Protein AF-A0A4S4LDB2-F1 (afdb_monomer_lite)

Foldseek 3Di:
DAQDDDQQAAEEEEEDDPDQQDLLLVLLPHQEYEDDDDDDDLVVSLVSQLVSCVSQVVVSYFYEYEQDLVSCVVNVGLAYEYEPPGPQLLVSCVSHDPNRAYEYEDAALVSVVSCVVSPHQAYEYFPQDDDPVDPDDDDGCFQVSSVRNVVSCVPHPHAYEYCDYPPHSHYYDYCQQNVDPRNSNSSNVSSVVSCLRVVDDHQDQFDDPPPDPDLLVLLLLLQVLLVLCQVPQAEEEEAEDPVCPVLLQLLSVLSNHHYDDDQDLVCQLVVLVTQFEYEYAVPDPDPLNSLLSNQQNVLVSLHAYEYELPCCVVDPVSVVSVSVSCSRHPHSHYDYDPDDDNCSVSLSSLLRSLSSSQLVPFDPPPPSHSGRGDSVSSSVSSNLLLVLLLVVLVPDPQDDDDVSSSVSSSVSSNVDHSVSSSVRGDDDDDD

Sequence (431 aa):
MGFKGPVDYSLYLVTGRELLPSGAAIKGGVTIVQVREKTTDTGEFLKVARKTKEICHKYSIPVLINDRVDIALAMGADGVHVGQSDMPARVARQLLPPGSIVGVSTNTPVDVTAAIADGADYIGVGPIWNTQTKVNHKTLLGPRGAGVVLNALQGSSMRAVAIGGRGLDGVAVVSAIMASRQPREAARELSNIVRAYTSSSLPVFSGPSTASLKALGIIQAAAGLLAKIREAGPLIHQITNTVVVNQSANVTLALGASPIMATAASEMEDLSKVSGALLINFGTIGDKSGILEAGRWVNARRNPVIFDPVAVGATKYRFETSQELMNAWQASVIKGNPAEIGSGCIVGTSVAVFCAAANLVGENDAEQYLVKGDMFVGAISGILAITVASELAATREDVKGSGTFLPALIDEIYNLTPEKIIDRAQIELHP

Radius of gyration: 26.43 Å; chains: 1; bounding box: 62×42×74 Å

Secondary structure (DSSP, 8-state):
----S----SEEEEP-TT-PPPHHHHTTT--EEEE--SSS-HHHHHHHHHHHHHHHHTTT--EEEES-HHHHHHHT-SEEEE-TTSS-HHHHHHHSPTT-EEEEEE-SHHHHHHHHHTT-SEEEE---S--TT--S-PPP-HHHHHHHHHHTTTT---EEEESS-SS-SEEEESHHHHT-SSHHHHHHHHHHHHHHHHHSSS--SS----S---HHHHHHHHHHHHHHHHHH--EEEEE--TTTHHHHHHHHHHHT-EEE----GGGHHHHHTSSEEEEEETTS---HHHHHHHHHHHHHTT--EEEE-TTTTT-HHHHHHHHHHHHHS--SEE---S---THHHHHHHHHHHHHHHHHHHS-TT-TTSSSSS-HHHHHHHHHHHHHHHHHHHHT-TT--SHHHHHHHHHHHHHT--HHHHHHH-------

Organism: NCBI:txid167371

InterPro domains:
  IPR000417 Hydroxyethylthiazole kinase [PF02110] (226-342)
  IPR000417 Hydroxyethylthiazole kinase [PR01099] (234-241)
  IPR000417 Hydroxyethylthiazole kinase [PR01099] (247-268)
  IPR000417 Hydroxyethylthiazole kinase [PR01099] (278-286)
  IPR000417 Hydroxyethylthiazole kinase [PR01099] (302-319)
  IPR000417 Hydroxyethylthiazole kinase [PR01099] (333-347)
  IPR013785 Aldolase-type TIM barrel [G3DSA:3.20.20.70] (3-195)
  IPR022998 Thiamine phosphate synthase/TenI [PF02581] (23-177)
  IPR022998 Thiamine phosphate synthase/TenI [cd00564] (11-190)
  IPR029056 Ribokinase-like [G3DSA:3.40.1190.20] (209-341)
  IPR029056 Ribokinase-like [G3DSA:3.40.1190.20] (342-429)
  IPR029056 Ribokinase-like [SSF53613] (225-427)
  IPR034291 Thiamine phosphate synthase [MF_00097] (8-195)
  IPR034291 Thiamine phosphate synthase [TIGR00693] (11-190)
  IPR036206 Thiamin phosphate synthase superfamily [SSF51391] (7-195)

pLDDT: mean 84.9, std 13.41, range [36.09, 98.31]

Structure (mmCIF, N/CA/C/O backbone):
data_AF-A0A4S4LDB2-F1
#
_entry.id   AF-A0A4S4LDB2-F1
#
loop_
_atom_site.group_PDB
_atom_site.id
_atom_site.type_symbol
_atom_site.label_atom_id
_atom_site.label_alt_id
_atom_site.label_comp_id
_atom_site.label_asym_id
_atom_site.label_entity_id
_atom_site.label_seq_id
_atom_site.pdbx_PDB_ins_code
_atom_site.Cartn_x
_atom_site.Cartn_y
_atom_site.Cartn_z
_atom_site.occupancy
_atom_site.B_iso_or_equiv
_atom_site.auth_seq_id
_atom_site.auth_comp_id
_atom_site.auth_asym_id
_atom_site.auth_atom_id
_atom_site.pdbx_PDB_model_num
ATOM 1 N N . MET A 1 1 ? -25.481 -8.007 34.580 1.00 46.59 1 MET A N 1
ATOM 2 C CA . MET A 1 1 ? -24.264 -8.839 34.460 1.00 46.59 1 MET A CA 1
ATOM 3 C C . MET A 1 1 ? -23.457 -8.291 33.295 1.00 46.59 1 MET A C 1
ATOM 5 O O . MET A 1 1 ? -24.073 -7.994 32.280 1.00 46.59 1 MET A O 1
ATOM 9 N N . GLY A 1 2 ? -22.154 -8.048 33.472 1.00 56.53 2 GLY A N 1
ATOM 10 C CA . GLY A 1 2 ? -21.275 -7.581 32.388 1.00 56.53 2 GLY A CA 1
ATOM 11 C C . GLY A 1 2 ? -21.007 -8.680 31.357 1.00 56.53 2 GLY A C 1
ATOM 12 O O . GLY A 1 2 ? -21.254 -9.856 31.645 1.00 56.53 2 GLY A O 1
ATOM 13 N N . PHE A 1 3 ? -20.538 -8.295 30.169 1.00 63.56 3 PHE A N 1
ATOM 14 C CA . PHE A 1 3 ? -20.108 -9.221 29.121 1.00 63.56 3 PHE A CA 1
ATOM 15 C C . PHE A 1 3 ? -19.110 -10.260 29.671 1.00 63.56 3 PHE A C 1
ATOM 17 O O . PHE A 1 3 ? -18.155 -9.914 30.364 1.00 63.56 3 PHE A O 1
ATOM 24 N N . LYS A 1 4 ? -19.350 -11.549 29.393 1.00 57.34 4 LYS A N 1
ATOM 25 C CA . LYS A 1 4 ? -18.491 -12.671 29.802 1.00 57.34 4 LYS A CA 1
ATOM 26 C C . LYS A 1 4 ? -18.067 -13.445 28.556 1.00 57.34 4 LYS A C 1
ATOM 28 O O . LYS A 1 4 ? -18.872 -14.186 28.001 1.00 57.34 4 LYS A O 1
ATOM 33 N N . GLY A 1 5 ? -16.822 -13.270 28.125 1.00 68.88 5 GLY A N 1
ATOM 34 C CA . GLY A 1 5 ? -16.247 -13.973 26.977 1.00 68.88 5 GLY A CA 1
ATOM 35 C C . GLY A 1 5 ? -15.006 -13.267 26.421 1.00 68.88 5 GLY A C 1
ATOM 36 O O . GLY A 1 5 ? -14.719 -12.141 26.831 1.00 68.88 5 GLY A O 1
ATOM 37 N N . PRO A 1 6 ? -14.257 -13.911 25.509 1.00 78.50 6 PRO A N 1
ATOM 38 C CA . PRO A 1 6 ? -13.185 -13.246 24.776 1.00 78.50 6 PRO A CA 1
ATOM 39 C C . PRO A 1 6 ? -13.760 -12.096 23.936 1.00 78.50 6 PRO A C 1
ATOM 41 O O . PRO A 1 6 ? -14.831 -12.225 23.343 1.00 78.50 6 PRO A O 1
ATOM 44 N N . VAL A 1 7 ? -13.057 -10.965 23.905 1.00 87.12 7 VAL A N 1
ATOM 45 C CA . VAL A 1 7 ? -13.486 -9.776 23.157 1.00 87.12 7 VAL A CA 1
ATOM 46 C C . VAL A 1 7 ? -12.996 -9.880 21.716 1.00 87.12 7 VAL A C 1
ATOM 48 O O . VAL A 1 7 ? -11.797 -10.024 21.480 1.00 87.12 7 VAL A O 1
ATOM 51 N N . ASP A 1 8 ? -13.923 -9.788 20.764 1.00 89.62 8 ASP A N 1
ATOM 52 C CA . ASP A 1 8 ? -13.616 -9.724 19.336 1.00 89.62 8 ASP A CA 1
ATOM 53 C C . ASP A 1 8 ? -13.455 -8.262 18.898 1.00 89.62 8 ASP A C 1
ATOM 55 O O . ASP A 1 8 ? -14.417 -7.490 18.832 1.00 89.62 8 ASP A O 1
ATOM 59 N N . TYR A 1 9 ? -12.219 -7.877 18.591 1.00 89.25 9 TYR A N 1
ATOM 60 C CA . TYR A 1 9 ? -11.864 -6.520 18.190 1.00 89.25 9 TYR A CA 1
ATOM 61 C C . TYR A 1 9 ? -11.953 -6.273 16.674 1.00 89.25 9 TYR A C 1
ATOM 63 O O . TYR A 1 9 ? -11.673 -5.151 16.249 1.00 89.25 9 TYR A O 1
ATOM 71 N N . SER A 1 10 ? -12.374 -7.266 15.874 1.00 88.62 10 SER A N 1
ATOM 72 C CA . SER A 1 10 ? -12.314 -7.249 14.403 1.00 88.62 10 SER A CA 1
ATOM 73 C C . SER A 1 10 ? -12.886 -5.972 13.780 1.00 88.62 10 SER A C 1
ATOM 75 O O . SER A 1 10 ? -12.204 -5.297 13.004 1.00 88.62 10 SER A O 1
ATOM 77 N N . LEU A 1 11 ? -14.126 -5.608 14.124 1.00 90.62 11 LEU A N 1
ATOM 78 C CA . LEU A 1 11 ? -14.760 -4.383 13.640 1.00 90.62 11 LEU A CA 1
ATOM 79 C C . LEU A 1 11 ? -15.269 -3.552 14.815 1.00 90.62 11 LEU A C 1
ATOM 81 O O . LEU A 1 11 ? -16.382 -3.738 15.317 1.00 90.62 11 LEU A O 1
ATOM 85 N N . TYR A 1 12 ? -14.430 -2.605 15.220 1.00 91.94 12 TYR A N 1
ATOM 86 C CA . TYR A 1 12 ? -14.657 -1.711 16.339 1.00 91.94 12 TYR A CA 1
ATOM 87 C C . TYR A 1 12 ? -15.376 -0.446 15.860 1.00 91.94 12 TYR A C 1
ATOM 89 O O . TYR A 1 12 ? -14.805 0.407 15.180 1.00 91.94 12 TYR A O 1
ATOM 97 N N . LEU A 1 13 ? -16.630 -0.263 16.271 1.00 91.25 13 LEU A N 1
ATOM 98 C CA . LEU A 1 13 ? -17.396 0.943 15.963 1.00 91.25 13 LEU A CA 1
ATOM 99 C C . LEU A 1 13 ? -17.249 1.993 17.067 1.00 91.25 13 LEU A C 1
ATOM 101 O O . LEU A 1 13 ? -17.676 1.786 18.201 1.00 91.25 13 LEU A O 1
ATOM 105 N N . VAL A 1 14 ? -16.721 3.161 16.720 1.00 89.75 14 VAL A N 1
ATOM 106 C CA . VAL A 1 14 ? -16.717 4.340 17.590 1.00 89.75 14 VAL A CA 1
ATOM 107 C C . VAL A 1 14 ? -17.858 5.254 17.154 1.00 89.75 14 VAL A C 1
ATOM 109 O O . VAL A 1 14 ? -17.938 5.664 15.998 1.00 89.75 14 VAL A O 1
ATOM 112 N N . THR A 1 15 ? -18.760 5.577 18.072 1.00 86.81 15 THR A N 1
ATOM 113 C CA . THR A 1 15 ? -19.916 6.439 17.774 1.00 86.81 15 THR A CA 1
ATOM 114 C C . THR A 1 15 ? -19.559 7.928 17.852 1.00 86.81 15 THR A C 1
ATOM 116 O O . THR A 1 15 ? -18.507 8.315 18.363 1.00 86.81 15 THR A O 1
ATOM 119 N N . GLY A 1 16 ? -20.444 8.776 17.329 1.00 69.56 16 GLY A N 1
ATOM 120 C CA . GLY A 1 16 ? -20.391 10.225 17.494 1.00 69.56 16 GLY A CA 1
ATOM 121 C C . GLY A 1 16 ? -21.792 10.799 17.716 1.00 69.56 16 GLY A C 1
ATOM 122 O O . GLY A 1 16 ? -22.772 10.200 17.279 1.00 69.56 16 GLY A O 1
ATOM 123 N N . ARG A 1 17 ? -21.835 11.949 18.399 1.00 62.00 17 ARG A N 1
ATOM 124 C CA . ARG A 1 17 ? -22.963 12.808 18.819 1.00 62.00 17 ARG A CA 1
ATOM 125 C C . ARG A 1 17 ? -24.401 12.431 18.413 1.00 62.00 17 ARG A C 1
ATOM 127 O O . ARG A 1 17 ? -25.267 12.391 19.277 1.00 62.00 17 ARG A O 1
ATOM 134 N N . GLU A 1 18 ? -24.700 12.234 17.130 1.00 53.31 18 GLU A N 1
ATOM 135 C CA . GLU A 1 18 ? -26.084 12.303 16.618 1.00 53.31 18 GLU A CA 1
ATOM 136 C C . GLU A 1 18 ? -26.739 10.955 16.314 1.00 53.31 18 GLU A C 1
ATOM 138 O O . GLU A 1 18 ? -27.941 10.896 16.058 1.00 53.31 18 GLU A O 1
ATOM 143 N N . LEU A 1 19 ? -25.989 9.855 16.352 1.00 58.62 19 LEU A N 1
ATOM 144 C CA . LEU A 1 19 ? -26.501 8.568 15.900 1.00 58.62 19 LEU A CA 1
ATOM 145 C C . LEU A 1 19 ? -26.140 7.484 16.915 1.00 58.62 19 LEU A C 1
ATOM 147 O O . LEU A 1 19 ? -24.974 7.171 17.150 1.00 58.62 19 LEU A O 1
ATOM 151 N N . LEU A 1 20 ? -27.170 6.894 17.526 1.00 68.94 20 LEU A N 1
ATOM 152 C CA . LEU A 1 20 ? -27.033 5.606 18.202 1.00 68.94 20 LEU A CA 1
ATOM 153 C C . LEU A 1 20 ? -26.494 4.584 17.188 1.00 68.94 20 LEU A C 1
ATOM 155 O O . LEU A 1 20 ? -26.818 4.686 15.998 1.00 68.94 20 LEU A O 1
ATOM 159 N N . PRO A 1 21 ? -25.711 3.579 17.615 1.00 71.44 21 PRO A N 1
ATOM 160 C CA . PRO A 1 21 ? -25.319 2.519 16.701 1.00 71.44 21 PRO A CA 1
ATOM 161 C C . PRO A 1 21 ? -26.589 1.865 16.158 1.00 71.44 21 PRO A C 1
ATOM 163 O O . PRO A 1 21 ? -27.439 1.379 16.909 1.00 71.44 21 PRO A O 1
ATOM 166 N N . SER A 1 22 ? -26.753 1.888 14.837 1.00 74.31 22 SER A N 1
ATOM 167 C CA . SER A 1 22 ? -27.916 1.254 14.233 1.00 74.31 22 SER A CA 1
ATOM 168 C C . SER A 1 22 ? -27.815 -0.260 14.435 1.00 74.31 22 SER A C 1
ATOM 170 O O . SER A 1 22 ? -26.761 -0.862 14.219 1.00 74.31 22 SER A O 1
ATOM 172 N N . GLY A 1 23 ? -28.928 -0.917 14.776 1.00 78.00 23 GLY A N 1
ATOM 173 C CA . GLY A 1 23 ? -28.974 -2.386 14.779 1.00 78.00 23 GLY A CA 1
ATOM 174 C C . GLY A 1 23 ? -28.602 -2.986 13.413 1.00 78.00 23 GLY A C 1
ATOM 175 O O . GLY A 1 23 ? -28.171 -4.132 13.330 1.00 78.00 23 GLY A O 1
ATOM 176 N N . ALA A 1 24 ? -28.720 -2.196 12.340 1.00 79.50 24 ALA A N 1
ATOM 177 C CA . ALA A 1 24 ? -28.273 -2.540 10.998 1.00 79.50 24 ALA A CA 1
ATOM 178 C C . ALA A 1 24 ? -26.742 -2.688 10.904 1.00 79.50 24 ALA A C 1
ATOM 180 O O . ALA A 1 24 ? -26.282 -3.664 10.317 1.00 79.50 24 ALA A O 1
ATOM 181 N N . ALA A 1 25 ? -25.964 -1.786 11.513 1.00 83.19 25 ALA A N 1
ATOM 182 C CA . ALA A 1 25 ? -24.502 -1.882 11.556 1.00 83.19 25 ALA A CA 1
ATOM 183 C C . ALA A 1 25 ? -24.031 -3.123 12.331 1.00 83.19 25 ALA A C 1
ATOM 185 O O . ALA A 1 25 ? -23.158 -3.849 11.863 1.00 83.19 25 ALA A O 1
ATOM 186 N N . ILE A 1 26 ? -24.676 -3.430 13.463 1.00 87.56 26 ILE A N 1
ATOM 187 C CA . ILE A 1 26 ? -24.387 -4.638 14.256 1.00 87.56 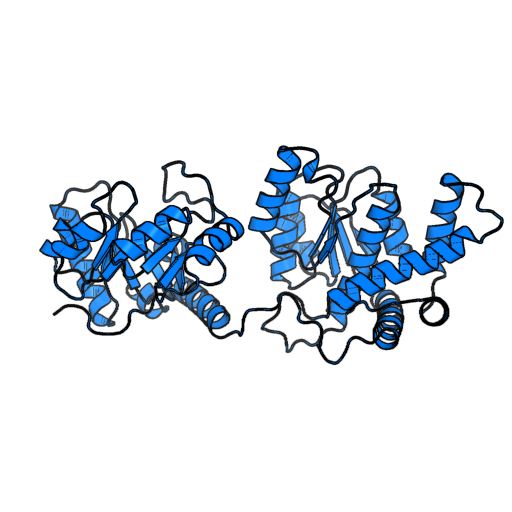26 ILE A CA 1
ATOM 188 C C . ILE A 1 26 ? -24.622 -5.903 13.426 1.00 87.56 26 ILE A C 1
ATOM 190 O O . ILE A 1 26 ? -23.736 -6.743 13.305 1.00 87.56 26 ILE A O 1
ATOM 194 N N . LYS A 1 27 ? -25.767 -5.991 12.737 1.00 87.94 27 LYS A N 1
ATOM 195 C CA . LYS A 1 27 ? -26.058 -7.085 11.790 1.00 87.94 27 LYS A CA 1
ATOM 196 C C . LYS A 1 27 ? -25.126 -7.122 10.574 1.00 87.94 27 LYS A C 1
ATOM 198 O O . LYS A 1 27 ? -25.168 -8.088 9.815 1.00 87.94 27 LYS A O 1
ATOM 203 N N . GLY A 1 28 ? -24.360 -6.060 10.337 1.00 86.62 28 GLY A N 1
ATOM 204 C CA . GLY A 1 28 ? -23.334 -5.998 9.304 1.00 86.62 28 GLY A CA 1
ATOM 205 C C . GLY A 1 28 ? -21.998 -6.598 9.741 1.00 86.62 28 GLY A C 1
ATOM 206 O O . GLY A 1 28 ? -21.186 -6.880 8.878 1.00 86.62 28 GLY A O 1
ATOM 207 N N . GLY A 1 29 ? -21.784 -6.857 11.034 1.00 91.88 29 GLY A N 1
ATOM 208 C CA . GLY A 1 29 ? -20.560 -7.493 11.532 1.00 91.88 29 GLY A CA 1
ATOM 209 C C . GLY A 1 29 ? -19.724 -6.635 12.479 1.00 91.88 29 GLY A C 1
ATOM 210 O O . GLY A 1 29 ? -18.549 -6.933 12.650 1.00 91.88 29 GLY A O 1
ATOM 211 N N . VAL A 1 30 ? -20.294 -5.579 13.077 1.00 92.31 30 VAL A N 1
ATOM 212 C CA . VAL A 1 30 ? -19.651 -4.849 14.188 1.00 92.31 30 VAL A CA 1
ATOM 213 C C . VAL A 1 30 ? -19.542 -5.770 15.402 1.00 92.31 30 VAL A C 1
ATOM 215 O O . VAL A 1 30 ? -20.537 -6.375 15.800 1.00 92.31 30 VAL A O 1
ATOM 218 N N . THR A 1 31 ? -18.353 -5.838 16.000 1.00 93.25 31 THR A N 1
ATOM 219 C CA . THR A 1 31 ? -18.020 -6.790 17.073 1.00 93.25 31 THR A CA 1
ATOM 220 C C . THR A 1 31 ? -17.829 -6.124 18.436 1.00 93.25 31 THR A C 1
ATOM 222 O O . THR A 1 31 ? -17.948 -6.782 19.465 1.00 93.25 31 THR A O 1
ATOM 225 N N . ILE A 1 32 ? -17.606 -4.807 18.463 1.00 94.31 32 ILE A N 1
ATOM 226 C CA . ILE A 1 32 ? -17.508 -3.988 19.679 1.00 94.31 32 ILE A CA 1
ATOM 227 C C . ILE A 1 32 ? -17.951 -2.551 19.388 1.00 94.31 32 ILE A C 1
ATOM 229 O O . ILE A 1 32 ? -17.749 -2.043 18.282 1.00 94.31 32 ILE A O 1
ATOM 233 N N . VAL A 1 33 ? -18.567 -1.888 20.373 1.00 93.94 33 VAL A N 1
ATOM 234 C CA . VAL A 1 33 ? -19.020 -0.495 20.248 1.00 93.94 33 VAL A CA 1
ATOM 235 C C . VAL A 1 33 ? -18.443 0.375 21.359 1.00 93.94 33 VAL A C 1
ATOM 237 O O . VAL A 1 33 ? -18.527 0.036 22.534 1.00 93.94 33 VAL A O 1
ATOM 240 N N . GLN A 1 34 ? -17.932 1.550 21.001 1.00 93.88 34 GLN A N 1
ATOM 241 C CA . GLN A 1 34 ? -17.545 2.596 21.943 1.00 93.88 34 GLN A CA 1
ATOM 242 C C . GLN A 1 34 ? -18.459 3.809 21.818 1.00 93.88 34 GLN A C 1
ATOM 244 O O . GLN A 1 34 ? -18.627 4.390 20.737 1.00 93.88 34 GLN A O 1
ATOM 249 N N . VAL A 1 35 ? -19.015 4.235 22.950 1.00 92.44 35 VAL A N 1
ATOM 250 C CA . VAL A 1 35 ? -19.782 5.474 23.042 1.00 92.44 35 VAL A CA 1
ATOM 251 C C . VAL A 1 35 ? -18.837 6.634 23.307 1.00 92.44 35 VAL A C 1
ATOM 253 O O . VAL A 1 35 ? -18.183 6.680 24.353 1.00 92.44 35 VAL A O 1
ATOM 256 N N . ARG A 1 36 ? -18.748 7.561 22.349 1.00 89.56 36 ARG A N 1
ATOM 257 C CA . ARG A 1 36 ? -17.870 8.727 22.439 1.00 89.56 36 ARG A CA 1
ATOM 258 C C . ARG A 1 36 ? -18.668 10.017 22.354 1.00 89.56 36 ARG A C 1
ATOM 260 O O . ARG A 1 36 ? -19.158 10.391 21.293 1.00 89.56 36 ARG A O 1
ATOM 267 N N . GLU A 1 37 ? -18.693 10.725 23.474 1.00 86.12 37 GLU A N 1
ATOM 268 C CA . GLU A 1 37 ? -19.391 11.991 23.638 1.00 86.12 37 GLU A CA 1
ATOM 269 C C . GLU A 1 37 ? -18.516 12.964 24.439 1.00 86.12 37 GLU A C 1
ATOM 271 O O . GLU A 1 37 ? -17.936 12.583 25.453 1.00 86.12 37 GLU A O 1
ATOM 276 N N . LYS A 1 38 ? -18.358 14.198 23.946 1.00 81.25 38 LYS A N 1
ATOM 277 C CA . LYS A 1 38 ? -17.392 15.176 24.487 1.00 81.25 38 LYS A CA 1
ATOM 278 C C . LYS A 1 38 ? -18.011 16.489 24.952 1.00 81.25 38 LYS A C 1
ATOM 280 O O . LYS A 1 38 ? -17.314 17.276 25.581 1.00 81.25 38 LYS A O 1
ATOM 285 N N . THR A 1 39 ? -19.265 16.755 24.603 1.00 81.12 39 THR A N 1
ATOM 286 C CA . THR A 1 39 ? -19.838 18.109 24.678 1.00 81.12 39 THR A CA 1
ATOM 287 C C . THR A 1 39 ? -21.183 18.188 25.381 1.00 81.12 39 THR A C 1
ATOM 289 O O . THR A 1 39 ? -21.592 19.282 25.749 1.00 81.12 39 THR A O 1
ATOM 292 N N . THR A 1 40 ? -21.886 17.071 25.553 1.00 81.81 40 THR A N 1
ATOM 293 C CA . THR A 1 40 ? -23.186 17.062 26.238 1.00 81.81 40 THR A CA 1
ATOM 294 C C . THR A 1 40 ? -23.064 16.866 27.739 1.00 81.81 40 THR A C 1
ATOM 296 O O . THR A 1 40 ? -22.078 16.341 28.264 1.00 81.81 40 THR A O 1
ATOM 299 N N . ASP A 1 41 ? -24.129 17.270 28.422 1.00 88.75 41 ASP A N 1
ATOM 300 C CA . ASP A 1 41 ? -24.283 17.073 29.849 1.00 88.75 41 ASP A CA 1
ATOM 301 C C . ASP A 1 41 ? -24.301 15.586 30.210 1.00 88.75 41 ASP A C 1
ATOM 303 O O . ASP A 1 41 ? -24.880 14.740 29.522 1.00 88.75 41 ASP A O 1
ATOM 307 N N . THR A 1 42 ? -23.727 15.283 31.373 1.00 90.62 42 THR A N 1
ATOM 308 C CA . THR A 1 42 ? -23.636 13.937 31.958 1.00 90.62 42 THR A CA 1
ATOM 309 C C . THR A 1 42 ? -24.970 13.176 31.917 1.00 90.62 42 THR A C 1
ATOM 311 O O . THR A 1 42 ? -24.991 11.980 31.624 1.00 90.62 42 THR A O 1
ATOM 314 N N . GLY A 1 43 ? -26.095 13.851 32.184 1.00 89.94 43 GLY A N 1
ATOM 315 C CA . GLY A 1 43 ? -27.423 13.232 32.183 1.00 89.94 43 GLY A CA 1
ATOM 316 C C . GLY A 1 43 ? -27.877 12.744 30.803 1.00 89.94 43 GLY A C 1
ATOM 317 O O . GLY A 1 43 ? -28.403 11.635 30.690 1.00 89.94 43 GLY A O 1
ATOM 318 N N . GLU A 1 44 ? -27.642 13.530 29.752 1.00 88.19 44 GLU A N 1
ATOM 319 C CA . GLU A 1 44 ? -27.952 13.136 28.373 1.00 88.19 44 GLU A CA 1
ATOM 320 C C . GLU A 1 44 ? -27.010 12.034 27.889 1.00 88.19 44 GLU A C 1
ATOM 322 O O . GLU A 1 44 ? -27.463 11.035 27.321 1.00 88.19 44 GLU A O 1
ATOM 327 N N . PHE A 1 45 ? -25.718 12.136 28.218 1.00 90.12 45 PHE A N 1
ATOM 328 C CA . PHE A 1 45 ? -24.755 11.091 27.884 1.00 90.12 45 PHE A CA 1
ATOM 329 C C . PHE A 1 45 ? -25.163 9.738 28.493 1.00 90.12 45 PHE A C 1
ATOM 331 O O . PHE A 1 45 ? -25.199 8.724 27.792 1.00 90.12 45 PHE A O 1
ATOM 338 N N . LEU A 1 46 ? -25.593 9.711 29.759 1.00 90.94 46 LEU A N 1
ATOM 339 C CA . LEU A 1 46 ? -26.100 8.488 30.391 1.00 90.94 46 LEU A CA 1
ATOM 340 C C . LEU A 1 46 ? -27.298 7.882 29.654 1.00 90.94 46 LEU A C 1
ATOM 342 O O . LEU A 1 46 ? -27.384 6.657 29.537 1.00 90.94 46 LEU A O 1
ATOM 346 N N . LYS A 1 47 ? -28.231 8.705 29.160 1.00 89.75 47 LYS A N 1
ATOM 347 C CA . LYS A 1 47 ? -29.400 8.219 28.407 1.00 89.75 47 LYS A CA 1
ATOM 348 C C . LYS A 1 47 ? -28.971 7.558 27.099 1.00 89.75 47 LYS A C 1
ATOM 350 O O . LYS A 1 47 ? -29.414 6.448 26.801 1.00 89.75 47 LYS A O 1
ATOM 355 N N . VAL A 1 48 ? -28.099 8.217 26.337 1.00 88.75 48 VAL A N 1
ATOM 356 C CA . VAL A 1 48 ? -27.578 7.708 25.057 1.00 88.75 48 VAL A CA 1
ATOM 357 C C . VAL A 1 48 ? -26.791 6.416 25.269 1.00 88.75 48 VAL A C 1
ATOM 359 O O . VAL A 1 48 ? -26.999 5.426 24.560 1.00 88.75 48 VAL A O 1
ATOM 362 N N . ALA A 1 49 ? -25.931 6.390 26.283 1.00 90.75 49 ALA A N 1
ATOM 363 C CA . ALA A 1 49 ? -25.092 5.243 26.575 1.00 90.75 49 ALA A CA 1
ATOM 364 C C . ALA A 1 49 ? -25.918 4.024 27.030 1.00 90.75 49 ALA A C 1
ATOM 366 O O . ALA A 1 49 ? -25.697 2.917 26.535 1.00 90.75 49 ALA A O 1
ATOM 367 N N . ARG A 1 50 ? -26.945 4.209 27.878 1.00 91.81 50 ARG A N 1
ATOM 368 C CA . ARG A 1 50 ? -27.878 3.126 28.256 1.00 91.81 50 ARG A CA 1
ATOM 369 C C . ARG A 1 50 ? -28.619 2.547 27.051 1.00 91.81 50 ARG A C 1
ATOM 371 O O . ARG A 1 50 ? -28.604 1.333 26.870 1.00 91.81 50 ARG A O 1
ATOM 378 N N . LYS A 1 51 ? -29.180 3.401 26.187 1.00 90.69 51 LYS A N 1
ATOM 379 C CA . LYS A 1 51 ? -29.847 2.953 24.951 1.00 90.69 51 LYS A CA 1
ATOM 380 C C . LYS A 1 51 ? -28.900 2.171 24.042 1.00 90.69 51 LYS A C 1
ATOM 382 O O . LYS A 1 51 ? -29.280 1.151 23.477 1.00 90.69 51 LYS A O 1
ATOM 387 N N . THR A 1 52 ? -27.655 2.628 23.925 1.00 90.81 52 THR A N 1
ATOM 388 C CA . THR A 1 52 ? -26.623 1.938 23.140 1.00 90.81 52 THR A CA 1
ATOM 389 C C . THR A 1 52 ? -26.355 0.542 23.696 1.00 90.81 52 THR A C 1
ATOM 391 O O . THR A 1 52 ? -26.389 -0.435 22.952 1.00 90.81 52 THR A O 1
ATOM 394 N N . LYS A 1 53 ? -26.180 0.429 25.016 1.00 91.12 53 LYS A N 1
ATOM 395 C CA . LYS A 1 53 ? -25.996 -0.854 25.698 1.00 91.12 53 LYS A CA 1
ATOM 396 C C . LYS A 1 53 ? -27.158 -1.814 25.460 1.00 91.12 53 LYS A C 1
ATOM 398 O O . LYS A 1 53 ? -26.923 -2.967 25.116 1.00 91.12 53 LYS A O 1
ATOM 403 N N . GLU A 1 54 ? -28.397 -1.341 25.580 1.00 90.94 54 GLU A N 1
ATOM 404 C CA . GLU A 1 54 ? -29.591 -2.152 25.313 1.00 90.94 54 GLU A CA 1
ATOM 405 C C . GLU A 1 54 ? -29.627 -2.693 23.878 1.00 90.94 54 GLU A C 1
ATOM 407 O O . GLU A 1 54 ? -30.017 -3.839 23.656 1.00 90.94 54 GLU A O 1
ATOM 412 N N . ILE A 1 55 ? -29.219 -1.888 22.892 1.00 90.44 55 ILE A N 1
ATOM 413 C CA . ILE A 1 55 ? -29.156 -2.310 21.489 1.00 90.44 55 ILE A CA 1
ATOM 414 C C . ILE A 1 55 ? -28.054 -3.357 21.293 1.00 90.44 55 ILE A C 1
ATOM 416 O O . ILE A 1 55 ? -28.310 -4.390 20.680 1.00 90.44 55 ILE A O 1
ATOM 420 N N . CYS A 1 56 ? -26.851 -3.111 21.812 1.00 91.31 56 CYS A N 1
ATOM 421 C CA . CYS A 1 56 ? -25.683 -3.972 21.621 1.00 91.31 56 CYS A CA 1
ATOM 422 C C . CYS A 1 56 ? -25.801 -5.316 22.353 1.00 91.31 56 CYS A C 1
ATOM 424 O O . CYS A 1 56 ? -25.497 -6.360 21.776 1.00 91.31 56 CYS A O 1
ATOM 426 N N . HIS A 1 57 ? -26.316 -5.326 23.586 1.00 90.62 57 HIS A N 1
ATOM 427 C CA . HIS A 1 57 ? -26.455 -6.549 24.387 1.00 90.62 57 HIS A CA 1
ATOM 428 C C . HIS A 1 57 ? -27.474 -7.536 23.804 1.00 90.62 57 HIS A C 1
ATOM 430 O O . HIS A 1 57 ? -27.306 -8.738 23.989 1.00 90.62 57 HIS A O 1
ATOM 436 N N . LYS A 1 58 ? -28.460 -7.074 23.014 1.00 90.56 58 LYS A N 1
ATOM 437 C CA . LYS A 1 58 ? -29.352 -7.965 22.236 1.00 90.56 58 LYS A CA 1
ATOM 438 C C . LYS A 1 58 ? -28.600 -8.868 21.254 1.00 90.56 58 LYS A C 1
ATOM 440 O O . LYS A 1 58 ? -29.139 -9.889 20.846 1.00 90.56 58 LYS A O 1
ATOM 445 N N . TYR A 1 59 ? -27.388 -8.477 20.870 1.00 89.81 59 TYR A N 1
ATOM 446 C CA . TYR A 1 59 ? -26.520 -9.205 19.946 1.00 89.81 59 TYR A CA 1
ATOM 447 C C . TYR A 1 59 ? -25.213 -9.649 20.614 1.00 89.81 59 TYR A C 1
ATOM 449 O O . TYR A 1 59 ? -24.266 -9.987 19.913 1.00 89.81 59 TYR A O 1
ATOM 457 N N . SER A 1 60 ? -25.140 -9.615 21.951 1.00 90.44 60 SER A N 1
ATOM 458 C CA . SER A 1 60 ? -23.930 -9.956 22.709 1.00 90.44 60 SER A CA 1
ATOM 459 C C . SER A 1 60 ? -22.698 -9.136 22.301 1.00 90.44 60 SER A C 1
ATOM 461 O O . SER A 1 60 ? -21.586 -9.650 22.300 1.00 90.44 60 SER A O 1
ATOM 463 N N . ILE A 1 61 ? -22.886 -7.857 21.964 1.00 91.81 61 ILE A N 1
ATOM 464 C CA . ILE A 1 61 ? -21.795 -6.940 21.615 1.00 91.81 61 ILE A CA 1
ATOM 465 C C . ILE A 1 61 ? -21.409 -6.096 22.841 1.00 91.81 61 ILE A C 1
ATOM 467 O O . ILE A 1 61 ? -22.293 -5.434 23.399 1.00 91.81 61 ILE A O 1
ATOM 471 N N . PRO A 1 62 ? -20.129 -6.084 23.269 1.00 93.94 62 PRO A N 1
ATOM 472 C CA . PRO A 1 62 ? -19.679 -5.267 24.391 1.00 93.94 62 PRO A CA 1
ATOM 473 C C . PRO A 1 62 ? -19.725 -3.768 24.070 1.00 93.94 62 PRO A C 1
ATOM 475 O O . PRO A 1 62 ? -19.478 -3.343 22.935 1.00 93.94 62 PRO A O 1
ATOM 478 N N . VAL A 1 63 ? -20.017 -2.964 25.097 1.00 94.31 63 VAL A N 1
ATOM 479 C CA . VAL A 1 63 ? -20.077 -1.499 25.015 1.00 94.31 63 VAL A CA 1
ATOM 480 C C . VAL A 1 63 ? -19.061 -0.846 25.944 1.00 94.31 63 VAL A C 1
ATOM 482 O O . VAL A 1 63 ? -19.115 -1.017 27.164 1.00 94.31 63 VAL A O 1
ATOM 485 N N . LEU A 1 64 ? -18.174 -0.040 25.356 1.00 95.38 64 LEU A N 1
ATOM 486 C CA . LEU A 1 64 ? -17.165 0.751 26.056 1.00 95.38 64 LEU A CA 1
ATOM 487 C C . LEU A 1 64 ? -17.546 2.230 26.110 1.00 95.38 64 LEU A C 1
ATOM 489 O O . LEU A 1 64 ? -18.177 2.754 25.192 1.00 95.38 64 LEU A O 1
ATOM 493 N N . ILE A 1 65 ? -17.106 2.925 27.154 1.00 95.50 65 ILE A N 1
ATOM 494 C CA . ILE A 1 65 ? -17.262 4.378 27.285 1.00 95.50 65 ILE A CA 1
ATOM 495 C C . ILE A 1 65 ? -15.922 5.079 27.087 1.00 95.50 65 ILE A C 1
ATOM 497 O O . ILE A 1 65 ? -14.911 4.709 27.679 1.00 95.50 65 ILE A O 1
ATOM 501 N N . ASN A 1 66 ? -15.912 6.097 26.229 1.00 94.12 66 ASN A N 1
ATOM 502 C CA . ASN A 1 66 ? -14.743 6.936 25.990 1.00 94.12 66 ASN A CA 1
ATOM 503 C C . ASN A 1 66 ? -14.524 7.919 27.154 1.00 94.12 66 ASN A C 1
ATOM 505 O O . ASN A 1 66 ? -15.442 8.669 27.485 1.00 94.12 66 ASN A O 1
ATOM 509 N N . ASP A 1 67 ? -13.310 7.948 27.706 1.00 93.38 67 ASP A N 1
ATOM 510 C CA . ASP A 1 67 ? -12.735 8.882 28.696 1.00 93.38 67 ASP A CA 1
ATOM 511 C C . ASP A 1 67 ? -13.428 8.909 30.088 1.00 93.38 67 ASP A C 1
ATOM 513 O O . ASP A 1 67 ? -12.775 9.077 31.118 1.00 93.38 67 ASP A O 1
ATOM 517 N N . ARG A 1 68 ? -14.752 8.722 30.157 1.00 93.75 68 ARG A N 1
ATOM 518 C CA . ARG A 1 68 ? -15.605 8.940 31.339 1.00 93.75 68 ARG A CA 1
ATOM 519 C C . ARG A 1 68 ? -15.870 7.656 32.141 1.00 93.75 68 ARG A C 1
ATOM 521 O O . ARG A 1 68 ? -16.877 6.973 31.942 1.00 93.75 68 ARG A O 1
ATOM 528 N N . VAL A 1 69 ? -14.977 7.344 33.084 1.00 95.56 69 VAL A N 1
ATOM 529 C CA . VAL A 1 69 ? -15.092 6.177 33.993 1.00 95.56 69 VAL A CA 1
ATOM 530 C C . VAL A 1 69 ? -16.337 6.248 34.886 1.00 95.56 69 VAL A C 1
ATOM 532 O O . VAL A 1 69 ? -16.991 5.236 35.130 1.00 95.56 69 VAL A O 1
ATOM 535 N N . ASP A 1 70 ? -16.719 7.445 35.321 1.00 95.06 70 ASP A N 1
ATOM 536 C CA . ASP A 1 70 ? -17.932 7.705 36.103 1.00 95.06 70 ASP A CA 1
ATOM 537 C C . ASP A 1 70 ? -19.211 7.288 35.357 1.00 95.06 70 ASP A C 1
ATOM 539 O O . ASP A 1 70 ? -20.080 6.620 35.921 1.00 95.06 70 ASP A O 1
ATOM 543 N N . ILE A 1 71 ? -19.301 7.615 34.065 1.00 94.44 71 ILE A N 1
ATOM 544 C CA . ILE A 1 71 ? -20.414 7.212 33.197 1.00 94.44 71 ILE A CA 1
ATOM 545 C C . ILE A 1 71 ? -20.448 5.693 33.043 1.00 94.44 71 ILE A C 1
ATOM 547 O O . ILE A 1 71 ? -21.518 5.095 33.179 1.00 94.44 71 ILE A O 1
ATOM 551 N N . ALA A 1 72 ? -19.288 5.070 32.808 1.00 95.69 72 ALA A N 1
ATOM 552 C CA . ALA A 1 72 ? -19.165 3.621 32.675 1.00 95.69 72 ALA A CA 1
ATOM 553 C C . ALA A 1 72 ? -19.691 2.889 33.917 1.00 95.69 72 ALA A C 1
ATOM 555 O O . ALA A 1 72 ? -20.492 1.962 33.788 1.00 95.69 72 ALA A O 1
ATOM 556 N N . LEU A 1 73 ? -19.320 3.355 35.112 1.00 95.38 73 LEU A N 1
ATOM 557 C CA . LEU A 1 73 ? -19.815 2.825 36.383 1.00 95.38 73 LEU A CA 1
ATOM 558 C C . LEU A 1 73 ? -21.330 3.024 36.530 1.00 95.38 73 LEU A C 1
ATOM 560 O O . LEU A 1 73 ? -22.060 2.069 36.795 1.00 95.38 73 LEU A O 1
ATOM 564 N N . ALA A 1 74 ? -21.826 4.238 36.283 1.00 94.44 74 ALA A N 1
ATOM 565 C CA . ALA A 1 74 ? -23.234 4.595 36.469 1.00 94.44 74 ALA A CA 1
ATOM 566 C C . ALA A 1 74 ? -24.213 3.851 35.536 1.00 94.44 74 ALA A C 1
ATOM 568 O O . ALA A 1 74 ? -25.413 3.773 35.820 1.00 94.44 74 ALA A O 1
ATOM 569 N N . MET A 1 75 ? -23.737 3.316 34.409 1.00 92.25 75 MET A N 1
ATOM 570 C CA . MET A 1 75 ? -24.531 2.481 33.495 1.00 92.25 75 MET A CA 1
ATOM 571 C C . MET A 1 75 ? -24.141 0.993 33.513 1.00 92.25 75 MET A C 1
ATOM 573 O O . MET A 1 75 ? -24.739 0.182 32.791 1.00 92.25 75 MET A O 1
ATOM 577 N N . GLY A 1 76 ? -23.117 0.636 34.291 1.00 92.81 76 GLY A N 1
ATOM 578 C CA . GLY A 1 76 ? -22.494 -0.685 34.295 1.00 92.81 76 GLY A CA 1
ATOM 579 C C . GLY A 1 76 ? -21.998 -1.118 32.914 1.00 92.81 76 GLY A C 1
ATOM 580 O O . GLY A 1 76 ? -22.349 -2.215 32.480 1.00 92.81 76 GLY A O 1
ATOM 581 N N . ALA A 1 77 ? -21.302 -0.243 32.187 1.00 93.56 77 ALA A N 1
ATOM 582 C CA . ALA A 1 77 ? -20.713 -0.550 30.882 1.00 93.56 77 ALA A CA 1
ATOM 583 C C . ALA A 1 77 ? -19.738 -1.738 30.967 1.00 93.56 77 ALA A C 1
ATOM 585 O O . ALA A 1 77 ? -19.257 -2.083 32.046 1.00 93.56 77 ALA A O 1
ATOM 586 N N . ASP A 1 78 ? -19.430 -2.350 29.823 1.00 95.44 78 ASP A N 1
ATOM 587 C CA . ASP A 1 78 ? -18.509 -3.492 29.774 1.00 95.44 78 ASP A CA 1
ATOM 588 C C . ASP A 1 78 ? -17.046 -3.049 29.921 1.00 95.44 78 ASP A C 1
ATOM 590 O O . ASP A 1 78 ? -16.177 -3.854 30.246 1.00 95.44 78 ASP A O 1
ATOM 594 N N . GLY A 1 79 ? -16.771 -1.755 29.746 1.00 95.75 79 GLY A N 1
ATOM 595 C CA . GLY A 1 79 ? -15.455 -1.188 29.980 1.00 95.75 79 GLY A CA 1
ATOM 596 C C . GLY A 1 79 ? -15.317 0.268 29.552 1.00 95.75 79 GLY A C 1
ATOM 597 O O . GLY A 1 79 ? -16.302 0.968 29.295 1.00 95.75 79 GLY A O 1
ATOM 598 N N . VAL A 1 80 ? -14.070 0.718 29.462 1.00 96.81 80 VAL A N 1
ATOM 599 C CA . VAL A 1 80 ? -13.689 2.074 29.066 1.00 96.81 80 VAL A CA 1
ATOM 600 C C . VAL A 1 80 ? -12.559 2.065 28.049 1.00 96.81 80 VAL A C 1
ATOM 602 O O . VAL A 1 80 ? -11.822 1.092 27.899 1.00 96.81 80 VAL A O 1
ATOM 605 N N . HIS A 1 81 ? -12.404 3.188 27.365 1.00 96.25 81 HIS A N 1
ATOM 606 C CA . HIS A 1 81 ? -11.202 3.505 26.609 1.00 96.25 81 HIS A CA 1
ATOM 607 C C . HIS A 1 81 ? -10.744 4.903 27.007 1.00 96.25 81 HIS A C 1
ATOM 609 O O . HIS A 1 81 ? -11.546 5.835 26.938 1.00 96.25 81 HIS A O 1
ATOM 615 N N . VAL A 1 82 ? -9.484 5.037 27.411 1.00 95.25 82 VAL A N 1
ATOM 616 C CA . VAL A 1 82 ? -8.906 6.291 27.906 1.00 95.25 82 VAL A CA 1
ATOM 617 C C . VAL A 1 82 ? -7.796 6.794 26.986 1.00 95.25 82 VAL A C 1
ATOM 619 O O . VAL A 1 82 ? -7.026 6.028 26.398 1.00 95.25 82 VAL A O 1
ATOM 622 N N . GLY A 1 83 ? -7.724 8.109 26.832 1.00 92.19 83 GLY A N 1
ATOM 623 C CA . GLY A 1 83 ? -6.631 8.809 26.183 1.00 92.19 83 GLY A CA 1
ATOM 624 C C . GLY A 1 83 ? -5.468 9.110 27.128 1.00 92.19 83 GLY A C 1
ATOM 625 O O . GLY A 1 83 ? -5.557 8.990 28.344 1.00 92.19 83 GLY A O 1
ATOM 626 N N . GLN A 1 84 ? -4.361 9.568 26.541 1.00 89.81 84 GLN A N 1
ATOM 627 C CA . GLN A 1 84 ? -3.116 9.892 27.259 1.00 89.81 84 GLN A CA 1
ATOM 628 C C . GLN A 1 84 ? -3.245 11.055 28.262 1.00 89.81 84 GLN A C 1
ATOM 630 O O . GLN A 1 84 ? -2.414 11.193 29.150 1.00 89.81 84 GLN A O 1
ATOM 635 N N . SER A 1 85 ? -4.255 11.913 28.103 1.00 89.69 85 SER A N 1
ATOM 636 C CA . SER A 1 85 ? -4.527 13.057 28.985 1.00 89.69 85 SER A CA 1
ATOM 637 C C . SER A 1 85 ? -5.650 12.799 29.990 1.00 89.69 85 SER A C 1
ATOM 639 O O . SER A 1 85 ? -6.006 13.706 30.738 1.00 89.69 85 SER A O 1
ATOM 641 N N . ASP A 1 86 ? -6.252 11.612 29.952 1.00 92.12 86 ASP A N 1
ATOM 642 C CA . ASP A 1 86 ? -7.429 11.287 30.751 1.00 92.12 86 ASP A CA 1
ATOM 643 C C . ASP A 1 86 ? -7.009 10.578 32.047 1.00 92.12 86 ASP A C 1
ATOM 645 O O . ASP A 1 86 ? -5.843 10.606 32.450 1.00 92.12 86 ASP A O 1
ATOM 649 N N . MET A 1 87 ? -7.961 9.944 32.735 1.00 94.19 87 MET A N 1
ATOM 650 C CA . MET A 1 87 ? -7.647 9.133 33.909 1.00 94.19 87 MET A CA 1
ATOM 651 C C . MET A 1 87 ? -6.624 8.037 33.545 1.00 94.19 87 MET A C 1
ATOM 653 O O . MET A 1 87 ? -6.875 7.289 32.596 1.00 94.19 87 MET A O 1
ATOM 657 N N . PRO A 1 88 ? -5.519 7.882 34.306 1.00 94.88 88 PRO A N 1
ATOM 658 C CA . PRO A 1 88 ? -4.549 6.820 34.055 1.00 94.88 88 PRO A CA 1
ATOM 659 C C . PRO A 1 88 ? -5.212 5.442 34.061 1.00 94.88 88 PRO A C 1
ATOM 661 O O . PRO A 1 88 ? -6.057 5.161 34.918 1.00 94.88 88 PRO A O 1
ATOM 664 N N . ALA A 1 89 ? -4.801 4.564 33.147 1.00 95.31 89 ALA A N 1
ATOM 665 C CA . ALA A 1 89 ? -5.427 3.257 32.965 1.00 95.31 89 ALA A CA 1
ATOM 666 C C . ALA A 1 89 ? -5.358 2.403 34.239 1.00 95.31 89 ALA A C 1
ATOM 668 O O . ALA A 1 89 ? -6.358 1.790 34.616 1.00 95.31 89 ALA A O 1
ATOM 669 N N . ARG A 1 90 ? -4.244 2.475 34.983 1.00 96.38 90 ARG A N 1
ATOM 670 C CA . ARG A 1 90 ? -4.119 1.831 36.302 1.00 96.38 90 ARG A CA 1
ATOM 671 C C . ARG A 1 90 ? -5.181 2.284 37.313 1.00 96.38 90 ARG A C 1
ATOM 673 O O . ARG A 1 90 ? -5.640 1.485 38.122 1.00 96.38 90 ARG A O 1
ATOM 680 N N . VAL A 1 91 ? -5.584 3.559 37.281 1.00 96.56 91 VAL A N 1
ATOM 681 C CA . VAL A 1 91 ? -6.600 4.113 38.196 1.00 96.56 91 VAL A CA 1
ATOM 682 C C . VAL A 1 91 ? -7.990 3.693 37.730 1.00 96.56 91 VAL A C 1
ATOM 684 O O . VAL A 1 91 ? -8.793 3.235 38.539 1.00 96.56 91 VAL A O 1
ATOM 687 N N . ALA A 1 92 ? -8.260 3.759 36.423 1.00 96.06 92 ALA A N 1
ATOM 688 C CA . ALA A 1 92 ? -9.507 3.247 35.857 1.00 96.06 92 ALA A CA 1
ATOM 689 C C . ALA A 1 92 ? -9.710 1.762 36.208 1.00 96.06 92 ALA A C 1
ATOM 691 O O . ALA A 1 92 ? -10.798 1.370 36.629 1.00 96.06 92 ALA A O 1
ATOM 692 N N . ARG A 1 93 ? -8.646 0.952 36.128 1.00 94.62 93 ARG A N 1
ATOM 693 C CA . ARG A 1 93 ? -8.640 -0.464 36.517 1.00 94.62 93 ARG A CA 1
ATOM 694 C C . ARG A 1 93 ? -9.000 -0.690 37.988 1.00 94.62 93 ARG A C 1
ATOM 696 O O . ARG A 1 93 ? -9.676 -1.668 38.281 1.00 94.62 93 ARG A O 1
ATOM 703 N N . GLN A 1 94 ? -8.562 0.186 38.894 1.00 95.69 94 GLN A N 1
ATOM 704 C CA . GLN A 1 94 ? -8.878 0.097 40.328 1.00 95.69 94 GLN A CA 1
ATOM 705 C C . GLN A 1 94 ? -10.338 0.448 40.640 1.00 95.69 94 GLN A C 1
ATOM 707 O O . GLN A 1 94 ? -10.911 -0.101 41.577 1.00 95.69 94 GLN A O 1
ATOM 712 N N . LEU A 1 95 ? -10.930 1.374 39.880 1.00 96.50 95 LEU A N 1
ATOM 713 C CA . LEU A 1 95 ? -12.311 1.823 40.086 1.00 96.50 95 LEU A CA 1
ATOM 714 C C . LEU A 1 95 ? -13.341 0.893 39.440 1.00 96.50 95 LEU A C 1
ATOM 716 O O . LEU A 1 95 ? -14.457 0.760 39.943 1.00 96.50 95 LEU A O 1
ATOM 720 N N . LEU A 1 96 ? -12.998 0.300 38.298 1.00 95.00 96 LEU A N 1
ATOM 721 C CA . LEU A 1 96 ? -13.912 -0.541 37.538 1.00 95.00 96 LEU A CA 1
ATOM 722 C C . LEU A 1 96 ? -14.069 -1.931 38.173 1.00 95.00 96 LEU A C 1
ATOM 724 O O . LEU A 1 96 ? -13.123 -2.461 38.758 1.00 95.00 96 LEU A O 1
ATOM 728 N N . PRO A 1 97 ? -15.248 -2.562 38.026 1.00 93.81 97 PRO A N 1
ATOM 729 C CA . PRO A 1 97 ? -15.441 -3.940 38.447 1.00 93.81 97 PRO A CA 1
ATOM 730 C C . PRO A 1 97 ? -14.395 -4.887 37.829 1.00 93.81 97 PRO A C 1
ATOM 732 O O . PRO A 1 97 ? -14.009 -4.714 36.667 1.00 93.81 97 PRO A O 1
ATOM 735 N N . PRO A 1 98 ? -13.972 -5.937 38.557 1.00 91.06 98 PRO A N 1
ATOM 736 C CA . PRO A 1 98 ? -13.108 -6.967 37.994 1.00 91.06 98 PRO A CA 1
ATOM 737 C C . PRO A 1 98 ? -13.690 -7.546 36.697 1.00 91.06 98 PRO A C 1
ATOM 739 O O . PRO A 1 98 ? -14.868 -7.903 36.638 1.00 91.06 98 PRO A O 1
ATOM 742 N N . GLY A 1 99 ? -12.855 -7.641 35.659 1.00 88.12 99 GLY A N 1
ATOM 743 C CA . GLY A 1 99 ? -13.248 -8.124 34.331 1.00 88.12 99 GLY A CA 1
ATOM 744 C C . GLY A 1 99 ? -13.780 -7.055 33.368 1.00 88.12 99 GLY A C 1
ATOM 745 O O . GLY A 1 99 ? -14.080 -7.394 32.228 1.00 88.12 99 GLY A O 1
ATOM 746 N N . SER A 1 100 ? -13.885 -5.783 33.776 1.00 94.06 100 SER A N 1
ATOM 747 C CA . SER A 1 100 ? -14.148 -4.686 32.832 1.00 94.06 100 SER A CA 1
ATOM 748 C C . SER A 1 100 ? -13.019 -4.536 31.813 1.00 94.06 100 SE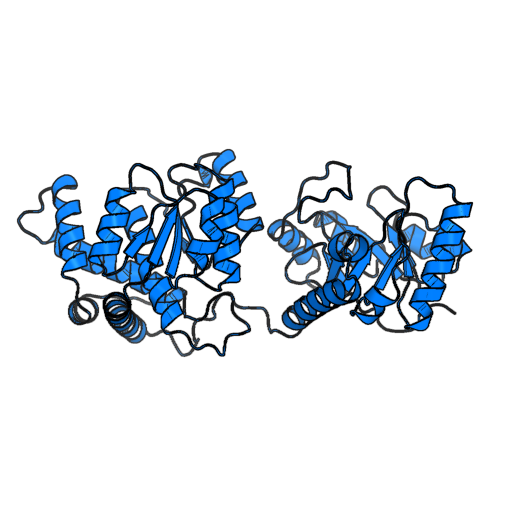R A C 1
ATOM 750 O O . SER A 1 100 ? -11.855 -4.710 32.150 1.00 94.06 100 SER A O 1
ATOM 752 N N . ILE A 1 101 ? -13.348 -4.150 30.585 1.00 95.50 101 ILE A N 1
ATOM 753 C CA . ILE A 1 101 ? -12.371 -3.930 29.514 1.00 95.50 101 ILE A CA 1
ATOM 754 C C . ILE A 1 101 ? -11.749 -2.530 29.665 1.00 95.50 101 ILE A C 1
ATOM 756 O O . ILE A 1 101 ? -12.470 -1.548 29.836 1.00 95.50 101 ILE A O 1
ATOM 760 N N . VAL A 1 102 ? -10.428 -2.397 29.573 1.00 96.06 102 VAL A N 1
ATOM 761 C CA . VAL A 1 102 ? -9.711 -1.113 29.623 1.00 96.06 102 VAL A CA 1
ATOM 762 C C . VAL A 1 102 ? -8.834 -0.971 28.387 1.00 96.06 102 VAL A C 1
ATOM 764 O O . VAL A 1 102 ? -7.845 -1.680 28.219 1.00 96.06 102 VAL A O 1
ATOM 767 N N . GLY A 1 103 ? -9.204 -0.033 27.519 1.00 95.81 103 GLY A N 1
ATOM 768 C CA . GLY A 1 103 ? -8.427 0.353 26.346 1.00 95.81 103 GLY A CA 1
ATOM 769 C C . GLY A 1 103 ? -7.626 1.628 26.559 1.00 95.81 103 GLY A C 1
ATOM 770 O O . GLY A 1 103 ? -8.091 2.533 27.251 1.00 95.81 103 GLY A O 1
ATOM 771 N N . VAL A 1 104 ? -6.469 1.739 25.905 1.00 94.81 104 VAL A N 1
ATOM 772 C CA . VAL A 1 104 ? -5.634 2.951 25.956 1.00 94.81 104 VAL A CA 1
ATOM 773 C C . VAL A 1 104 ? -5.274 3.427 24.553 1.00 94.81 104 VAL A C 1
ATOM 775 O O . VAL A 1 104 ? -4.805 2.647 23.730 1.00 94.81 104 VAL A O 1
ATOM 778 N N . SER A 1 105 ? -5.464 4.713 24.251 1.00 92.62 105 SER A N 1
ATOM 779 C CA . SER A 1 105 ? -4.955 5.302 23.001 1.00 92.62 105 SER A CA 1
ATOM 780 C C . SER A 1 105 ? -3.430 5.428 23.038 1.00 92.62 105 SER A C 1
ATOM 782 O O . SER A 1 105 ? -2.922 6.115 23.918 1.00 92.62 105 SER A O 1
ATOM 784 N N . THR A 1 106 ? -2.708 4.885 22.059 1.00 90.25 106 THR A N 1
ATOM 785 C CA . THR A 1 106 ? -1.237 4.935 21.972 1.00 90.25 106 THR A CA 1
ATOM 786 C C . THR A 1 106 ? -0.768 5.497 20.625 1.00 90.25 106 THR A C 1
ATOM 788 O O . THR A 1 106 ? -1.366 5.265 19.573 1.00 90.25 106 THR A O 1
ATOM 791 N N . ASN A 1 107 ? 0.305 6.287 20.656 1.00 89.12 107 ASN A N 1
ATOM 792 C CA . ASN A 1 107 ? 0.907 6.932 19.482 1.00 89.12 107 ASN A CA 1
ATOM 793 C C . ASN A 1 107 ? 2.412 6.668 19.374 1.00 89.12 107 ASN A C 1
ATOM 795 O O . ASN A 1 107 ? 2.994 6.899 18.317 1.00 89.12 107 ASN A O 1
ATOM 799 N N . THR A 1 108 ? 3.045 6.218 20.458 1.00 89.94 108 THR A N 1
ATOM 800 C CA . THR A 1 108 ? 4.487 5.966 20.527 1.00 89.94 108 THR A CA 1
ATOM 801 C C . THR A 1 108 ? 4.779 4.614 21.186 1.00 89.94 108 THR A C 1
ATOM 803 O O . THR A 1 108 ? 3.937 4.112 21.933 1.00 89.94 108 THR A O 1
ATOM 806 N N . PRO A 1 109 ? 5.973 4.029 20.975 1.00 89.19 109 PRO A N 1
ATOM 807 C CA . PRO A 1 109 ? 6.417 2.851 21.723 1.00 89.19 109 PRO A CA 1
ATOM 808 C C . PRO A 1 109 ? 6.385 3.037 23.248 1.00 89.19 109 PRO A C 1
ATOM 810 O O . PRO A 1 109 ? 6.101 2.095 23.979 1.00 89.19 109 PRO A O 1
ATOM 813 N N . VAL A 1 110 ? 6.635 4.256 23.737 1.00 92.25 110 VAL A N 1
ATOM 814 C CA . VAL A 1 110 ? 6.605 4.565 25.175 1.00 92.25 110 VAL A CA 1
ATOM 815 C C . VAL A 1 110 ? 5.183 4.447 25.724 1.00 92.25 110 VAL A C 1
ATOM 817 O O . VAL A 1 110 ? 4.985 3.840 26.776 1.00 92.25 110 VAL A O 1
ATOM 820 N N . ASP A 1 111 ? 4.189 4.947 24.982 1.00 93.00 111 ASP A N 1
ATOM 821 C CA . ASP A 1 111 ? 2.772 4.827 25.348 1.00 93.00 111 ASP A CA 1
ATOM 822 C C . ASP A 1 111 ? 2.361 3.348 25.475 1.00 93.00 111 ASP A C 1
ATOM 824 O O . ASP A 1 111 ? 1.571 2.993 26.347 1.00 93.00 111 ASP A O 1
ATOM 828 N N . VAL A 1 112 ? 2.900 2.480 24.608 1.00 90.25 112 VAL A N 1
ATOM 829 C CA . VAL A 1 112 ? 2.622 1.035 24.612 1.00 90.25 112 VAL A CA 1
ATOM 830 C C . VAL A 1 112 ? 3.169 0.376 25.870 1.00 90.25 112 VAL A C 1
ATOM 832 O O . VAL A 1 112 ? 2.425 -0.310 26.569 1.00 90.25 112 VAL A O 1
ATOM 835 N N . THR A 1 113 ? 4.439 0.619 26.196 1.00 91.38 113 THR A N 1
ATOM 836 C CA . THR A 1 113 ? 5.058 0.080 27.414 1.00 91.38 113 THR A CA 1
ATOM 837 C C . THR A 1 113 ? 4.305 0.529 28.666 1.00 91.38 113 THR A C 1
ATOM 839 O O . THR A 1 113 ? 4.055 -0.281 29.558 1.00 91.38 113 THR A O 1
ATOM 842 N N . ALA A 1 114 ? 3.884 1.797 28.716 1.00 93.50 114 ALA A N 1
ATOM 843 C CA . ALA A 1 114 ? 3.079 2.321 29.815 1.00 93.50 114 ALA A CA 1
ATOM 844 C C . ALA A 1 114 ? 1.703 1.637 29.906 1.00 93.50 114 ALA A C 1
ATOM 846 O O . ALA A 1 114 ? 1.296 1.232 30.990 1.00 93.50 114 ALA A O 1
ATOM 847 N N . ALA A 1 115 ? 1.010 1.440 28.779 1.00 93.56 115 ALA A N 1
ATOM 848 C CA . ALA A 1 115 ? -0.286 0.760 28.753 1.00 93.56 115 ALA A CA 1
ATOM 849 C C . ALA A 1 115 ? -0.199 -0.705 29.221 1.00 93.56 115 ALA A C 1
ATOM 851 O O . ALA A 1 115 ? -1.090 -1.175 29.930 1.00 93.56 115 ALA A O 1
ATOM 852 N N . ILE A 1 116 ? 0.879 -1.415 28.862 1.00 91.25 116 ILE A N 1
ATOM 853 C CA . ILE A 1 116 ? 1.154 -2.775 29.354 1.00 91.25 116 ILE A CA 1
ATOM 854 C C . ILE A 1 116 ? 1.357 -2.759 30.871 1.00 91.25 116 ILE A C 1
ATOM 856 O O . ILE A 1 116 ? 0.721 -3.539 31.578 1.00 91.25 116 ILE A O 1
ATOM 860 N N . ALA A 1 117 ? 2.202 -1.856 31.378 1.00 93.31 117 ALA A N 1
ATOM 861 C CA . ALA A 1 117 ? 2.481 -1.745 32.809 1.00 93.31 117 ALA A CA 1
ATOM 862 C C . ALA A 1 117 ? 1.231 -1.387 33.634 1.00 93.31 117 ALA A C 1
ATOM 864 O O . ALA A 1 117 ? 1.060 -1.882 34.747 1.00 93.31 117 ALA A O 1
ATOM 865 N N . ASP A 1 118 ? 0.335 -0.576 33.071 1.00 94.19 118 ASP A N 1
ATOM 866 C CA . ASP A 1 118 ? -0.927 -0.177 33.697 1.00 94.19 118 ASP A CA 1
ATOM 867 C C . ASP A 1 118 ? -2.022 -1.264 33.643 1.00 94.19 118 ASP A C 1
ATOM 869 O O . ASP A 1 118 ? -3.095 -1.088 34.228 1.00 94.19 118 ASP A O 1
ATOM 873 N N . GLY A 1 119 ? -1.776 -2.392 32.965 1.00 90.94 119 GLY A N 1
ATOM 874 C CA . GLY A 1 119 ? -2.724 -3.503 32.869 1.00 90.94 119 GLY A CA 1
ATOM 875 C C . GLY A 1 119 ? -3.917 -3.219 31.950 1.00 90.94 119 GLY A C 1
ATOM 876 O O . GLY A 1 119 ? -5.049 -3.615 32.259 1.00 90.94 119 GLY A O 1
ATOM 877 N N . ALA A 1 120 ? -3.688 -2.502 30.845 1.00 93.69 120 ALA A N 1
ATOM 878 C CA . ALA A 1 120 ? -4.671 -2.376 29.770 1.00 93.69 120 ALA A CA 1
ATOM 879 C C . ALA A 1 120 ? -4.956 -3.743 29.112 1.00 93.69 120 ALA A C 1
ATOM 881 O O . ALA A 1 120 ? -4.097 -4.619 29.091 1.00 93.69 120 ALA A O 1
ATOM 882 N N . ASP A 1 121 ? -6.161 -3.922 28.566 1.00 92.06 121 ASP A N 1
ATOM 883 C CA . ASP A 1 121 ? -6.541 -5.137 27.823 1.00 92.06 121 ASP A CA 1
ATOM 884 C C . ASP A 1 121 ? -6.248 -5.011 26.321 1.00 92.06 121 ASP A C 1
ATOM 886 O O . ASP A 1 121 ? -6.034 -6.009 25.628 1.00 92.06 121 ASP A O 1
ATOM 890 N N . TYR A 1 122 ? -6.278 -3.780 25.802 1.00 92.88 122 TYR A N 1
ATOM 891 C CA . TYR A 1 122 ? -5.946 -3.476 24.415 1.00 92.88 122 TYR A CA 1
ATOM 892 C C . TYR A 1 122 ? -5.468 -2.032 24.242 1.00 92.88 122 TYR A C 1
ATOM 894 O O . TYR A 1 122 ? -5.725 -1.155 25.074 1.00 92.88 122 TYR A O 1
ATOM 902 N N . ILE A 1 123 ? -4.831 -1.763 23.104 1.00 91.31 123 ILE A N 1
ATOM 903 C CA . ILE A 1 123 ? -4.427 -0.417 22.699 1.00 91.31 123 ILE A CA 1
ATOM 904 C C . ILE A 1 123 ? -5.123 0.036 21.412 1.00 91.31 123 ILE A C 1
ATOM 906 O O . ILE A 1 123 ? -5.411 -0.760 20.517 1.00 91.31 123 ILE A O 1
ATOM 910 N N . GLY A 1 124 ? -5.391 1.338 21.322 1.00 90.44 124 GLY A N 1
ATOM 911 C CA . GLY A 1 124 ? -5.849 2.017 20.114 1.00 90.44 124 GLY A CA 1
ATOM 912 C C . GLY A 1 124 ? -4.705 2.780 19.453 1.00 90.44 124 GLY A C 1
ATOM 913 O O . GLY A 1 124 ? -4.313 3.827 19.962 1.00 90.44 124 GLY A O 1
ATOM 914 N N . VAL A 1 125 ? -4.203 2.294 18.318 1.00 87.06 125 VAL A N 1
ATOM 915 C CA . VAL A 1 125 ? -3.071 2.883 17.587 1.00 87.06 125 VAL A CA 1
ATOM 916 C C . VAL A 1 125 ? -3.553 3.943 16.587 1.00 87.06 125 VAL A C 1
ATOM 918 O O . VAL A 1 125 ? -4.405 3.675 15.733 1.00 87.06 125 VAL A O 1
ATOM 921 N N . GLY A 1 126 ? -2.993 5.153 16.657 1.00 79.81 126 GLY A N 1
ATOM 922 C CA . GLY A 1 126 ? -3.201 6.208 15.655 1.00 79.81 126 GLY A CA 1
ATOM 923 C C . GLY A 1 126 ? -3.462 7.604 16.234 1.00 79.81 126 GLY A C 1
ATOM 924 O O . GLY A 1 126 ? -3.643 7.756 17.439 1.00 79.81 126 GLY A O 1
ATOM 925 N N . PRO A 1 127 ? -3.574 8.631 15.370 1.00 80.12 127 PRO A N 1
ATOM 926 C CA . PRO A 1 127 ? -4.279 8.554 14.085 1.00 80.12 127 PRO A CA 1
ATOM 927 C C . PRO A 1 127 ? -3.405 8.115 12.905 1.00 80.12 127 PRO A C 1
ATOM 929 O O . PRO A 1 127 ? -2.282 8.578 12.750 1.00 80.12 127 PRO A O 1
ATOM 932 N N . ILE A 1 128 ? -3.945 7.250 12.047 1.00 79.50 128 ILE A N 1
ATOM 933 C CA . ILE A 1 128 ? -3.242 6.680 10.883 1.00 79.50 128 ILE A CA 1
ATOM 934 C C . ILE A 1 128 ? -3.457 7.541 9.645 1.00 79.50 128 ILE A C 1
ATOM 936 O O . ILE A 1 128 ? -2.495 7.934 8.993 1.00 79.50 128 ILE A O 1
ATOM 940 N N . TRP A 1 129 ? -4.713 7.884 9.361 1.00 76.06 129 TRP A N 1
ATOM 941 C CA . TRP A 1 129 ? -5.090 8.861 8.342 1.00 76.06 129 TRP A CA 1
ATOM 942 C C . TRP A 1 129 ? -5.759 10.069 8.979 1.00 76.06 129 TRP A C 1
ATOM 944 O O . TRP A 1 129 ? -6.227 10.012 10.121 1.00 76.06 129 TRP A O 1
ATOM 954 N N . ASN A 1 130 ? -5.756 11.185 8.250 1.00 69.69 130 ASN A N 1
ATOM 955 C CA . ASN A 1 130 ? -6.408 12.392 8.722 1.00 69.69 130 ASN A CA 1
ATOM 956 C C . ASN A 1 130 ? -7.913 12.130 8.876 1.00 69.69 130 ASN A C 1
ATOM 958 O O . ASN A 1 130 ? -8.534 11.503 8.018 1.00 69.69 130 ASN A O 1
ATOM 962 N N . THR A 1 131 ? -8.503 12.597 9.973 1.00 65.19 131 THR A N 1
ATOM 963 C CA . THR A 1 131 ? -9.931 12.411 10.248 1.00 65.19 131 THR A CA 1
ATOM 964 C C . THR A 1 131 ? -10.518 13.745 10.666 1.00 65.19 131 THR A C 1
ATOM 966 O O . THR A 1 131 ? -9.963 14.417 11.533 1.00 65.19 131 THR A O 1
ATOM 969 N N . GLN A 1 132 ? -11.696 14.084 10.151 1.00 61.69 132 GLN A N 1
ATOM 970 C CA . GLN A 1 132 ? -12.441 15.249 10.637 1.00 61.69 132 GLN A CA 1
ATOM 971 C C . GLN A 1 132 ? -13.013 15.033 12.056 1.00 61.69 132 GLN A C 1
ATOM 973 O O . GLN A 1 132 ? -13.468 15.970 12.701 1.00 61.69 132 GLN A O 1
ATOM 978 N N . THR A 1 133 ? -12.978 13.802 12.582 1.00 59.72 133 THR A N 1
ATOM 979 C CA . THR A 1 133 ? -13.599 13.415 13.862 1.00 59.72 133 THR A CA 1
ATOM 980 C C . THR A 1 133 ? -12.741 13.746 15.098 1.00 59.72 133 THR A C 1
ATOM 982 O O . THR A 1 133 ? -13.252 13.811 16.223 1.00 59.72 133 THR A O 1
ATOM 985 N N . LYS A 1 134 ? -11.430 13.967 14.927 1.00 61.53 134 LYS A N 1
ATOM 986 C CA . LYS A 1 134 ? -10.502 14.387 15.992 1.00 61.53 134 LYS A CA 1
ATOM 987 C C . LYS A 1 134 ? -9.844 15.714 15.590 1.00 61.53 134 LYS A C 1
ATOM 989 O O . LYS A 1 134 ? -8.846 15.720 14.890 1.00 61.53 134 LYS A O 1
ATOM 994 N N . VAL A 1 135 ? -10.406 16.827 16.067 1.00 53.41 135 VAL A N 1
ATOM 995 C CA . VAL A 1 135 ? -9.992 18.208 15.719 1.00 53.41 135 VAL A CA 1
ATOM 996 C C . VAL A 1 135 ? -8.629 18.604 16.331 1.00 53.41 135 VAL A C 1
ATOM 998 O O . VAL A 1 135 ? -7.985 19.556 15.891 1.00 53.41 135 VAL A O 1
ATOM 1001 N N . ASN A 1 136 ? -8.135 17.848 17.318 1.00 52.28 136 ASN A N 1
ATOM 1002 C CA . ASN A 1 136 ? -6.851 18.132 17.962 1.00 52.28 136 ASN A CA 1
ATOM 1003 C C . ASN A 1 136 ? -5.688 17.582 17.125 1.00 52.28 136 ASN A C 1
ATOM 1005 O O . ASN A 1 136 ? -5.583 16.373 16.913 1.00 52.28 136 ASN A O 1
ATOM 1009 N N . HIS A 1 137 ? -4.826 18.502 16.692 1.00 45.69 137 HIS A N 1
ATOM 1010 C CA . HIS A 1 137 ? -3.696 18.351 15.776 1.00 45.69 137 HIS A CA 1
ATOM 1011 C C . HIS A 1 137 ? -2.571 17.464 16.345 1.00 45.69 137 HIS A C 1
ATOM 1013 O O . HIS A 1 137 ? -1.477 17.939 16.643 1.00 45.69 137 HIS A O 1
ATOM 1019 N N . LYS A 1 138 ? -2.823 16.167 16.537 1.00 55.81 138 LYS A N 1
ATOM 1020 C CA . LYS A 1 138 ? -1.741 15.206 16.783 1.00 55.81 138 LYS A CA 1
ATOM 1021 C C . LYS A 1 138 ? -1.052 14.864 15.463 1.00 55.81 138 LYS A C 1
ATOM 1023 O O . LYS A 1 138 ? -1.715 14.757 14.433 1.00 55.81 138 LYS A O 1
ATOM 1028 N N . THR A 1 139 ? 0.265 14.677 15.517 1.00 65.94 139 THR A N 1
ATOM 1029 C CA . THR A 1 139 ? 1.080 14.196 14.396 1.00 65.94 139 THR A CA 1
ATOM 1030 C C . THR A 1 139 ? 0.457 12.936 13.806 1.00 65.94 139 THR A C 1
ATOM 1032 O O . THR A 1 139 ? 0.167 11.984 14.533 1.00 65.94 139 THR A O 1
ATOM 1035 N N . LEU A 1 140 ? 0.222 12.944 12.494 1.00 76.38 140 LEU A N 1
ATOM 1036 C CA . LEU A 1 140 ? -0.317 11.790 11.796 1.00 76.38 140 LEU A CA 1
ATOM 1037 C C . LEU A 1 140 ? 0.723 10.668 11.775 1.00 76.38 140 LEU A C 1
ATOM 1039 O O . LEU A 1 140 ? 1.858 10.886 11.362 1.00 76.38 140 LEU A O 1
ATOM 1043 N N . LEU A 1 141 ? 0.332 9.475 12.214 1.00 81.31 141 LEU A N 1
ATOM 1044 C CA . LEU A 1 141 ? 1.239 8.342 12.357 1.00 81.31 141 LEU A CA 1
ATOM 1045 C C . LEU A 1 141 ? 1.473 7.614 11.022 1.00 81.31 141 LEU A C 1
ATOM 1047 O O . LEU A 1 141 ? 2.587 7.176 10.731 1.00 81.31 141 LEU A O 1
ATOM 1051 N N . GLY A 1 142 ? 0.425 7.482 10.202 1.00 80.44 142 GLY A N 1
ATOM 1052 C CA . GLY A 1 142 ? 0.454 6.670 8.983 1.00 80.44 142 GLY A CA 1
ATOM 1053 C C . GLY A 1 142 ? 0.586 5.160 9.250 1.00 80.44 142 GLY A C 1
ATOM 1054 O O . GLY A 1 142 ? 0.929 4.739 10.360 1.00 80.44 142 GLY A O 1
ATOM 1055 N N . PRO A 1 143 ? 0.363 4.305 8.232 1.00 78.31 143 PRO A N 1
ATOM 1056 C CA . PRO A 1 143 ? 0.520 2.855 8.375 1.00 78.31 143 PRO A CA 1
ATOM 1057 C C . PRO A 1 143 ? 1.925 2.425 8.828 1.00 78.31 143 PRO A C 1
ATOM 1059 O O . PRO A 1 143 ? 2.067 1.452 9.565 1.00 78.31 143 PRO A O 1
ATOM 1062 N N . ARG A 1 144 ? 2.977 3.154 8.426 1.00 76.31 144 ARG A N 1
ATOM 1063 C CA . ARG A 1 144 ? 4.361 2.846 8.835 1.00 76.31 144 ARG A CA 1
ATOM 1064 C C . ARG A 1 144 ? 4.651 3.197 10.282 1.00 76.31 144 ARG A C 1
ATOM 1066 O O . ARG A 1 144 ? 5.258 2.389 10.978 1.00 76.31 144 ARG A O 1
ATOM 1073 N N . GLY A 1 145 ? 4.205 4.365 10.744 1.00 80.69 145 GLY A N 1
ATOM 1074 C CA . GLY A 1 145 ? 4.347 4.722 12.151 1.00 80.69 145 GLY A CA 1
ATOM 1075 C C . GLY A 1 145 ? 3.574 3.751 13.047 1.00 80.69 145 GLY A C 1
ATOM 1076 O O . GLY A 1 145 ? 4.062 3.399 14.116 1.00 80.69 145 GLY A O 1
ATOM 1077 N N . ALA A 1 146 ? 2.429 3.232 12.582 1.00 81.75 146 ALA A N 1
ATOM 1078 C CA . ALA A 1 146 ? 1.708 2.174 13.289 1.00 81.75 146 ALA A CA 1
ATOM 1079 C C . ALA A 1 146 ? 2.567 0.921 13.453 1.00 81.75 146 ALA A C 1
ATOM 1081 O O . ALA A 1 146 ? 2.631 0.386 14.550 1.00 81.75 146 ALA A O 1
ATOM 1082 N N . GLY A 1 147 ? 3.288 0.503 12.407 1.00 75.56 147 GLY A N 1
ATOM 1083 C CA . GLY A 1 147 ? 4.237 -0.610 12.493 1.00 75.56 147 GLY A CA 1
ATOM 1084 C C . GLY A 1 147 ? 5.299 -0.412 13.581 1.00 75.56 147 GLY A C 1
ATOM 1085 O O . GLY A 1 147 ? 5.586 -1.340 14.330 1.00 75.56 147 GLY A O 1
ATOM 1086 N N . VAL A 1 148 ? 5.829 0.808 13.737 1.00 81.56 148 VAL A N 1
ATOM 1087 C CA . VAL A 1 148 ? 6.791 1.134 14.809 1.00 81.56 148 VAL A CA 1
ATOM 1088 C C . VAL A 1 148 ? 6.160 0.992 16.198 1.00 81.56 148 VAL A C 1
ATOM 1090 O O . VAL A 1 148 ? 6.786 0.439 17.098 1.00 81.56 148 VAL A O 1
ATOM 1093 N N . VAL A 1 149 ? 4.918 1.452 16.372 1.00 83.44 149 VAL A N 1
ATOM 1094 C CA . VAL A 1 149 ? 4.173 1.309 17.636 1.00 83.44 149 VAL A CA 1
ATOM 1095 C C . VAL A 1 149 ? 3.857 -0.161 17.926 1.00 83.44 149 VAL A C 1
ATOM 1097 O O . VAL A 1 149 ? 4.049 -0.618 19.047 1.00 83.44 149 VAL A O 1
ATOM 1100 N N . LEU A 1 150 ? 3.425 -0.921 16.919 1.00 80.19 150 LEU A N 1
ATOM 1101 C CA . LEU A 1 150 ? 3.084 -2.339 17.054 1.00 80.19 150 LEU A CA 1
ATOM 1102 C C . LEU A 1 150 ? 4.305 -3.214 17.349 1.00 80.19 150 LEU A C 1
ATOM 1104 O O . LEU A 1 150 ? 4.179 -4.193 18.077 1.00 80.19 150 LEU A O 1
ATOM 1108 N N . ASN A 1 151 ? 5.497 -2.851 16.868 1.00 78.69 151 ASN A N 1
ATOM 1109 C CA . ASN A 1 151 ? 6.727 -3.562 17.228 1.00 78.69 151 ASN A CA 1
ATOM 1110 C C . ASN A 1 151 ? 6.999 -3.540 18.742 1.00 78.69 151 ASN A C 1
ATOM 1112 O O . ASN A 1 151 ? 7.587 -4.484 19.261 1.00 78.69 151 ASN A O 1
ATOM 1116 N N . ALA A 1 152 ? 6.523 -2.522 19.467 1.00 81.88 152 ALA A N 1
ATOM 1117 C CA . ALA A 1 152 ? 6.632 -2.468 20.925 1.00 81.88 152 ALA A CA 1
ATOM 1118 C C . ALA A 1 152 ? 5.726 -3.486 21.652 1.00 81.88 152 ALA A C 1
ATOM 1120 O O . ALA A 1 152 ? 5.871 -3.674 22.856 1.00 81.88 152 ALA A O 1
ATOM 1121 N N . LEU A 1 153 ? 4.807 -4.154 20.943 1.00 77.00 153 LEU A N 1
ATOM 1122 C CA . LEU A 1 153 ? 3.977 -5.238 21.480 1.00 77.00 153 LEU A CA 1
ATOM 1123 C C . LEU A 1 153 ? 4.619 -6.622 21.348 1.00 77.00 153 LEU A C 1
ATOM 1125 O O . LEU A 1 153 ? 4.051 -7.589 21.856 1.00 77.00 153 LEU A O 1
ATOM 1129 N N . GLN A 1 154 ? 5.752 -6.759 20.650 1.00 71.12 154 GLN A N 1
ATOM 1130 C CA . GLN A 1 154 ? 6.375 -8.068 20.450 1.00 71.12 154 GLN A CA 1
ATOM 1131 C C . GLN A 1 154 ? 6.658 -8.746 21.802 1.00 71.12 154 GLN A C 1
ATOM 1133 O O . GLN A 1 154 ? 7.305 -8.173 22.674 1.00 71.12 154 GLN A O 1
ATOM 1138 N N . GLY A 1 155 ? 6.145 -9.969 21.980 1.00 62.28 155 GLY A N 1
ATOM 1139 C CA . GLY A 1 155 ? 6.254 -10.731 23.232 1.00 62.28 155 GLY A CA 1
ATOM 1140 C C . GLY A 1 155 ? 5.152 -10.464 24.270 1.00 62.28 155 GLY A C 1
ATOM 1141 O O . GLY A 1 155 ? 5.154 -11.103 25.319 1.00 62.28 155 GLY A O 1
ATOM 1142 N N . SER A 1 156 ? 4.198 -9.572 23.987 1.00 71.44 156 SER A N 1
ATOM 1143 C CA . SER A 1 156 ? 3.013 -9.318 24.818 1.00 71.44 156 SER A CA 1
ATOM 1144 C C . SER A 1 156 ? 1.769 -10.036 24.274 1.00 71.44 156 SER A C 1
ATOM 1146 O O . SER A 1 156 ? 1.655 -10.279 23.076 1.00 71.44 156 SER A O 1
ATOM 1148 N N . SER A 1 157 ? 0.804 -10.349 25.146 1.00 75.06 157 SER A N 1
ATOM 1149 C CA . SER A 1 157 ? -0.534 -10.839 24.764 1.00 75.06 157 SER A CA 1
ATOM 1150 C C . SER A 1 157 ? -1.546 -9.711 24.495 1.00 75.06 157 SER A C 1
ATOM 1152 O O . SER A 1 157 ? -2.715 -9.980 24.207 1.00 75.06 157 SER A O 1
ATOM 1154 N N . MET A 1 158 ? -1.103 -8.456 24.617 1.00 79.00 158 MET A N 1
ATOM 1155 C CA . MET A 1 158 ? -1.905 -7.247 24.443 1.00 79.00 158 MET A CA 1
ATOM 1156 C C . MET A 1 158 ? -2.470 -7.141 23.024 1.00 79.00 158 MET A C 1
ATOM 1158 O O . MET A 1 158 ? -1.741 -7.279 22.043 1.00 79.00 158 MET A O 1
ATOM 1162 N N . ARG A 1 159 ? -3.766 -6.828 22.927 1.00 78.81 159 ARG A N 1
ATOM 1163 C CA . ARG A 1 159 ? -4.461 -6.642 21.647 1.00 78.81 159 ARG A CA 1
ATOM 1164 C C . ARG A 1 159 ? -4.277 -5.224 21.115 1.00 78.81 159 ARG A C 1
ATOM 1166 O O . ARG A 1 159 ? -4.204 -4.271 21.891 1.00 78.81 159 ARG A O 1
ATOM 1173 N N . ALA A 1 160 ? -4.259 -5.055 19.799 1.00 72.50 160 ALA A N 1
ATOM 1174 C CA . ALA A 1 160 ? -4.166 -3.756 19.151 1.00 72.50 160 ALA A CA 1
ATOM 1175 C C . ALA A 1 160 ? -5.228 -3.585 18.070 1.00 72.50 160 ALA A C 1
ATOM 1177 O O . ALA A 1 160 ? -5.298 -4.339 17.101 1.00 72.50 160 ALA A O 1
ATOM 1178 N N . VAL A 1 161 ? -6.003 -2.513 18.201 1.00 73.75 161 VAL A N 1
ATOM 1179 C CA . VAL A 1 161 ? -6.811 -1.983 17.105 1.00 73.75 161 VAL A CA 1
ATOM 1180 C C . VAL A 1 161 ? -6.155 -0.715 16.611 1.00 73.75 161 VAL A C 1
ATOM 1182 O O . VAL A 1 161 ? -5.729 0.121 17.405 1.00 73.75 161 VAL A O 1
ATOM 1185 N N . ALA A 1 162 ? -6.089 -0.530 15.303 1.00 72.50 162 ALA A N 1
ATOM 1186 C CA . ALA A 1 162 ? -5.785 0.782 14.758 1.00 72.50 162 ALA A CA 1
ATOM 1187 C C . ALA A 1 162 ? -6.989 1.309 14.018 1.00 72.50 162 ALA A C 1
ATOM 1189 O O . ALA A 1 162 ? -7.856 0.580 13.534 1.00 72.50 162 ALA A O 1
ATOM 1190 N N . ILE A 1 163 ? -6.961 2.610 13.815 1.00 58.25 163 ILE A N 1
ATOM 1191 C CA . ILE A 1 163 ? -7.749 3.228 12.762 1.00 58.25 163 ILE A CA 1
ATOM 1192 C C . ILE A 1 163 ? -6.955 3.042 11.448 1.00 58.25 163 ILE A C 1
ATOM 1194 O O . ILE A 1 163 ? -6.569 4.024 10.838 1.00 58.25 163 ILE A O 1
ATOM 1198 N N . GLY A 1 164 ? -6.637 1.789 11.062 1.00 44.91 164 GLY A N 1
ATOM 1199 C CA . GLY A 1 164 ? -5.898 1.410 9.837 1.00 44.91 164 GLY A CA 1
ATOM 1200 C C . GLY A 1 164 ? -4.434 0.947 9.972 1.00 44.91 164 GLY A C 1
ATOM 1201 O O . GLY A 1 164 ? -3.568 1.714 10.366 1.00 44.91 164 GLY A O 1
ATOM 1202 N N . GLY A 1 165 ? -4.087 -0.278 9.571 1.00 36.09 165 GLY A N 1
ATOM 1203 C CA . GLY A 1 165 ? -2.682 -0.731 9.550 1.00 36.09 165 GLY A CA 1
ATOM 1204 C C . GLY A 1 165 ? -2.515 -2.252 9.565 1.00 36.09 165 GLY A C 1
ATOM 1205 O O . GLY A 1 165 ? -3.488 -2.977 9.737 1.00 36.09 165 GLY A O 1
ATOM 1206 N N . ARG A 1 166 ? -1.288 -2.746 9.350 1.00 43.38 166 ARG A N 1
ATOM 1207 C CA . ARG A 1 166 ? -0.962 -4.187 9.355 1.00 43.38 166 ARG A CA 1
ATOM 1208 C C . ARG A 1 166 ? -0.627 -4.679 10.772 1.00 43.38 166 ARG A C 1
ATOM 1210 O O . ARG A 1 166 ? -0.023 -3.927 11.522 1.00 43.38 166 ARG A O 1
ATOM 1217 N N . GLY A 1 167 ? -0.952 -5.933 11.100 1.00 57.03 167 GLY A N 1
ATOM 1218 C CA . GLY A 1 167 ? -0.638 -6.588 12.381 1.00 57.03 167 GLY A CA 1
ATOM 1219 C C . GLY A 1 167 ? -1.656 -6.339 13.499 1.00 57.03 167 GLY A C 1
ATOM 1220 O O . GLY A 1 167 ? -1.306 -6.440 14.668 1.00 57.03 167 GLY A O 1
ATOM 1221 N N . LEU A 1 168 ? -2.885 -5.962 13.145 1.00 68.12 168 LEU A N 1
ATOM 1222 C CA . LEU A 1 168 ? -3.936 -5.575 14.086 1.00 68.12 168 LEU A CA 1
ATOM 1223 C C . LEU A 1 168 ? -4.921 -6.712 14.342 1.00 68.12 168 LEU A C 1
ATOM 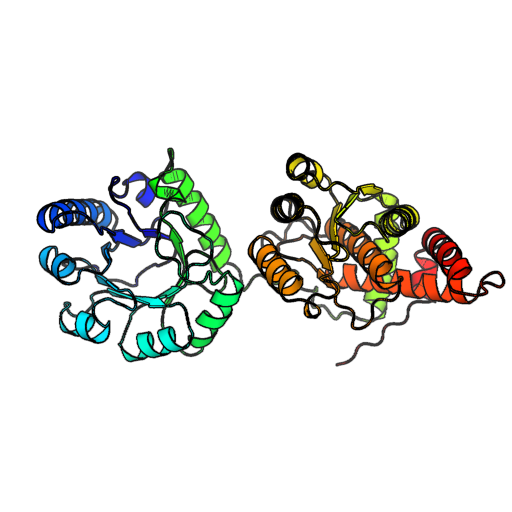1225 O O . LEU A 1 168 ? -5.254 -7.461 13.426 1.00 68.12 168 LEU A O 1
ATOM 1229 N N . ASP A 1 169 ? -5.469 -6.746 15.553 1.00 76.75 169 ASP A N 1
ATOM 1230 C CA . ASP A 1 169 ? -6.606 -7.597 15.919 1.00 76.75 169 ASP A CA 1
ATOM 1231 C C . ASP A 1 169 ? -7.932 -7.088 15.329 1.00 76.75 169 ASP A C 1
ATOM 1233 O O . ASP A 1 169 ? -8.931 -7.804 15.323 1.00 76.75 169 ASP A O 1
ATOM 1237 N N . GLY A 1 170 ? -7.954 -5.850 14.825 1.00 78.94 170 GLY A N 1
ATOM 1238 C CA . GLY A 1 170 ? -9.087 -5.295 14.098 1.00 78.94 170 GLY A CA 1
ATOM 1239 C C . GLY A 1 170 ? -8.958 -3.808 13.792 1.00 78.94 170 GLY A C 1
ATOM 1240 O O . GLY A 1 170 ? -7.922 -3.178 14.037 1.00 78.94 170 GLY A O 1
ATOM 1241 N N . VAL A 1 171 ? -10.024 -3.241 13.227 1.00 84.00 171 VAL A N 1
ATOM 1242 C CA . VAL A 1 171 ? -10.058 -1.840 12.785 1.00 84.00 171 VAL A CA 1
ATOM 1243 C C . VAL A 1 171 ? -11.129 -1.042 13.514 1.00 84.00 171 VAL A C 1
ATOM 1245 O O . VAL A 1 171 ? -12.272 -1.481 13.646 1.00 84.00 171 VAL A O 1
ATOM 1248 N N . ALA A 1 172 ? -10.758 0.160 13.956 1.00 82.06 172 ALA A N 1
ATOM 1249 C CA . ALA A 1 172 ? -11.677 1.110 14.566 1.00 82.06 172 ALA A CA 1
ATOM 1250 C C . ALA A 1 172 ? -12.169 2.146 13.546 1.00 82.06 172 ALA A C 1
ATOM 1252 O O . ALA A 1 172 ? -11.370 2.818 12.893 1.00 82.06 172 ALA A O 1
ATOM 1253 N N . VAL A 1 173 ? -13.490 2.296 13.418 1.00 83.00 173 VAL A N 1
ATOM 1254 C CA . VAL A 1 173 ? -14.131 3.177 12.428 1.00 83.00 173 VAL A CA 1
ATOM 1255 C C . VAL A 1 173 ? -15.227 4.041 13.053 1.00 83.00 173 VAL A C 1
ATOM 1257 O O . VAL A 1 173 ? -15.895 3.627 13.997 1.00 83.00 173 VAL A O 1
ATOM 1260 N N . VAL A 1 174 ? -15.421 5.250 12.508 1.00 84.25 174 VAL A N 1
ATOM 1261 C CA . VAL A 1 174 ? -16.508 6.173 12.893 1.00 84.25 174 VAL A CA 1
ATOM 1262 C C . VAL A 1 174 ? -17.399 6.461 11.683 1.00 84.25 174 VAL A C 1
ATOM 1264 O O . VAL A 1 174 ? -18.440 5.835 11.500 1.00 84.25 174 VAL A O 1
ATOM 1267 N N . SER A 1 175 ? -16.981 7.397 10.824 1.00 81.12 175 SER A N 1
ATOM 1268 C CA . SER A 1 175 ? -17.807 7.969 9.755 1.00 81.12 175 SER A CA 1
ATOM 1269 C C . SER A 1 175 ? -18.177 6.960 8.673 1.00 81.12 175 SER A C 1
ATOM 1271 O O . SER A 1 175 ? -19.290 7.025 8.165 1.00 81.12 175 SER A O 1
ATOM 1273 N N . ALA A 1 176 ? -17.304 5.991 8.379 1.00 80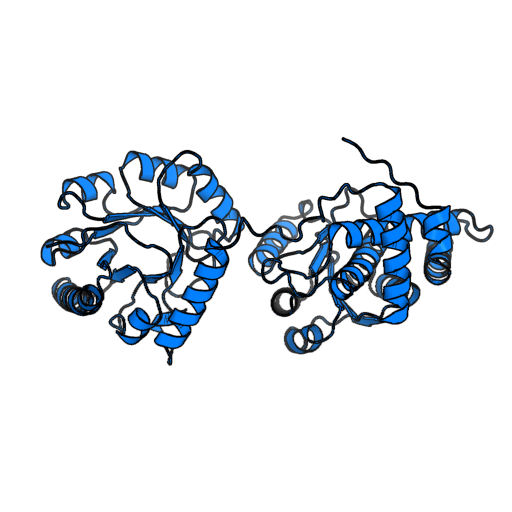.12 176 ALA A N 1
ATOM 1274 C CA . ALA A 1 176 ? -17.553 4.957 7.371 1.00 80.12 176 ALA A CA 1
ATOM 1275 C C . ALA A 1 176 ? -18.856 4.170 7.618 1.00 80.12 176 ALA A C 1
ATOM 1277 O O . ALA A 1 176 ? -19.515 3.755 6.671 1.00 80.12 176 ALA A O 1
ATOM 1278 N N . ILE A 1 177 ? -19.255 4.006 8.885 1.00 82.81 177 ILE A N 1
ATOM 1279 C CA . ILE A 1 177 ? -20.510 3.344 9.264 1.00 82.81 177 ILE A CA 1
ATOM 1280 C C . ILE A 1 177 ? -21.545 4.374 9.713 1.00 82.81 177 ILE A C 1
ATOM 1282 O O . ILE A 1 177 ? -22.682 4.343 9.248 1.00 82.81 177 ILE A O 1
ATOM 1286 N N . MET A 1 178 ? -21.161 5.297 10.599 1.00 83.75 178 MET A N 1
ATOM 1287 C CA . MET A 1 178 ? -22.103 6.228 11.226 1.00 83.75 178 MET A CA 1
ATOM 1288 C C . MET A 1 178 ? -22.687 7.241 10.238 1.00 83.75 178 MET A C 1
ATOM 1290 O O . MET A 1 178 ? -23.848 7.599 10.376 1.00 83.75 178 MET A O 1
ATOM 1294 N N . ALA A 1 179 ? -21.926 7.678 9.232 1.00 83.62 179 ALA A N 1
ATOM 1295 C CA . ALA A 1 179 ? -22.401 8.621 8.215 1.00 83.62 179 ALA A CA 1
ATOM 1296 C C . ALA A 1 179 ? -22.942 7.926 6.949 1.00 83.62 179 ALA A C 1
ATOM 1298 O O . ALA A 1 179 ? -23.314 8.595 5.985 1.00 83.62 179 ALA A O 1
ATOM 1299 N N . SER A 1 180 ? -22.980 6.588 6.923 1.00 83.88 180 SER A N 1
ATOM 1300 C CA . SER A 1 180 ? -23.448 5.831 5.763 1.00 83.88 180 SER A CA 1
ATOM 1301 C C . SER A 1 180 ? -24.974 5.802 5.689 1.00 83.88 180 SER A C 1
ATOM 1303 O O . SER A 1 180 ? -25.658 5.555 6.681 1.00 83.88 180 SER A O 1
ATOM 1305 N N . ARG A 1 181 ? -25.522 5.960 4.477 1.00 87.31 181 ARG A N 1
ATOM 1306 C CA . ARG A 1 181 ? -26.948 5.702 4.199 1.00 87.31 181 ARG A CA 1
ATOM 1307 C C . ARG A 1 181 ? -27.292 4.209 4.239 1.00 87.31 181 ARG A C 1
ATOM 1309 O O . ARG A 1 181 ? -28.461 3.862 4.370 1.00 87.31 181 ARG A O 1
ATOM 1316 N N . GLN A 1 182 ? -26.285 3.334 4.162 1.00 88.00 182 GLN A N 1
ATOM 1317 C CA . GLN A 1 182 ? -26.431 1.877 4.204 1.00 88.00 182 GLN A CA 1
ATOM 1318 C C . GLN A 1 182 ? -25.488 1.255 5.256 1.00 88.00 182 GLN A C 1
ATOM 1320 O O . GLN A 1 182 ? -24.562 0.518 4.907 1.00 88.00 182 GLN A O 1
ATOM 1325 N N . PRO A 1 183 ? -25.703 1.505 6.569 1.00 87.25 183 PRO A N 1
ATOM 1326 C CA . PRO A 1 183 ? -24.758 1.100 7.617 1.00 87.25 183 PRO A CA 1
ATOM 1327 C C . PRO A 1 183 ? -24.477 -0.405 7.673 1.00 87.25 183 PRO A C 1
ATOM 1329 O O . PRO A 1 183 ? -23.372 -0.814 8.017 1.00 87.25 183 PRO A O 1
ATOM 1332 N N . ARG A 1 184 ? -25.465 -1.244 7.327 1.00 89.56 184 ARG A N 1
ATOM 1333 C CA . ARG A 1 184 ? -25.300 -2.707 7.290 1.00 89.56 184 ARG A CA 1
ATOM 1334 C C . ARG A 1 184 ? -24.339 -3.152 6.196 1.00 89.56 184 ARG A C 1
ATOM 1336 O O . ARG A 1 184 ? -23.617 -4.121 6.391 1.00 89.56 184 ARG A O 1
ATOM 1343 N N . GLU A 1 185 ? -24.397 -2.522 5.030 1.00 88.56 185 GLU A N 1
ATOM 1344 C CA . GLU A 1 185 ? -23.549 -2.877 3.890 1.00 88.56 185 GLU A CA 1
ATOM 1345 C C . GLU A 1 185 ? -22.127 -2.392 4.123 1.00 88.56 185 GLU A C 1
ATOM 1347 O O . GLU A 1 185 ? -21.215 -3.207 4.063 1.00 88.56 185 GLU A O 1
ATOM 1352 N N . ALA A 1 186 ? -21.968 -1.138 4.554 1.00 85.69 186 ALA A N 1
ATOM 1353 C CA . ALA A 1 186 ? -20.669 -0.585 4.930 1.00 85.69 186 ALA A CA 1
ATOM 1354 C C . ALA A 1 186 ? -19.973 -1.420 6.022 1.00 85.69 186 ALA A C 1
ATOM 1356 O O . ALA A 1 186 ? -18.799 -1.757 5.903 1.00 85.69 186 ALA A O 1
ATOM 1357 N N . ALA A 1 187 ? -20.699 -1.812 7.076 1.00 88.25 187 ALA A N 1
ATOM 1358 C CA . ALA A 1 187 ? -20.143 -2.672 8.121 1.00 88.25 187 ALA A CA 1
ATOM 1359 C C . ALA A 1 187 ? -19.764 -4.070 7.596 1.00 88.25 187 ALA A C 1
ATOM 1361 O O . ALA A 1 187 ? -18.736 -4.611 7.992 1.00 88.25 187 ALA A O 1
ATOM 1362 N N . ARG A 1 188 ? -20.560 -4.640 6.683 1.00 89.12 188 ARG A N 1
ATOM 1363 C CA . ARG A 1 188 ? -20.305 -5.964 6.094 1.00 89.12 188 ARG A CA 1
ATOM 1364 C C . ARG A 1 188 ? -19.089 -5.970 5.189 1.00 89.12 188 ARG A C 1
ATOM 1366 O O . ARG A 1 188 ? -18.288 -6.892 5.270 1.00 89.12 188 ARG A O 1
ATOM 1373 N N . GLU A 1 189 ? -18.942 -4.940 4.371 1.00 86.56 189 GLU A N 1
ATOM 1374 C CA . GLU A 1 189 ? -17.768 -4.743 3.530 1.00 86.56 189 GLU A CA 1
ATOM 1375 C C . GLU A 1 189 ? -16.498 -4.664 4.384 1.00 86.56 189 GLU A C 1
ATOM 1377 O O . GLU A 1 189 ? -15.573 -5.451 4.190 1.00 86.56 189 GLU A O 1
ATOM 1382 N N . LEU A 1 190 ? -16.495 -3.809 5.413 1.00 86.06 190 LEU A N 1
ATOM 1383 C CA . LEU A 1 190 ? -15.367 -3.683 6.338 1.00 86.06 190 LEU A CA 1
ATOM 1384 C C . LEU A 1 190 ? -15.080 -4.988 7.091 1.00 86.06 190 LEU A C 1
ATOM 1386 O O . LEU A 1 190 ? -13.924 -5.384 7.213 1.00 86.06 190 LEU A O 1
ATOM 1390 N N . SER A 1 191 ? -16.117 -5.684 7.565 1.00 86.69 191 SER A N 1
ATOM 1391 C CA . SER A 1 191 ? -15.970 -6.974 8.247 1.00 86.69 191 SER A CA 1
ATOM 1392 C C . SER A 1 191 ? -15.343 -8.028 7.329 1.00 86.69 191 SER A C 1
ATOM 1394 O O . SER A 1 191 ? -14.432 -8.742 7.746 1.00 86.69 191 SER A O 1
ATOM 1396 N N . ASN A 1 192 ? -15.766 -8.088 6.063 1.00 84.81 192 ASN A N 1
ATOM 1397 C CA . ASN A 1 192 ? -15.191 -8.992 5.070 1.00 84.81 192 ASN A CA 1
ATOM 1398 C C . ASN A 1 192 ? -13.717 -8.670 4.798 1.00 84.81 192 ASN A C 1
ATOM 1400 O O . ASN A 1 192 ? -12.904 -9.589 4.763 1.00 84.81 192 ASN A O 1
ATOM 1404 N N . ILE A 1 193 ? -13.360 -7.386 4.679 1.00 81.25 193 ILE A N 1
ATOM 1405 C CA . ILE A 1 193 ? -11.967 -6.948 4.500 1.00 81.25 193 ILE A CA 1
ATOM 1406 C C . ILE A 1 193 ? -11.103 -7.388 5.689 1.00 81.25 193 ILE A C 1
ATOM 1408 O O . ILE A 1 193 ? -10.037 -7.968 5.493 1.00 81.25 193 ILE A O 1
ATOM 1412 N N . VAL A 1 194 ? -11.564 -7.163 6.925 1.00 81.19 194 VAL A N 1
ATOM 1413 C CA . VAL A 1 194 ? -10.820 -7.554 8.137 1.00 81.19 194 VAL A CA 1
ATOM 1414 C C . VAL A 1 194 ? -10.686 -9.071 8.248 1.00 81.19 194 VAL A C 1
ATOM 1416 O O . VAL A 1 194 ? -9.619 -9.570 8.600 1.00 81.19 194 VAL A O 1
ATOM 1419 N N . ARG A 1 195 ? -11.741 -9.825 7.930 1.00 80.38 195 ARG A N 1
ATOM 1420 C CA . ARG A 1 195 ? -11.704 -11.295 7.937 1.00 80.38 195 ARG A CA 1
ATOM 1421 C C . ARG A 1 195 ? -10.751 -11.839 6.885 1.00 80.38 195 ARG A C 1
ATOM 1423 O O . ARG A 1 195 ? -9.931 -12.687 7.211 1.00 80.38 195 ARG A O 1
ATOM 1430 N N . ALA A 1 196 ? -10.807 -11.321 5.660 1.00 74.88 196 ALA A N 1
ATOM 1431 C CA . ALA A 1 196 ? -9.863 -11.689 4.611 1.00 74.88 196 ALA A CA 1
ATOM 1432 C C . ALA A 1 196 ? -8.423 -11.421 5.074 1.00 74.88 196 ALA A C 1
ATOM 1434 O O . ALA A 1 196 ? -7.585 -12.318 5.030 1.00 74.88 196 ALA A O 1
ATOM 1435 N N . TYR A 1 197 ? -8.174 -10.238 5.643 1.00 74.19 197 TYR A N 1
ATOM 1436 C CA . TYR A 1 197 ? -6.872 -9.866 6.192 1.00 74.19 197 TYR A CA 1
ATOM 1437 C C . TYR A 1 197 ? -6.386 -10.811 7.306 1.00 74.19 197 TYR A C 1
ATOM 1439 O O . TYR A 1 197 ? -5.268 -11.314 7.238 1.00 74.19 197 TYR A O 1
ATOM 1447 N N . THR A 1 198 ? -7.219 -11.086 8.312 1.00 70.44 198 THR A N 1
ATOM 1448 C CA . THR A 1 198 ? -6.858 -11.910 9.485 1.00 70.44 198 THR A CA 1
ATOM 1449 C C . THR A 1 198 ? -6.780 -13.407 9.186 1.00 70.44 198 THR A C 1
ATOM 1451 O O . THR A 1 198 ? -6.029 -14.119 9.847 1.00 70.44 198 THR A O 1
ATOM 1454 N N . SER A 1 199 ? -7.527 -13.889 8.189 1.00 69.12 199 SER A N 1
ATOM 1455 C CA . SER A 1 199 ? -7.483 -15.282 7.725 1.00 69.12 199 SER A CA 1
ATOM 1456 C C . SER A 1 199 ? -6.283 -15.589 6.822 1.00 69.12 199 SER A C 1
ATOM 1458 O O . SER A 1 199 ? -5.920 -16.754 6.665 1.00 69.12 199 SER A O 1
ATOM 1460 N N . SER A 1 200 ? -5.658 -14.561 6.238 1.00 58.62 200 SER A N 1
ATOM 1461 C CA . SER A 1 200 ? -4.473 -14.723 5.398 1.00 58.62 200 SER A CA 1
ATOM 1462 C C . SER A 1 200 ? -3.217 -14.894 6.258 1.00 58.62 200 SER A C 1
ATOM 1464 O O . SER A 1 200 ? -2.957 -14.099 7.163 1.00 58.62 200 SER A O 1
ATOM 1466 N N . SER A 1 201 ? -2.395 -15.910 5.973 1.00 54.78 201 SER A N 1
ATOM 1467 C CA . SER A 1 201 ? -1.006 -15.914 6.445 1.00 54.78 201 SER A CA 1
ATOM 1468 C C . SER A 1 201 ? -0.335 -14.659 5.891 1.00 54.78 201 SER A C 1
ATOM 1470 O O . SER A 1 201 ? -0.434 -14.454 4.684 1.00 54.78 201 SER A O 1
ATOM 1472 N N . LEU A 1 202 ? 0.263 -13.826 6.762 1.00 51.41 202 LEU A N 1
ATOM 1473 C CA . LEU A 1 202 ? 0.823 -12.491 6.472 1.00 51.41 202 LEU A CA 1
ATOM 1474 C C . LEU A 1 202 ? 1.002 -12.229 4.967 1.00 51.41 202 LEU A C 1
ATOM 1476 O O . LEU A 1 202 ? 1.872 -12.867 4.373 1.00 51.41 202 LEU A O 1
ATOM 1480 N N . PRO A 1 203 ? 0.231 -11.314 4.346 1.00 46.16 203 PRO A N 1
ATOM 1481 C CA . PRO A 1 203 ? 0.266 -11.135 2.902 1.00 46.16 203 PRO A CA 1
ATOM 1482 C C . PRO A 1 203 ? 1.676 -10.731 2.472 1.00 46.16 203 PRO A C 1
ATOM 1484 O O . PRO A 1 203 ? 2.118 -9.589 2.673 1.00 46.16 203 PRO A O 1
ATOM 1487 N N . VAL A 1 204 ? 2.392 -11.698 1.902 1.00 48.69 204 VAL A N 1
ATOM 1488 C CA . VAL A 1 204 ? 3.642 -11.467 1.193 1.00 48.69 204 VAL A CA 1
ATOM 1489 C C . VAL A 1 204 ? 3.248 -10.622 -0.018 1.00 48.69 204 VAL A C 1
ATOM 1491 O O . VAL A 1 204 ? 2.302 -10.962 -0.713 1.00 48.69 204 VAL A O 1
ATOM 1494 N N . PHE A 1 205 ? 3.875 -9.462 -0.226 1.00 52.50 205 PHE A N 1
ATOM 1495 C CA . PHE A 1 205 ? 3.495 -8.499 -1.281 1.00 52.50 205 PHE A CA 1
ATOM 1496 C C . PHE A 1 205 ? 3.404 -9.150 -2.673 1.00 52.50 205 PHE A C 1
ATOM 1498 O O . PHE A 1 205 ? 2.512 -8.850 -3.464 1.00 52.50 205 PHE A O 1
ATOM 1505 N N . SER A 1 206 ? 4.320 -10.086 -2.876 1.00 50.00 206 SER A N 1
ATOM 1506 C CA . SER A 1 206 ? 4.403 -11.147 -3.865 1.00 50.00 206 SER A CA 1
ATOM 1507 C C . SER A 1 206 ? 5.401 -12.116 -3.235 1.00 50.00 206 SER A C 1
ATOM 1509 O O . SER A 1 206 ? 6.513 -11.696 -2.901 1.00 50.00 206 SER A O 1
ATOM 1511 N N . GLY A 1 207 ? 5.021 -13.358 -2.953 1.00 44.59 207 GLY A N 1
ATOM 1512 C CA . GLY A 1 207 ? 6.037 -14.343 -2.593 1.00 44.59 207 GLY A CA 1
ATOM 1513 C C . GLY A 1 207 ? 6.794 -14.685 -3.868 1.00 44.59 207 GLY A C 1
ATOM 1514 O O . GLY A 1 207 ? 6.111 -15.024 -4.835 1.00 44.59 207 GLY A O 1
ATOM 1515 N N . PRO A 1 208 ? 8.140 -14.619 -3.923 1.00 49.62 208 PRO A N 1
ATOM 1516 C CA . PRO A 1 208 ? 8.812 -15.414 -4.937 1.00 49.62 208 PRO A CA 1
ATOM 1517 C C . PRO A 1 208 ? 8.268 -16.832 -4.780 1.00 49.62 208 PRO A C 1
ATOM 1519 O O . PRO A 1 208 ? 8.089 -17.292 -3.644 1.00 49.62 208 PRO A O 1
ATOM 1522 N N . SER A 1 209 ? 7.963 -17.520 -5.877 1.00 53.12 209 SER A N 1
ATOM 1523 C CA . SER A 1 209 ? 7.805 -18.966 -5.772 1.00 53.12 209 SER A CA 1
ATOM 1524 C C . SER A 1 209 ? 9.140 -19.476 -5.234 1.00 53.12 209 SER A C 1
ATOM 1526 O O . SER A 1 209 ? 10.146 -19.498 -5.937 1.00 53.12 209 SER A O 1
ATOM 1528 N N . THR A 1 210 ? 9.198 -19.782 -3.938 1.00 47.72 210 THR A N 1
ATOM 1529 C CA . THR A 1 210 ? 10.418 -20.158 -3.209 1.00 47.72 210 THR A CA 1
ATOM 1530 C C . THR A 1 210 ? 10.957 -21.520 -3.652 1.00 47.72 210 THR A C 1
ATOM 1532 O O . THR A 1 210 ? 11.921 -22.025 -3.076 1.00 47.72 210 THR A O 1
ATOM 1535 N N . ALA A 1 211 ? 10.389 -22.102 -4.713 1.00 49.16 211 ALA A N 1
ATOM 1536 C CA . ALA A 1 211 ? 10.979 -23.173 -5.493 1.00 49.16 211 ALA A CA 1
ATOM 1537 C C . ALA A 1 211 ? 12.274 -22.677 -6.169 1.00 49.16 211 ALA A C 1
ATOM 1539 O O . ALA A 1 211 ? 12.279 -22.296 -7.331 1.00 49.16 211 ALA A O 1
ATOM 1540 N N . SER A 1 212 ? 13.359 -22.643 -5.385 1.00 53.56 212 SER A N 1
ATOM 1541 C CA . SER A 1 212 ? 14.743 -22.285 -5.724 1.00 53.56 212 SER A CA 1
ATOM 1542 C C . SER A 1 212 ? 14.890 -21.406 -6.974 1.00 53.56 212 SER A C 1
ATOM 1544 O O . SER A 1 212 ? 15.045 -21.920 -8.086 1.00 53.56 212 SER A O 1
ATOM 1546 N N . LEU A 1 213 ? 14.906 -20.085 -6.796 1.00 66.25 213 LEU A N 1
ATOM 1547 C CA . LEU A 1 213 ? 15.392 -19.167 -7.824 1.00 66.25 213 LEU A CA 1
ATOM 1548 C C . LEU A 1 213 ? 16.831 -19.565 -8.179 1.00 66.25 213 LEU A C 1
ATOM 1550 O O . LEU A 1 213 ? 17.772 -19.246 -7.463 1.00 66.25 213 LEU A O 1
ATOM 1554 N N . LYS A 1 214 ? 16.998 -20.329 -9.257 1.00 82.81 214 LYS A N 1
ATOM 1555 C CA . LYS A 1 214 ? 18.300 -20.637 -9.851 1.00 82.81 214 LYS A CA 1
ATOM 1556 C C . LYS A 1 214 ? 18.596 -19.561 -10.883 1.00 82.81 214 LYS A C 1
ATOM 1558 O O . LYS A 1 214 ? 17.684 -19.155 -11.602 1.00 82.81 214 LYS A O 1
ATOM 1563 N N . 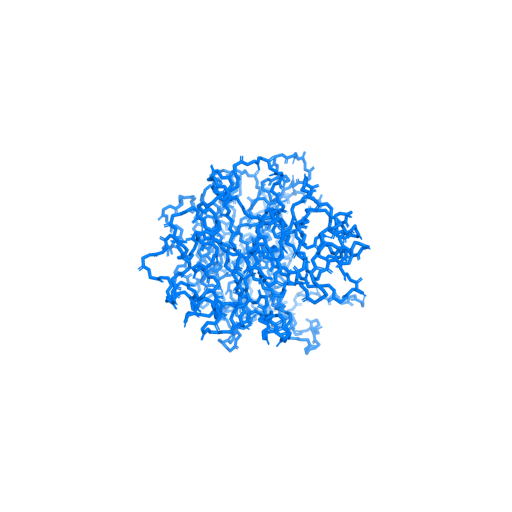ALA A 1 215 ? 19.862 -19.169 -11.012 1.00 86.31 215 ALA A N 1
ATOM 1564 C CA . ALA A 1 215 ? 20.308 -18.193 -12.010 1.00 86.31 215 ALA A CA 1
ATOM 1565 C C . ALA A 1 215 ? 19.722 -18.487 -13.405 1.00 86.31 215 ALA A C 1
ATOM 1567 O O . ALA A 1 215 ? 19.076 -17.630 -14.000 1.00 86.31 215 ALA A O 1
ATOM 1568 N N . LEU A 1 216 ? 19.824 -19.740 -13.864 1.00 87.38 216 LEU A N 1
ATOM 1569 C CA . LEU A 1 216 ? 19.272 -20.172 -15.152 1.00 87.38 216 LEU A CA 1
ATOM 1570 C C . LEU A 1 216 ? 17.747 -19.990 -15.256 1.00 87.38 216 LEU A C 1
ATOM 1572 O O . LEU A 1 216 ? 17.250 -19.596 -16.306 1.00 87.38 216 LEU A O 1
ATOM 1576 N N . GLY A 1 217 ? 17.006 -20.248 -14.175 1.00 88.31 217 GLY A N 1
ATOM 1577 C CA . GLY A 1 217 ? 15.552 -20.077 -14.151 1.00 88.31 217 GLY A CA 1
ATOM 1578 C C . GLY A 1 217 ? 15.142 -18.611 -14.286 1.00 88.31 217 GLY A C 1
ATOM 1579 O O . GLY A 1 217 ? 14.203 -18.305 -15.013 1.00 88.31 217 GLY A O 1
ATOM 1580 N N . ILE A 1 218 ? 15.887 -17.694 -13.659 1.00 87.88 218 ILE A N 1
ATOM 1581 C CA . ILE A 1 218 ? 15.656 -16.250 -13.804 1.00 87.88 218 ILE A CA 1
ATOM 1582 C C . ILE A 1 218 ? 15.958 -15.799 -15.237 1.00 87.88 218 ILE A C 1
ATOM 1584 O O . ILE A 1 218 ? 15.179 -15.047 -15.813 1.00 87.88 218 ILE A O 1
ATOM 1588 N N . ILE A 1 219 ? 17.051 -16.283 -15.834 1.00 92.38 219 ILE A N 1
ATOM 1589 C CA . ILE A 1 219 ? 17.425 -15.958 -17.220 1.00 92.38 219 ILE A CA 1
ATOM 1590 C C . ILE A 1 219 ? 16.342 -16.430 -18.202 1.00 92.38 219 ILE A C 1
ATOM 1592 O O . ILE A 1 219 ? 15.905 -15.665 -19.062 1.00 92.38 219 ILE A O 1
ATOM 1596 N N . GLN A 1 220 ? 15.857 -17.665 -18.042 1.00 92.62 220 GLN A N 1
ATOM 1597 C CA . GLN A 1 220 ? 14.763 -18.206 -18.853 1.00 92.62 220 GLN A CA 1
ATOM 1598 C C . GLN A 1 220 ? 13.463 -17.419 -18.657 1.00 92.62 220 GLN A C 1
ATOM 1600 O O . GLN A 1 220 ? 12.771 -17.120 -19.631 1.00 92.62 220 GLN A O 1
ATOM 1605 N N . ALA A 1 221 ? 13.148 -17.034 -17.417 1.00 91.38 221 ALA A N 1
ATOM 1606 C CA . ALA A 1 221 ? 11.991 -16.200 -17.131 1.00 91.38 221 ALA A CA 1
ATOM 1607 C C . ALA A 1 221 ? 12.113 -14.815 -17.786 1.00 91.38 221 ALA A C 1
ATOM 1609 O O . ALA A 1 221 ? 11.155 -14.358 -18.401 1.00 91.38 221 ALA A O 1
ATOM 1610 N N . ALA A 1 222 ? 13.285 -14.176 -17.739 1.00 94.69 222 ALA A N 1
ATOM 1611 C CA . ALA A 1 222 ? 13.524 -12.889 -18.389 1.00 94.69 222 ALA A CA 1
ATOM 1612 C C . ALA A 1 222 ? 13.312 -12.965 -19.908 1.00 94.69 222 ALA A C 1
ATOM 1614 O O . ALA A 1 222 ? 12.639 -12.111 -20.487 1.00 94.69 222 ALA A O 1
ATOM 1615 N N . ALA A 1 223 ? 13.822 -14.019 -20.545 1.00 96.25 223 ALA A N 1
ATOM 1616 C CA . ALA A 1 223 ? 13.616 -14.278 -21.965 1.00 96.25 223 ALA A CA 1
ATOM 1617 C C . ALA A 1 223 ? 12.123 -14.474 -22.308 1.00 96.25 223 ALA A C 1
ATOM 1619 O O . ALA A 1 223 ? 11.614 -13.861 -23.249 1.00 96.25 223 ALA A O 1
ATOM 1620 N N . GLY A 1 224 ? 11.400 -15.261 -21.502 1.00 96.44 224 GLY A N 1
ATOM 1621 C CA . GLY A 1 224 ? 9.957 -15.469 -21.657 1.00 96.44 224 GLY A CA 1
ATOM 1622 C C . GLY A 1 224 ? 9.130 -14.198 -21.433 1.00 96.44 224 GLY A C 1
ATOM 1623 O O . GLY A 1 224 ? 8.202 -13.920 -22.193 1.00 96.44 224 GLY A O 1
ATOM 1624 N N . LEU A 1 225 ? 9.492 -13.381 -20.442 1.00 96.81 225 LEU A N 1
ATOM 1625 C CA . LEU A 1 225 ? 8.843 -12.096 -20.190 1.00 96.81 225 LEU A CA 1
ATOM 1626 C C . LEU A 1 225 ? 9.069 -11.115 -21.343 1.00 96.81 225 LEU A C 1
ATOM 1628 O O . LEU A 1 225 ? 8.114 -10.456 -21.741 1.00 96.81 225 LEU A O 1
ATOM 1632 N N . LEU A 1 226 ? 10.271 -11.055 -21.935 1.00 98.19 226 LEU A N 1
ATOM 1633 C CA . LEU A 1 226 ? 10.523 -10.227 -23.123 1.00 98.19 226 LEU A CA 1
ATOM 1634 C C . LEU A 1 226 ? 9.619 -10.628 -24.298 1.00 98.19 226 LEU A C 1
ATOM 1636 O O . LEU A 1 226 ? 9.033 -9.761 -24.948 1.00 98.19 226 LEU A O 1
ATOM 1640 N N . ALA A 1 227 ? 9.461 -11.931 -24.549 1.00 97.62 227 ALA A N 1
ATOM 1641 C CA . ALA A 1 227 ? 8.534 -12.418 -25.568 1.00 97.62 227 ALA A CA 1
ATOM 1642 C C . ALA A 1 227 ? 7.088 -11.993 -25.256 1.00 97.62 227 ALA A C 1
ATOM 1644 O O . ALA A 1 227 ? 6.392 -11.479 -26.133 1.00 97.62 227 ALA A O 1
ATOM 1645 N N . LYS A 1 228 ? 6.664 -12.116 -23.990 1.00 97.19 228 LYS A N 1
ATOM 1646 C CA . LYS A 1 228 ? 5.322 -11.708 -23.557 1.00 97.19 228 LYS A CA 1
ATOM 1647 C C . LYS A 1 228 ? 5.077 -10.208 -23.704 1.00 97.19 228 LYS A C 1
ATOM 1649 O O . LYS A 1 228 ? 3.981 -9.818 -24.095 1.00 97.19 228 LYS A O 1
ATOM 1654 N N . ILE A 1 229 ? 6.074 -9.368 -23.415 1.00 98.06 229 ILE A N 1
ATOM 1655 C CA . ILE A 1 229 ? 5.983 -7.912 -23.601 1.00 98.06 229 ILE A CA 1
ATOM 1656 C C . ILE A 1 229 ? 5.645 -7.598 -25.059 1.00 98.06 229 ILE A C 1
ATOM 1658 O O . ILE A 1 229 ? 4.696 -6.863 -25.312 1.00 98.06 229 ILE A O 1
ATOM 1662 N N . ARG A 1 230 ? 6.378 -8.193 -26.006 1.00 97.12 230 ARG A N 1
ATOM 1663 C CA . ARG A 1 230 ? 6.194 -7.955 -27.447 1.00 97.12 230 ARG A CA 1
ATOM 1664 C C . ARG A 1 230 ? 4.891 -8.518 -28.001 1.00 97.12 230 ARG A C 1
ATOM 1666 O O . ARG A 1 230 ? 4.361 -7.976 -28.962 1.00 97.12 230 ARG A O 1
ATOM 1673 N N . GLU A 1 231 ? 4.382 -9.592 -27.407 1.00 96.94 231 GLU A N 1
ATOM 1674 C CA . GLU A 1 231 ? 3.078 -10.162 -27.750 1.00 96.94 231 GLU A CA 1
ATOM 1675 C C . GLU A 1 231 ? 1.923 -9.283 -27.244 1.00 96.94 231 GLU A C 1
ATOM 1677 O O . GLU A 1 231 ? 0.964 -9.037 -27.972 1.00 96.94 231 GLU A O 1
ATOM 1682 N N . ALA A 1 232 ? 1.997 -8.825 -25.990 1.00 96.06 232 ALA A N 1
ATOM 1683 C CA . ALA A 1 232 ? 0.875 -8.186 -25.305 1.00 96.06 232 ALA A CA 1
ATOM 1684 C C . ALA A 1 232 ? 0.851 -6.655 -25.421 1.00 96.06 232 ALA A C 1
ATOM 1686 O O . ALA A 1 232 ? -0.211 -6.058 -25.261 1.00 96.06 232 ALA A O 1
ATOM 1687 N N . GLY A 1 233 ? 2.001 -6.015 -25.640 1.00 97.00 233 GLY A N 1
ATOM 1688 C CA . GLY A 1 233 ? 2.127 -4.560 -25.725 1.00 97.00 233 GLY A CA 1
ATOM 1689 C C . GLY A 1 233 ? 1.571 -3.800 -24.512 1.00 97.00 233 GLY A C 1
ATOM 1690 O O . GLY A 1 233 ? 0.751 -2.901 -24.708 1.00 97.00 233 GLY A O 1
ATOM 1691 N N . PRO A 1 234 ? 1.968 -4.133 -23.263 1.00 97.06 234 PRO A N 1
ATOM 1692 C CA . PRO A 1 234 ? 1.344 -3.579 -22.062 1.00 97.06 234 PRO A CA 1
ATOM 1693 C C . PRO A 1 234 ? 1.455 -2.051 -21.993 1.00 97.06 234 PRO A C 1
ATOM 1695 O O . PRO A 1 234 ? 2.453 -1.466 -22.422 1.00 97.06 234 PRO A O 1
ATOM 1698 N N . LEU A 1 235 ? 0.447 -1.401 -21.403 1.00 97.88 235 LEU A N 1
ATOM 1699 C CA . LEU A 1 235 ? 0.462 0.043 -21.175 1.00 97.88 235 LEU A CA 1
ATOM 1700 C C . LEU A 1 235 ? 1.316 0.376 -19.945 1.00 97.88 235 LEU A C 1
ATOM 1702 O O . LEU A 1 235 ? 1.068 -0.128 -18.851 1.00 97.88 235 LEU A O 1
ATOM 1706 N N . ILE A 1 236 ? 2.297 1.259 -20.097 1.00 97.94 236 ILE A N 1
ATOM 1707 C CA . ILE A 1 236 ? 3.146 1.729 -19.002 1.00 97.94 236 ILE A CA 1
ATOM 1708 C C . ILE A 1 236 ? 2.836 3.194 -18.747 1.00 97.94 236 ILE A C 1
ATOM 1710 O O . ILE A 1 236 ? 3.261 4.081 -19.494 1.00 97.94 236 ILE A O 1
ATOM 1714 N N . HIS A 1 237 ? 2.087 3.436 -17.675 1.00 97.00 237 HIS A N 1
ATOM 1715 C CA . HIS A 1 237 ? 1.777 4.777 -17.206 1.00 97.00 237 HIS A CA 1
ATOM 1716 C C . HIS A 1 237 ? 2.939 5.309 -16.379 1.00 97.00 237 HIS A C 1
ATOM 1718 O O . HIS A 1 237 ? 3.366 4.687 -15.412 1.00 97.00 237 HIS A O 1
ATOM 1724 N N . GLN A 1 238 ? 3.488 6.447 -16.785 1.00 94.19 238 GLN A N 1
ATOM 1725 C CA . GLN A 1 238 ? 4.707 6.993 -16.211 1.00 94.19 238 GLN A CA 1
ATOM 1726 C C . GLN A 1 238 ? 4.462 8.415 -15.728 1.00 94.19 238 GLN A C 1
ATOM 1728 O O . GLN A 1 238 ? 4.214 9.328 -16.514 1.00 94.19 238 GLN A O 1
ATOM 1733 N N . ILE A 1 239 ? 4.585 8.608 -14.418 1.00 92.69 239 ILE A N 1
ATOM 1734 C CA . ILE A 1 239 ? 4.665 9.928 -13.804 1.00 92.69 239 ILE A CA 1
ATOM 1735 C C . ILE A 1 239 ? 6.135 10.162 -13.478 1.00 92.69 239 ILE A C 1
ATOM 1737 O O . ILE A 1 239 ? 6.646 9.730 -12.442 1.00 92.69 239 ILE A O 1
ATOM 1741 N N . THR A 1 240 ? 6.832 10.789 -14.422 1.00 89.00 240 THR A N 1
ATOM 1742 C CA . THR A 1 240 ? 8.277 11.015 -14.368 1.00 89.00 240 THR A CA 1
ATOM 1743 C C . THR A 1 240 ? 8.618 12.490 -14.558 1.00 89.00 240 THR A C 1
ATOM 1745 O O . THR A 1 240 ? 7.754 13.343 -14.759 1.00 89.00 240 THR A O 1
ATOM 1748 N N . ASN A 1 241 ? 9.902 12.804 -14.462 1.00 83.56 241 ASN A N 1
ATOM 1749 C CA . ASN A 1 241 ? 10.417 14.152 -14.617 1.00 83.56 241 ASN A CA 1
ATOM 1750 C C . ASN A 1 241 ? 10.648 14.519 -16.082 1.00 83.56 241 ASN A C 1
ATOM 1752 O O . ASN A 1 241 ? 10.955 13.661 -16.907 1.00 83.56 241 ASN A O 1
ATOM 1756 N N . THR A 1 242 ? 10.580 15.815 -16.377 1.00 84.31 242 THR A N 1
ATOM 1757 C CA . THR A 1 242 ? 10.666 16.363 -17.739 1.00 84.31 242 THR A CA 1
ATOM 1758 C C . THR A 1 242 ? 11.972 16.036 -18.463 1.00 84.31 242 THR A C 1
ATOM 1760 O O . THR A 1 242 ? 11.978 15.998 -19.691 1.00 84.31 242 THR A O 1
ATOM 1763 N N . VAL A 1 243 ? 13.061 15.759 -17.738 1.00 82.62 243 VAL A N 1
ATOM 1764 C CA . VAL A 1 243 ? 14.374 15.456 -18.329 1.00 82.62 243 VAL A CA 1
ATOM 1765 C C . VAL A 1 243 ? 14.374 14.089 -19.015 1.00 82.62 243 VAL A C 1
ATOM 1767 O O . VAL A 1 243 ? 15.019 13.923 -20.048 1.00 82.62 243 VAL A O 1
ATOM 1770 N N . VAL A 1 244 ? 13.633 13.114 -18.479 1.00 85.00 244 VAL A N 1
ATOM 1771 C CA . VAL A 1 244 ? 13.697 11.711 -18.929 1.00 85.00 244 VAL A CA 1
ATOM 1772 C C . VAL A 1 244 ? 12.424 11.213 -19.611 1.00 85.00 244 VAL A C 1
ATOM 1774 O O . VAL A 1 244 ? 12.391 10.056 -20.025 1.00 85.00 244 VAL A O 1
ATOM 1777 N N . VAL A 1 245 ? 11.389 12.050 -19.772 1.00 89.62 245 VAL A N 1
ATOM 1778 C CA . VAL A 1 245 ? 10.116 11.660 -20.422 1.00 89.62 245 VAL A CA 1
ATOM 1779 C C . VAL A 1 245 ? 10.360 11.002 -21.783 1.00 89.62 245 VAL A C 1
ATOM 1781 O O . VAL A 1 245 ? 9.907 9.885 -22.018 1.00 89.62 245 VAL A O 1
ATOM 1784 N N . ASN A 1 246 ? 11.132 11.657 -22.656 1.00 91.44 246 ASN A N 1
ATOM 1785 C CA . ASN A 1 246 ? 11.391 11.159 -24.012 1.00 91.44 246 ASN A CA 1
ATOM 1786 C C . ASN A 1 246 ? 12.186 9.848 -24.008 1.00 91.44 246 ASN A C 1
ATOM 1788 O O . ASN A 1 246 ? 11.873 8.923 -24.751 1.00 91.44 246 ASN A O 1
ATOM 1792 N N . GLN A 1 247 ? 13.200 9.751 -23.145 1.00 90.69 247 GLN A N 1
ATOM 1793 C CA . GLN A 1 247 ? 14.011 8.540 -23.010 1.00 90.69 247 GLN A CA 1
ATOM 1794 C C . GLN A 1 247 ? 13.161 7.366 -22.522 1.00 90.69 247 GLN A C 1
ATOM 1796 O O . GLN A 1 247 ? 13.243 6.272 -23.072 1.00 90.69 247 GLN A O 1
ATOM 1801 N N . SER A 1 248 ? 12.306 7.608 -21.531 1.00 92.19 248 SER A N 1
ATOM 1802 C CA . SER A 1 248 ? 11.453 6.578 -20.941 1.00 92.19 248 SER A CA 1
ATOM 1803 C C . SER A 1 248 ? 10.376 6.119 -21.933 1.00 92.19 248 SER A C 1
ATOM 1805 O O . SER A 1 248 ? 10.140 4.919 -22.077 1.00 92.19 248 SER A O 1
ATOM 1807 N N . ALA A 1 249 ? 9.793 7.038 -22.712 1.00 95.69 249 ALA A N 1
ATOM 1808 C CA . ALA A 1 249 ? 8.883 6.690 -23.804 1.00 95.69 249 ALA A CA 1
ATOM 1809 C C . ALA A 1 249 ? 9.569 5.816 -24.869 1.00 95.69 249 ALA A C 1
ATOM 1811 O O . ALA A 1 249 ? 9.057 4.749 -25.205 1.00 95.69 249 ALA A O 1
ATOM 1812 N N . ASN A 1 250 ? 10.753 6.218 -25.340 1.00 96.56 250 ASN A N 1
ATOM 1813 C CA . ASN A 1 250 ? 11.492 5.475 -26.363 1.00 96.56 250 ASN A CA 1
ATOM 1814 C C . ASN A 1 250 ? 11.911 4.082 -25.885 1.00 96.56 250 ASN A C 1
ATOM 1816 O O . ASN A 1 250 ? 11.774 3.122 -26.632 1.00 96.56 250 ASN A O 1
ATOM 1820 N N . VAL A 1 251 ? 12.367 3.945 -24.637 1.00 96.12 251 VAL A N 1
ATOM 1821 C CA . VAL A 1 251 ? 12.708 2.639 -24.048 1.00 96.12 251 VAL A CA 1
ATOM 1822 C C . VAL A 1 251 ? 11.478 1.741 -23.941 1.00 96.12 251 VAL A C 1
ATOM 1824 O O . VAL A 1 251 ? 11.557 0.553 -24.243 1.00 96.12 251 VAL A O 1
ATOM 1827 N N . THR A 1 252 ? 10.333 2.304 -23.547 1.00 97.94 252 THR A N 1
ATOM 1828 C CA . THR A 1 252 ? 9.068 1.557 -23.462 1.00 97.94 252 THR A CA 1
ATOM 1829 C C . THR A 1 252 ? 8.679 0.997 -24.829 1.00 97.94 252 THR A C 1
ATOM 1831 O O . THR A 1 252 ? 8.403 -0.195 -24.945 1.00 97.94 252 THR A O 1
ATOM 1834 N N . LEU A 1 253 ? 8.736 1.838 -25.867 1.00 98.31 253 LEU A N 1
ATOM 1835 C CA . LEU A 1 253 ? 8.462 1.442 -27.249 1.00 98.31 253 LEU A CA 1
ATOM 1836 C C . LEU A 1 253 ? 9.478 0.416 -27.762 1.00 98.31 253 LEU A C 1
ATOM 1838 O O . LEU A 1 253 ? 9.086 -0.578 -28.366 1.00 98.31 253 LEU A O 1
ATOM 1842 N N . ALA A 1 254 ? 10.769 0.615 -27.484 1.00 98.19 254 ALA A N 1
ATOM 1843 C CA . ALA A 1 254 ? 11.837 -0.290 -27.903 1.00 98.19 254 ALA A CA 1
ATOM 1844 C C . ALA A 1 254 ? 11.680 -1.698 -27.301 1.00 98.19 254 ALA A C 1
ATOM 1846 O O . ALA A 1 254 ? 11.912 -2.695 -27.979 1.00 98.19 254 ALA A O 1
ATOM 1847 N N . LEU A 1 255 ? 11.216 -1.801 -26.052 1.00 98.12 255 LEU A N 1
ATOM 1848 C CA . LEU A 1 255 ? 10.898 -3.089 -25.426 1.00 98.12 255 LEU A CA 1
ATOM 1849 C C . LEU A 1 255 ? 9.644 -3.762 -26.015 1.00 98.12 255 LEU A C 1
ATOM 1851 O O . LEU A 1 255 ? 9.457 -4.961 -25.817 1.00 98.12 255 LEU A O 1
ATOM 1855 N N . GLY A 1 256 ? 8.811 -3.025 -26.756 1.00 97.75 256 GLY A N 1
ATOM 1856 C CA . GLY A 1 256 ? 7.557 -3.506 -27.342 1.00 97.75 256 GLY A CA 1
ATOM 1857 C C . GLY A 1 256 ? 6.308 -3.173 -26.523 1.00 97.75 256 GLY A C 1
ATOM 1858 O O . GLY A 1 256 ? 5.269 -3.783 -26.745 1.00 97.75 256 GLY A O 1
ATOM 1859 N N . ALA A 1 257 ? 6.393 -2.237 -25.576 1.00 98.25 257 ALA A N 1
ATOM 1860 C CA . ALA A 1 257 ? 5.280 -1.772 -24.747 1.00 98.25 257 ALA A CA 1
ATOM 1861 C C . ALA A 1 257 ? 4.777 -0.381 -25.186 1.00 98.25 257 ALA A C 1
ATOM 1863 O O . ALA A 1 257 ? 5.393 0.291 -26.013 1.00 98.25 257 ALA A O 1
ATOM 1864 N N . SER A 1 258 ? 3.666 0.081 -24.603 1.00 98.19 258 SER A N 1
ATOM 1865 C CA . SER A 1 258 ? 3.046 1.372 -24.946 1.00 98.19 258 SER A CA 1
ATOM 1866 C C . SER A 1 258 ? 3.192 2.387 -23.803 1.00 98.19 258 SER A C 1
ATOM 1868 O O . SER A 1 258 ? 2.663 2.141 -22.720 1.00 98.19 258 SER A O 1
ATOM 1870 N N . PRO A 1 259 ? 3.881 3.530 -23.981 1.00 97.69 259 PRO A N 1
ATOM 1871 C CA . PRO A 1 259 ? 4.012 4.538 -22.928 1.00 97.69 259 PRO A CA 1
ATOM 1872 C C . PRO A 1 259 ? 2.817 5.500 -22.869 1.00 97.69 259 PRO A C 1
ATOM 1874 O O . PRO A 1 259 ? 2.285 5.909 -23.899 1.00 97.69 259 PRO A O 1
ATOM 1877 N N . ILE A 1 260 ? 2.465 5.957 -21.663 1.00 96.38 260 ILE A N 1
ATOM 1878 C CA . ILE A 1 260 ? 1.590 7.120 -21.450 1.00 96.38 260 ILE A CA 1
ATOM 1879 C C . ILE A 1 260 ? 2.107 7.997 -20.304 1.00 96.38 260 ILE A C 1
ATOM 1881 O O . ILE A 1 260 ? 2.526 7.493 -19.264 1.00 96.38 260 ILE A O 1
ATOM 1885 N N . MET A 1 261 ? 2.071 9.319 -20.496 1.00 93.25 261 MET A N 1
ATOM 1886 C CA . MET A 1 261 ? 2.678 10.326 -19.608 1.00 93.25 261 MET A CA 1
ATOM 1887 C C . MET A 1 261 ? 1.615 11.251 -18.988 1.00 93.25 261 MET A C 1
ATOM 1889 O O . MET A 1 261 ? 1.742 12.474 -19.022 1.00 93.25 261 MET A O 1
ATOM 1893 N N . ALA A 1 262 ? 0.521 10.674 -18.486 1.00 92.12 262 ALA A N 1
ATOM 1894 C CA . ALA A 1 262 ? -0.598 11.422 -17.911 1.00 92.12 262 ALA A CA 1
ATOM 1895 C C . ALA A 1 262 ? -0.353 11.779 -16.437 1.00 92.12 262 ALA A C 1
ATOM 1897 O O . ALA A 1 262 ? 0.154 10.963 -15.667 1.00 92.12 262 ALA A O 1
ATOM 1898 N N . THR A 1 263 ? -0.751 12.978 -16.014 1.00 92.00 263 THR A N 1
ATOM 1899 C CA . THR A 1 263 ? -0.593 13.438 -14.620 1.00 92.00 263 THR A CA 1
ATOM 1900 C C . THR A 1 263 ? -1.888 13.938 -13.989 1.00 92.00 263 THR A C 1
ATOM 1902 O O . THR A 1 263 ? -1.928 14.103 -12.774 1.00 92.00 263 THR A O 1
ATOM 1905 N N . ALA A 1 264 ? -2.957 14.138 -14.763 1.00 92.62 264 ALA A N 1
ATOM 1906 C CA . ALA A 1 264 ? -4.214 14.675 -14.256 1.00 92.62 264 ALA A CA 1
ATOM 1907 C C . ALA A 1 264 ? -4.996 13.632 -13.441 1.00 92.62 264 ALA A C 1
ATOM 1909 O O . ALA A 1 264 ? -5.354 12.572 -13.949 1.00 92.62 264 ALA A O 1
ATOM 1910 N N . ALA A 1 265 ? -5.327 13.954 -12.188 1.00 93.38 265 ALA A N 1
ATOM 1911 C CA . ALA A 1 265 ? -6.056 13.055 -11.284 1.00 93.38 265 ALA A CA 1
ATOM 1912 C C . ALA A 1 265 ? -7.370 12.500 -11.876 1.00 93.38 265 ALA A C 1
ATOM 1914 O O . ALA A 1 265 ? -7.724 11.352 -11.618 1.00 93.38 265 ALA A O 1
ATOM 1915 N N . SER A 1 266 ? -8.061 13.287 -12.708 1.00 94.19 266 SER A N 1
ATOM 1916 C CA . SER A 1 266 ? -9.323 12.918 -13.364 1.00 94.19 266 SER A CA 1
ATOM 1917 C C . SER A 1 266 ? -9.214 11.762 -14.361 1.00 94.19 266 SER A C 1
ATOM 1919 O O . SER A 1 266 ? -10.231 11.172 -14.697 1.00 94.19 266 SER A O 1
ATOM 1921 N N . GLU A 1 267 ? -8.012 11.435 -14.838 1.00 94.25 267 GLU A N 1
ATOM 1922 C CA . GLU A 1 267 ? -7.785 10.387 -15.845 1.00 94.25 267 GLU A CA 1
ATOM 1923 C C . GLU A 1 267 ? -7.366 9.048 -15.206 1.00 94.25 267 GLU A C 1
ATOM 1925 O O . GLU A 1 267 ? -7.367 8.005 -15.859 1.00 94.25 267 GLU A O 1
ATOM 1930 N N . MET A 1 268 ? -7.009 9.054 -13.916 1.00 94.62 268 MET A N 1
ATOM 1931 C CA . MET A 1 268 ? -6.320 7.938 -13.252 1.00 94.62 268 MET A CA 1
ATOM 1932 C C . MET A 1 268 ? -7.177 6.677 -13.129 1.00 94.62 268 MET A C 1
ATOM 1934 O O . MET A 1 268 ? -6.664 5.563 -13.261 1.00 94.62 268 MET A O 1
ATOM 1938 N N . GLU A 1 269 ? -8.485 6.839 -12.917 1.00 94.75 269 GLU A N 1
ATOM 1939 C CA . GLU A 1 269 ? -9.413 5.709 -12.885 1.00 94.75 269 GLU A CA 1
ATOM 1940 C C . GLU A 1 269 ? -9.463 5.006 -14.246 1.00 94.75 269 GLU A C 1
ATOM 1942 O O . GLU A 1 269 ? -9.380 3.778 -14.308 1.00 94.75 269 GLU A O 1
ATOM 1947 N N . ASP A 1 270 ? -9.564 5.767 -15.336 1.00 94.31 270 ASP A N 1
ATOM 1948 C CA . ASP A 1 270 ? -9.666 5.219 -16.686 1.00 94.31 270 ASP A CA 1
ATOM 1949 C C . ASP A 1 270 ? -8.376 4.525 -17.112 1.00 94.31 270 ASP A C 1
ATOM 1951 O O . ASP A 1 270 ? -8.419 3.393 -17.597 1.00 94.31 270 ASP A O 1
ATOM 1955 N N . LEU A 1 271 ? -7.225 5.143 -16.836 1.00 93.25 271 LEU A N 1
ATOM 1956 C CA . LEU A 1 271 ? -5.917 4.554 -17.126 1.00 93.25 271 LEU A CA 1
ATOM 1957 C C . LEU A 1 271 ? -5.690 3.245 -16.368 1.00 93.25 271 LEU A C 1
ATOM 1959 O O . LEU A 1 271 ? -5.142 2.295 -16.925 1.00 93.25 271 LEU A O 1
ATOM 1963 N N . SER A 1 272 ? -6.169 3.153 -15.124 1.00 91.06 272 SER A N 1
ATOM 1964 C CA . SER A 1 272 ? -6.013 1.942 -14.312 1.00 91.06 272 SER A CA 1
ATOM 1965 C C . SER A 1 272 ? -6.748 0.715 -14.866 1.00 91.06 272 SER A C 1
ATOM 1967 O O . SER A 1 272 ? -6.405 -0.411 -14.501 1.00 91.06 272 SER A O 1
ATOM 1969 N N . LYS A 1 273 ? -7.760 0.906 -15.729 1.00 90.69 273 LYS A N 1
ATOM 1970 C CA . LYS A 1 273 ? -8.571 -0.186 -16.303 1.00 90.69 273 LYS A CA 1
ATOM 1971 C C . LYS A 1 273 ? -7.795 -1.012 -17.328 1.00 90.69 273 LYS A C 1
ATOM 1973 O O . LYS A 1 273 ? -8.172 -2.154 -17.585 1.00 90.69 273 LYS A O 1
ATOM 1978 N N . VAL A 1 274 ? -6.735 -0.452 -17.907 1.00 89.44 274 VAL A N 1
ATOM 1979 C CA . VAL A 1 274 ? -5.883 -1.138 -18.880 1.00 89.44 274 VAL A CA 1
ATOM 1980 C C . VAL A 1 274 ? -4.843 -1.983 -18.142 1.00 89.44 274 VAL A C 1
ATOM 1982 O O . VAL A 1 274 ? -4.292 -1.572 -17.120 1.00 89.44 274 VAL A O 1
ATOM 1985 N N . SER A 1 275 ? -4.571 -3.191 -18.638 1.00 83.00 275 SER A N 1
ATOM 1986 C CA . SER A 1 275 ? -3.501 -4.028 -18.091 1.00 83.00 275 SER A CA 1
ATOM 1987 C C . SER A 1 275 ? -2.137 -3.400 -18.363 1.00 83.00 275 SER A C 1
ATOM 1989 O O . SER A 1 275 ? -1.822 -3.027 -19.495 1.00 83.00 275 SER A O 1
ATOM 1991 N N . GLY A 1 276 ? -1.320 -3.281 -17.321 1.00 93.69 276 GLY A N 1
ATOM 1992 C CA . GLY A 1 276 ? -0.120 -2.467 -17.405 1.00 93.69 276 GLY A CA 1
ATOM 1993 C C . GLY A 1 276 ? 0.613 -2.321 -16.083 1.00 93.69 276 GLY A C 1
ATOM 1994 O O . GLY A 1 276 ? 0.407 -3.103 -15.158 1.00 93.69 276 GLY A O 1
ATOM 1995 N N . ALA A 1 277 ? 1.453 -1.294 -15.999 1.00 96.88 277 ALA A N 1
ATOM 1996 C CA . ALA A 1 277 ? 2.146 -0.895 -14.778 1.00 96.88 277 ALA A CA 1
ATOM 1997 C C . ALA A 1 277 ? 2.160 0.628 -14.625 1.00 96.88 277 ALA A C 1
ATOM 1999 O O . ALA A 1 277 ? 2.109 1.363 -15.612 1.00 96.88 277 ALA A O 1
ATOM 2000 N N . LEU A 1 278 ? 2.289 1.083 -13.379 1.00 96.56 278 LEU A N 1
ATOM 2001 C CA . LEU A 1 278 ? 2.543 2.479 -13.039 1.00 96.56 278 LEU A CA 1
ATOM 2002 C C . LEU A 1 278 ? 3.995 2.648 -12.594 1.00 96.56 278 LEU A C 1
ATOM 2004 O O . LEU A 1 278 ? 4.417 2.018 -11.628 1.00 96.56 278 LEU A O 1
ATOM 2008 N N . LEU A 1 279 ? 4.736 3.537 -13.248 1.00 94.88 279 LEU A N 1
ATOM 2009 C CA . LEU A 1 279 ? 6.046 4.006 -12.810 1.00 94.88 279 LEU A CA 1
ATOM 2010 C C . LEU A 1 279 ? 5.921 5.422 -12.246 1.00 94.88 279 LEU A C 1
ATOM 2012 O O . LEU A 1 279 ? 5.555 6.353 -12.962 1.00 94.88 279 LEU A O 1
ATOM 2016 N N . ILE A 1 280 ? 6.286 5.598 -10.980 1.00 92.56 280 ILE A N 1
ATOM 2017 C CA . ILE A 1 280 ? 6.406 6.912 -10.342 1.00 92.56 280 ILE A CA 1
ATOM 2018 C C . ILE A 1 280 ? 7.888 7.174 -10.086 1.00 92.56 280 ILE A C 1
ATOM 2020 O O . ILE A 1 280 ? 8.499 6.498 -9.259 1.00 92.56 280 ILE A O 1
ATOM 2024 N N . ASN A 1 281 ? 8.460 8.168 -10.765 1.00 87.56 281 ASN A N 1
ATOM 2025 C CA . ASN A 1 281 ? 9.862 8.560 -10.623 1.00 87.56 281 ASN A CA 1
ATOM 2026 C C . ASN A 1 281 ? 9.986 9.978 -10.046 1.00 87.56 281 ASN A C 1
ATOM 2028 O O . ASN A 1 281 ? 9.521 10.961 -10.624 1.00 87.56 281 ASN A O 1
ATOM 2032 N N . PHE A 1 282 ? 10.666 10.086 -8.905 1.00 73.75 282 PHE A N 1
ATOM 2033 C CA . PHE A 1 282 ? 10.906 11.324 -8.162 1.00 73.75 282 PHE A CA 1
ATOM 2034 C C . PHE A 1 282 ? 11.970 12.230 -8.811 1.00 73.75 282 PHE A C 1
ATOM 2036 O O . PHE A 1 282 ? 12.837 12.748 -8.126 1.00 73.75 282 PHE A O 1
ATOM 2043 N N . GLY A 1 283 ? 11.975 12.504 -10.111 1.00 66.00 283 GLY A N 1
ATOM 2044 C CA . GLY A 1 283 ? 12.884 13.554 -10.611 1.00 66.00 283 GLY A CA 1
ATOM 2045 C C . GLY A 1 283 ? 12.341 14.957 -10.301 1.00 66.00 283 GLY A C 1
ATOM 2046 O O . GLY A 1 283 ? 12.985 15.745 -9.607 1.00 66.00 283 GLY A O 1
ATOM 2047 N N . THR A 1 284 ? 11.096 15.227 -10.693 1.00 65.88 284 THR A N 1
ATOM 2048 C CA . THR A 1 284 ? 10.363 16.464 -10.401 1.00 65.88 284 THR A CA 1
ATOM 2049 C C . THR A 1 284 ? 9.050 16.069 -9.746 1.00 65.88 284 THR A C 1
ATOM 2051 O O . THR A 1 284 ? 8.197 15.462 -10.386 1.00 65.88 284 THR A O 1
ATOM 2054 N N . ILE A 1 285 ? 8.892 16.386 -8.460 1.00 72.38 285 ILE A N 1
ATOM 2055 C CA . ILE A 1 285 ? 7.631 16.161 -7.747 1.00 72.38 285 ILE A CA 1
ATOM 2056 C C . ILE A 1 285 ? 6.633 17.199 -8.279 1.00 72.38 285 ILE A C 1
ATOM 2058 O O . ILE A 1 285 ? 6.636 18.344 -7.832 1.00 72.38 285 ILE A O 1
ATOM 2062 N N . GLY A 1 286 ? 5.879 16.807 -9.309 1.00 73.75 286 GLY A N 1
ATOM 2063 C CA . GLY A 1 286 ? 4.850 17.615 -9.960 1.00 73.75 286 GLY A CA 1
ATOM 2064 C C . GLY A 1 286 ? 3.526 17.581 -9.198 1.00 73.75 286 GLY A C 1
ATOM 2065 O O . GLY A 1 286 ? 3.491 17.766 -7.982 1.00 73.75 286 GLY A O 1
ATOM 2066 N N . ASP A 1 287 ? 2.427 17.334 -9.909 1.00 82.06 287 ASP A N 1
ATOM 2067 C CA . ASP A 1 287 ? 1.097 17.248 -9.307 1.00 82.06 287 ASP A CA 1
ATOM 2068 C C . ASP A 1 287 ? 0.969 16.028 -8.378 1.00 82.06 287 ASP A C 1
ATOM 2070 O O . ASP A 1 287 ? 0.772 14.887 -8.803 1.00 82.06 287 ASP A O 1
ATOM 2074 N N . LYS A 1 288 ? 1.057 16.291 -7.071 1.00 87.44 288 LYS A N 1
ATOM 2075 C CA . LYS A 1 288 ? 0.895 15.277 -6.027 1.00 87.44 288 LYS A CA 1
ATOM 2076 C C . LYS A 1 288 ? -0.486 14.615 -6.073 1.00 87.44 288 LYS A C 1
ATOM 2078 O O . LYS A 1 288 ? -0.589 13.437 -5.737 1.00 87.44 288 LYS A O 1
ATOM 2083 N N . SER A 1 289 ? -1.533 15.340 -6.473 1.00 90.00 289 SER A N 1
ATOM 2084 C CA . SER A 1 289 ? -2.894 14.795 -6.509 1.00 90.00 289 SER A CA 1
ATOM 2085 C C . SER A 1 289 ? -3.023 13.685 -7.553 1.00 90.00 289 SER A C 1
ATOM 2087 O O . SER A 1 289 ? -3.529 12.609 -7.236 1.00 90.00 289 SER A O 1
ATOM 2089 N N . GLY A 1 290 ? -2.438 13.887 -8.738 1.00 91.31 290 GLY A N 1
ATOM 2090 C CA . GLY A 1 290 ? -2.326 12.869 -9.777 1.00 91.31 290 GLY A CA 1
ATOM 2091 C C . GLY A 1 290 ? -1.602 11.611 -9.309 1.00 91.31 290 GLY A C 1
ATOM 2092 O O . GLY A 1 290 ? -2.100 10.507 -9.502 1.00 91.31 290 GLY A O 1
ATOM 2093 N N . ILE A 1 291 ? -0.462 11.760 -8.625 1.00 92.62 291 ILE A N 1
ATOM 2094 C CA . ILE A 1 291 ? 0.327 10.619 -8.124 1.00 92.62 291 ILE A CA 1
ATOM 2095 C C . ILE A 1 291 ? -0.442 9.825 -7.055 1.00 92.62 291 ILE A C 1
ATOM 2097 O O . ILE A 1 291 ? -0.381 8.593 -7.023 1.00 92.62 291 ILE A O 1
ATOM 2101 N N . LEU A 1 292 ? -1.155 10.521 -6.165 1.00 92.12 292 LEU A N 1
ATOM 2102 C CA . LEU A 1 292 ? -1.976 9.892 -5.129 1.00 92.12 292 LEU A CA 1
ATOM 2103 C C . LEU A 1 292 ? -3.112 9.064 -5.740 1.00 92.12 292 LEU A C 1
ATOM 2105 O O . LEU A 1 292 ? -3.295 7.911 -5.345 1.00 92.12 292 LEU A O 1
ATOM 2109 N N . GLU A 1 293 ? -3.843 9.626 -6.703 1.00 93.81 293 GLU A N 1
ATOM 2110 C CA . GLU A 1 293 ? -4.955 8.936 -7.365 1.00 93.81 293 GLU A CA 1
ATOM 2111 C C . GLU A 1 293 ? -4.472 7.796 -8.272 1.00 93.81 293 GLU A C 1
ATOM 2113 O O . GLU A 1 293 ? -5.041 6.705 -8.222 1.00 93.81 293 GLU A O 1
ATOM 2118 N N . ALA A 1 294 ? -3.373 7.987 -9.012 1.00 93.81 294 ALA A N 1
ATOM 2119 C CA . ALA A 1 294 ? -2.769 6.946 -9.846 1.00 93.81 294 ALA A CA 1
ATOM 2120 C C . ALA A 1 294 ? -2.477 5.676 -9.037 1.00 93.81 294 ALA A C 1
ATOM 2122 O O . ALA A 1 294 ? -2.945 4.589 -9.375 1.00 93.81 294 ALA A O 1
ATOM 2123 N N . GLY A 1 295 ? -1.746 5.812 -7.924 1.00 93.00 295 GLY A N 1
ATOM 2124 C CA . GLY A 1 295 ? -1.376 4.668 -7.092 1.00 93.00 295 GLY A CA 1
ATOM 2125 C C . GLY A 1 295 ? -2.583 3.955 -6.474 1.00 93.00 295 GLY A C 1
ATOM 2126 O O . GLY A 1 295 ? -2.605 2.725 -6.423 1.00 93.00 295 GLY A O 1
ATOM 2127 N N . ARG A 1 296 ? -3.617 4.704 -6.058 1.00 91.31 296 ARG A N 1
ATOM 2128 C CA . ARG A 1 296 ? -4.862 4.141 -5.503 1.00 91.31 296 ARG A CA 1
ATOM 2129 C C . ARG A 1 296 ? -5.600 3.282 -6.520 1.00 91.31 296 ARG A C 1
ATOM 2131 O O . ARG A 1 296 ? -5.910 2.127 -6.228 1.00 91.31 296 ARG A O 1
ATOM 2138 N N . TRP A 1 297 ? -5.855 3.825 -7.707 1.00 94.31 297 TRP A N 1
ATOM 2139 C CA . TRP A 1 297 ? -6.601 3.120 -8.745 1.00 94.31 297 TRP A CA 1
ATOM 2140 C C . TRP A 1 297 ? -5.833 1.914 -9.288 1.00 94.31 297 TRP A C 1
ATOM 2142 O O . TRP A 1 297 ? -6.407 0.840 -9.461 1.00 94.31 297 TRP A O 1
ATOM 2152 N N . VAL A 1 298 ? -4.517 2.039 -9.458 1.00 92.69 298 VAL A N 1
ATOM 2153 C CA . VAL A 1 298 ? -3.653 0.935 -9.901 1.00 92.69 298 VAL A CA 1
ATOM 2154 C C . VAL A 1 298 ? -3.614 -0.200 -8.872 1.00 92.69 298 VAL A C 1
ATOM 2156 O O . VAL A 1 298 ? -3.773 -1.363 -9.246 1.00 92.69 298 VAL A O 1
ATOM 2159 N N . ASN A 1 299 ? -3.503 0.110 -7.573 1.00 90.50 299 ASN A N 1
ATOM 2160 C CA . ASN A 1 299 ? -3.626 -0.892 -6.508 1.00 90.50 299 ASN A CA 1
ATOM 2161 C C . ASN A 1 299 ? -5.011 -1.556 -6.486 1.00 90.50 299 ASN A C 1
ATOM 2163 O O . ASN A 1 299 ? -5.087 -2.778 -6.368 1.00 90.50 299 ASN A O 1
ATOM 2167 N N . ALA A 1 300 ? -6.095 -0.789 -6.645 1.00 87.25 300 ALA A N 1
ATOM 2168 C CA . ALA A 1 300 ? -7.457 -1.330 -6.695 1.00 87.25 300 ALA A CA 1
ATOM 2169 C C . ALA A 1 300 ? -7.660 -2.313 -7.864 1.00 87.25 300 ALA A C 1
ATOM 2171 O O . ALA A 1 300 ? -8.458 -3.244 -7.772 1.00 87.25 300 ALA A O 1
ATOM 2172 N N . ARG A 1 301 ? -6.906 -2.133 -8.955 1.00 88.50 301 ARG A N 1
ATOM 2173 C CA . ARG A 1 301 ? -6.911 -3.007 -10.137 1.00 88.50 301 ARG A CA 1
ATOM 2174 C C . ARG A 1 301 ? -5.872 -4.124 -10.089 1.00 88.50 301 ARG A C 1
ATOM 2176 O O . ARG A 1 301 ? -5.813 -4.922 -11.020 1.00 88.50 301 ARG A O 1
ATOM 2183 N N . ARG A 1 302 ? -5.092 -4.216 -9.006 1.00 87.88 302 ARG A N 1
ATOM 2184 C CA . ARG A 1 302 ? -4.018 -5.208 -8.828 1.00 87.88 302 ARG A CA 1
ATOM 2185 C C . ARG A 1 302 ? -2.953 -5.141 -9.931 1.00 87.88 302 ARG A C 1
ATOM 2187 O O . ARG A 1 302 ? -2.355 -6.152 -10.301 1.00 87.88 302 ARG A O 1
ATOM 2194 N N . ASN A 1 303 ? -2.731 -3.941 -10.463 1.00 91.62 303 ASN A N 1
ATOM 2195 C CA . ASN A 1 303 ? -1.632 -3.645 -11.373 1.00 91.62 303 ASN A CA 1
ATOM 2196 C C . ASN A 1 303 ? -0.391 -3.226 -10.555 1.00 91.62 303 ASN A C 1
ATOM 2198 O O . ASN A 1 303 ? -0.529 -2.635 -9.478 1.00 91.62 303 ASN A O 1
ATOM 2202 N N . PRO A 1 304 ? 0.827 -3.531 -11.028 1.00 94.00 304 PRO A N 1
ATOM 2203 C CA . PRO A 1 304 ? 2.048 -3.203 -10.310 1.00 94.00 304 PRO A CA 1
ATOM 2204 C C . PRO A 1 304 ? 2.359 -1.703 -10.284 1.00 94.00 304 PRO A C 1
ATOM 2206 O O . PRO A 1 304 ? 2.217 -0.997 -11.284 1.00 94.00 304 PRO A O 1
ATOM 2209 N N . VAL A 1 305 ? 2.854 -1.245 -9.130 1.00 94.38 305 VAL A N 1
ATOM 2210 C CA . VAL A 1 305 ? 3.376 0.114 -8.918 1.00 94.38 305 VAL A CA 1
ATOM 2211 C C . VAL A 1 305 ? 4.881 0.039 -8.679 1.00 94.38 305 VAL A C 1
ATOM 2213 O O . VAL A 1 305 ? 5.334 -0.532 -7.685 1.00 94.38 305 VAL A O 1
ATOM 2216 N N . ILE A 1 306 ? 5.659 0.635 -9.574 1.00 93.88 306 ILE A N 1
ATOM 2217 C CA . ILE A 1 306 ? 7.106 0.773 -9.464 1.00 93.88 306 ILE A CA 1
ATOM 2218 C C . ILE A 1 306 ? 7.373 2.180 -8.950 1.00 93.88 306 ILE A C 1
ATOM 2220 O O . ILE A 1 306 ? 7.023 3.170 -9.594 1.00 93.88 306 ILE A O 1
ATOM 2224 N N . PHE A 1 307 ? 7.993 2.268 -7.780 1.00 91.88 307 PHE A N 1
ATOM 2225 C CA . PHE A 1 307 ? 8.312 3.533 -7.145 1.00 91.88 307 PHE A CA 1
ATOM 2226 C C . PHE A 1 307 ? 9.819 3.772 -7.132 1.00 91.88 307 PHE A C 1
ATOM 2228 O O . PHE A 1 307 ? 10.581 2.991 -6.568 1.00 91.88 307 PHE A O 1
ATOM 2235 N N . ASP A 1 308 ? 10.249 4.868 -7.744 1.00 88.94 308 ASP A N 1
ATOM 2236 C CA . ASP A 1 308 ? 11.642 5.297 -7.817 1.00 88.94 308 ASP A CA 1
ATOM 2237 C C . ASP A 1 308 ? 11.801 6.631 -7.068 1.00 88.94 308 ASP A C 1
ATOM 2239 O O . ASP A 1 308 ? 11.676 7.700 -7.677 1.00 88.94 308 ASP A O 1
ATOM 2243 N N . PRO A 1 309 ? 12.010 6.601 -5.734 1.00 85.31 309 PRO A N 1
ATOM 2244 C CA . PRO A 1 309 ? 12.167 7.780 -4.886 1.00 85.31 309 PRO A CA 1
ATOM 2245 C C . PRO A 1 309 ? 13.559 8.432 -5.038 1.00 85.31 309 PRO A C 1
ATOM 2247 O O . PRO A 1 309 ? 14.307 8.586 -4.071 1.00 85.31 309 PRO A O 1
ATOM 2250 N N . VAL A 1 310 ? 13.907 8.825 -6.265 1.00 80.19 310 VAL A N 1
ATOM 2251 C CA . VAL A 1 310 ? 15.099 9.606 -6.633 1.00 80.19 310 VAL A CA 1
ATOM 2252 C C . VAL A 1 310 ? 15.335 10.764 -5.652 1.00 80.19 310 VAL A C 1
ATOM 2254 O O . VAL A 1 310 ? 14.422 11.529 -5.303 1.00 80.19 310 VAL A O 1
ATOM 2257 N N . ALA A 1 311 ? 16.579 10.876 -5.184 1.00 75.94 311 ALA A N 1
ATOM 2258 C CA . ALA A 1 311 ? 17.029 11.869 -4.218 1.00 75.94 311 ALA A CA 1
ATOM 2259 C C . ALA A 1 311 ? 16.156 12.007 -2.947 1.00 75.94 311 ALA A C 1
ATOM 2261 O O . ALA A 1 311 ? 16.093 13.093 -2.368 1.00 75.94 311 ALA A O 1
ATOM 2262 N N . VAL A 1 312 ? 15.470 10.953 -2.474 1.00 80.88 312 VAL A N 1
ATOM 2263 C CA . VAL A 1 312 ? 14.565 11.050 -1.303 1.00 80.88 312 VAL A CA 1
ATOM 2264 C C . VAL A 1 312 ? 15.239 11.590 -0.042 1.00 80.88 312 VAL A C 1
ATOM 2266 O O . VAL A 1 312 ? 14.606 12.306 0.728 1.00 80.88 312 VAL A O 1
ATOM 2269 N N . GLY A 1 313 ? 16.530 11.301 0.143 1.00 81.19 313 GLY A N 1
ATOM 2270 C CA . GLY A 1 313 ? 17.333 11.817 1.253 1.00 81.19 313 GLY A CA 1
ATOM 2271 C C . GLY A 1 313 ? 17.905 13.221 1.034 1.00 81.19 313 GLY A C 1
ATOM 2272 O O . GLY A 1 313 ? 18.449 13.796 1.969 1.00 81.19 313 GLY A O 1
ATOM 2273 N N . ALA A 1 314 ? 17.797 13.790 -0.171 1.00 84.12 314 ALA A N 1
ATOM 2274 C CA . ALA A 1 314 ? 18.430 15.068 -0.494 1.00 84.12 314 ALA A CA 1
ATOM 2275 C C . ALA A 1 314 ? 17.704 16.268 0.125 1.00 84.12 314 ALA A C 1
ATOM 2277 O O . ALA A 1 314 ? 18.334 17.276 0.435 1.00 84.12 314 ALA A O 1
ATOM 2278 N N . THR A 1 315 ? 16.380 16.190 0.305 1.00 84.25 315 THR A N 1
ATOM 2279 C CA . THR A 1 315 ? 15.604 17.266 0.934 1.00 84.25 315 THR A CA 1
ATOM 2280 C C . THR A 1 315 ? 14.494 16.717 1.819 1.00 84.25 315 THR A C 1
ATOM 2282 O O . THR A 1 315 ? 13.896 15.678 1.536 1.00 84.25 315 THR A O 1
ATOM 2285 N N . LYS A 1 316 ? 14.150 17.479 2.862 1.00 86.69 316 LYS A N 1
ATOM 2286 C CA . LYS A 1 316 ? 13.012 17.183 3.741 1.00 86.69 316 LYS A CA 1
ATOM 2287 C C . LYS A 1 316 ? 11.702 17.033 2.955 1.00 86.69 316 LYS A C 1
ATOM 2289 O O . LYS A 1 316 ? 10.953 16.097 3.200 1.00 86.69 316 LYS A O 1
ATOM 2294 N N . TYR A 1 317 ? 11.474 17.897 1.964 1.00 86.75 317 TYR A N 1
ATOM 2295 C CA . TYR A 1 317 ? 10.284 17.848 1.110 1.00 86.75 317 TYR A CA 1
ATOM 2296 C C . TYR A 1 317 ? 10.150 16.516 0.354 1.00 86.75 317 TYR A C 1
ATOM 2298 O O . TYR A 1 317 ? 9.066 15.933 0.319 1.00 86.75 317 TYR A O 1
ATOM 2306 N N . ARG A 1 318 ? 11.247 15.999 -0.220 1.00 85.94 318 ARG A N 1
ATOM 2307 C CA . ARG A 1 318 ? 11.246 14.706 -0.927 1.00 85.94 318 ARG A CA 1
ATOM 2308 C C . ARG A 1 318 ? 10.984 13.547 0.030 1.00 85.94 318 ARG A C 1
ATOM 2310 O O . ARG A 1 318 ? 10.191 12.664 -0.291 1.00 85.94 318 ARG A O 1
ATOM 2317 N N . PHE A 1 319 ? 11.599 13.578 1.210 1.00 84.81 319 PHE A N 1
ATOM 2318 C CA . PHE A 1 319 ? 11.378 12.576 2.249 1.00 84.81 319 PHE A CA 1
ATOM 2319 C C . PHE A 1 319 ? 9.916 12.541 2.719 1.00 84.81 319 PHE A C 1
ATOM 2321 O O . PHE A 1 319 ? 9.281 11.488 2.672 1.00 84.81 319 PHE A O 1
ATOM 2328 N N . GLU A 1 320 ? 9.356 13.690 3.104 1.00 86.81 320 GLU A N 1
ATOM 2329 C CA . GLU A 1 320 ? 7.973 13.798 3.590 1.00 86.81 320 GLU A CA 1
ATOM 2330 C C . GLU A 1 320 ? 6.954 13.421 2.507 1.00 86.81 320 GLU A C 1
ATOM 2332 O O . GLU A 1 320 ? 6.014 12.676 2.780 1.00 86.81 320 GLU A O 1
ATOM 2337 N N . THR A 1 321 ? 7.175 13.847 1.257 1.00 87.69 321 THR A N 1
ATOM 2338 C CA . THR A 1 321 ? 6.303 13.471 0.132 1.00 87.69 321 THR A CA 1
ATOM 2339 C C . THR A 1 321 ? 6.343 11.964 -0.125 1.00 87.69 321 THR A C 1
ATOM 2341 O O . THR A 1 321 ? 5.299 11.349 -0.326 1.00 87.69 321 THR A O 1
ATOM 2344 N N . SER A 1 322 ? 7.527 11.341 -0.080 1.00 87.00 322 SER A N 1
ATOM 2345 C CA . SER A 1 322 ? 7.664 9.883 -0.208 1.00 87.00 322 SER A CA 1
ATOM 2346 C C . SER A 1 322 ? 6.851 9.152 0.861 1.00 87.00 322 SER A C 1
ATOM 2348 O O . SER A 1 322 ? 6.087 8.236 0.553 1.00 87.00 322 SER A O 1
ATOM 2350 N N . GLN A 1 323 ? 6.945 9.604 2.116 1.00 83.81 323 GLN A N 1
ATOM 2351 C CA . GLN A 1 323 ? 6.164 9.037 3.211 1.00 83.81 323 GLN A CA 1
ATOM 2352 C C . GLN A 1 323 ? 4.658 9.198 2.993 1.00 83.81 323 GLN A C 1
ATOM 2354 O O . GLN A 1 323 ? 3.917 8.237 3.192 1.00 83.81 323 GLN A O 1
ATOM 2359 N N . GLU A 1 324 ? 4.201 10.379 2.570 1.00 86.56 324 GLU A N 1
ATOM 2360 C CA . GLU A 1 324 ? 2.788 10.649 2.291 1.00 86.56 324 GLU A CA 1
ATOM 2361 C C . GLU A 1 324 ? 2.235 9.715 1.207 1.00 86.56 324 GLU A C 1
ATOM 2363 O O . GLU A 1 324 ? 1.224 9.044 1.423 1.00 86.56 324 GLU A O 1
ATOM 2368 N N . LEU A 1 325 ? 2.928 9.611 0.072 1.00 88.38 325 LEU A N 1
ATOM 2369 C CA . LEU A 1 325 ? 2.535 8.752 -1.043 1.00 88.38 325 LEU A CA 1
ATOM 2370 C C . LEU A 1 325 ? 2.492 7.280 -0.638 1.00 88.38 325 LEU A C 1
ATOM 2372 O O . LEU A 1 325 ? 1.491 6.590 -0.831 1.00 88.38 325 LEU A O 1
ATOM 2376 N N . MET A 1 326 ? 3.553 6.812 0.012 1.00 84.75 326 MET A N 1
ATOM 2377 C CA . MET A 1 326 ? 3.641 5.429 0.446 1.00 84.75 326 MET A CA 1
ATOM 2378 C C . MET A 1 326 ? 2.658 5.101 1.592 1.00 84.75 326 MET A C 1
ATOM 2380 O O . MET A 1 326 ? 2.485 3.927 1.932 1.00 84.75 326 MET A O 1
ATOM 2384 N N . ASN A 1 327 ? 2.067 6.103 2.254 1.00 83.88 327 ASN A N 1
ATOM 2385 C CA . ASN A 1 327 ? 0.972 5.937 3.220 1.00 83.88 327 ASN A CA 1
ATOM 2386 C C . ASN A 1 327 ? -0.412 5.893 2.542 1.00 83.88 327 ASN A C 1
ATOM 2388 O O . ASN A 1 327 ? -1.383 5.476 3.180 1.00 83.88 327 ASN A O 1
ATOM 2392 N N . ALA A 1 328 ? -0.510 6.330 1.284 1.00 84.75 328 ALA A N 1
ATOM 2393 C CA . ALA A 1 328 ? -1.743 6.355 0.502 1.00 84.75 328 ALA A CA 1
ATOM 2394 C C . ALA A 1 328 ? -1.926 5.106 -0.373 1.00 84.75 328 ALA A C 1
ATOM 2396 O O . ALA A 1 328 ? -3.056 4.660 -0.557 1.00 84.75 328 ALA A O 1
ATOM 2397 N N . TRP A 1 329 ? -0.836 4.544 -0.891 1.00 88.19 329 TRP A N 1
ATOM 2398 C CA . TRP A 1 329 ? -0.833 3.351 -1.740 1.00 88.19 329 TRP A CA 1
ATOM 2399 C C . TRP A 1 329 ? 0.385 2.467 -1.433 1.00 88.19 329 TRP A C 1
ATOM 2401 O O . TRP A 1 329 ? 1.228 2.795 -0.597 1.00 88.19 329 TRP A O 1
ATOM 2411 N N . GLN A 1 330 ? 0.453 1.294 -2.053 1.00 85.75 330 GLN A N 1
ATOM 2412 C CA . GLN A 1 330 ? 1.505 0.296 -1.873 1.00 85.75 330 GLN A CA 1
ATOM 2413 C C . GLN A 1 330 ? 2.308 0.118 -3.166 1.00 85.75 330 GLN A C 1
ATOM 2415 O O . GLN A 1 330 ? 1.742 -0.130 -4.231 1.00 85.75 330 GLN A O 1
ATOM 2420 N N . ALA A 1 331 ? 3.633 0.237 -3.054 1.00 88.62 331 ALA A N 1
ATOM 2421 C CA . ALA A 1 331 ? 4.557 -0.095 -4.133 1.00 88.62 331 ALA A CA 1
ATOM 2422 C C . ALA A 1 331 ? 4.702 -1.618 -4.255 1.00 88.62 331 ALA A C 1
ATOM 2424 O O . ALA A 1 331 ? 4.830 -2.312 -3.246 1.00 88.62 331 ALA A O 1
ATOM 2425 N N . SER A 1 332 ? 4.741 -2.116 -5.487 1.00 88.88 332 SER A N 1
ATOM 2426 C CA . SER A 1 332 ? 5.123 -3.493 -5.813 1.00 88.88 332 SER A CA 1
ATOM 2427 C C . SER A 1 332 ? 6.642 -3.650 -5.828 1.00 88.88 332 SER A C 1
ATOM 2429 O O . SER A 1 332 ? 7.166 -4.643 -5.337 1.00 88.88 332 SER A O 1
ATOM 2431 N N . VAL A 1 333 ? 7.348 -2.649 -6.361 1.00 88.50 333 VAL A N 1
ATOM 2432 C CA . VAL A 1 333 ? 8.814 -2.586 -6.406 1.00 88.50 333 VAL A CA 1
ATOM 2433 C C . VAL A 1 333 ? 9.248 -1.177 -6.026 1.00 88.50 333 VAL A C 1
ATOM 2435 O O . VAL A 1 333 ? 8.695 -0.203 -6.534 1.00 88.50 333 VAL A O 1
ATOM 2438 N N . ILE A 1 334 ? 10.245 -1.060 -5.146 1.00 87.94 334 ILE A N 1
ATOM 2439 C CA . ILE A 1 334 ? 10.910 0.213 -4.854 1.00 87.94 334 ILE A CA 1
ATOM 2440 C C . ILE A 1 334 ? 12.328 0.136 -5.410 1.00 87.94 334 ILE A C 1
ATOM 2442 O O . ILE A 1 334 ? 13.118 -0.696 -4.967 1.00 87.94 334 ILE A O 1
ATOM 2446 N N . LYS A 1 335 ? 12.656 1.002 -6.371 1.00 83.94 335 LYS A N 1
ATOM 2447 C CA . LYS A 1 335 ? 14.007 1.107 -6.926 1.00 83.94 335 LYS A CA 1
ATOM 2448 C C . LYS A 1 335 ? 14.766 2.215 -6.202 1.00 83.94 335 LYS A C 1
ATOM 2450 O O . LYS A 1 335 ? 14.328 3.357 -6.209 1.00 83.94 335 LYS A O 1
ATOM 2455 N N . GLY A 1 336 ? 15.919 1.902 -5.619 1.00 71.44 336 GLY A N 1
ATOM 2456 C CA . GLY A 1 336 ? 16.839 2.896 -5.058 1.00 71.44 336 GLY A CA 1
ATOM 2457 C C . GLY A 1 336 ? 18.196 2.825 -5.750 1.00 71.44 336 GLY A C 1
ATOM 2458 O O . GLY A 1 336 ? 18.725 1.732 -5.925 1.00 71.44 336 GLY A O 1
ATOM 2459 N N . ASN A 1 337 ? 18.769 3.972 -6.124 1.00 69.06 337 ASN A N 1
ATOM 2460 C CA . ASN A 1 337 ? 20.138 4.054 -6.643 1.00 69.06 337 ASN A CA 1
ATOM 2461 C C . ASN A 1 337 ? 20.996 4.942 -5.720 1.00 69.06 337 ASN A C 1
ATOM 2463 O O . ASN A 1 337 ? 20.517 5.998 -5.309 1.00 69.06 337 ASN A O 1
ATOM 2467 N N . PRO A 1 338 ? 22.268 4.588 -5.453 1.00 47.47 338 PRO A N 1
ATOM 2468 C CA . PRO A 1 338 ? 23.230 5.487 -4.806 1.00 47.47 338 PRO A CA 1
ATOM 2469 C C . PRO A 1 338 ? 23.751 6.619 -5.716 1.00 47.47 338 PRO A C 1
ATOM 2471 O O . PRO A 1 338 ? 24.286 7.597 -5.206 1.00 47.47 338 PRO A O 1
ATOM 2474 N N . ALA A 1 339 ? 23.626 6.498 -7.048 1.00 42.34 339 ALA A N 1
ATOM 2475 C CA . ALA A 1 339 ? 24.163 7.455 -8.023 1.00 42.34 339 ALA A CA 1
ATOM 2476 C C . ALA A 1 339 ? 23.223 7.648 -9.234 1.00 42.34 339 ALA A C 1
ATOM 2478 O O . ALA A 1 339 ? 22.742 6.687 -9.839 1.00 42.34 339 ALA A O 1
ATOM 2479 N N . GLU A 1 340 ? 22.961 8.909 -9.578 1.00 48.81 340 GLU A N 1
ATOM 2480 C CA . GLU A 1 340 ? 21.936 9.376 -10.523 1.00 48.81 340 GLU A CA 1
ATOM 2481 C C . GLU A 1 340 ? 22.542 9.791 -11.878 1.00 48.81 340 GLU A C 1
ATOM 2483 O O . GLU A 1 340 ? 22.442 10.942 -12.294 1.00 48.81 340 GLU A O 1
ATOM 2488 N N . ILE A 1 341 ? 23.181 8.868 -12.604 1.00 39.66 341 ILE A N 1
ATOM 2489 C CA . ILE A 1 341 ? 23.614 9.133 -13.989 1.00 39.66 341 ILE A CA 1
ATOM 2490 C C . ILE A 1 341 ? 22.615 8.475 -14.942 1.00 39.66 341 ILE A C 1
ATOM 2492 O O . ILE A 1 341 ? 22.656 7.258 -15.079 1.00 39.66 341 ILE A O 1
ATOM 2496 N N . GLY A 1 342 ? 21.730 9.268 -15.569 1.00 48.12 342 GLY A N 1
ATOM 2497 C CA . GLY A 1 342 ? 20.907 9.008 -16.779 1.00 48.12 342 GLY A CA 1
ATOM 2498 C C . GLY A 1 342 ? 20.242 7.627 -16.966 1.00 48.12 342 GLY A C 1
ATOM 2499 O O . GLY A 1 342 ? 19.022 7.521 -17.048 1.00 48.12 342 GLY A O 1
ATOM 2500 N N . SER A 1 343 ? 21.040 6.561 -17.003 1.00 54.75 343 SER A N 1
ATOM 2501 C CA . SER A 1 343 ? 20.656 5.142 -17.034 1.00 54.75 343 SER A CA 1
ATOM 2502 C C . SER A 1 343 ? 19.674 4.713 -15.932 1.00 54.75 343 SER A C 1
ATOM 2504 O O . SER A 1 343 ? 18.837 3.843 -16.164 1.00 54.75 343 SER A O 1
ATOM 2506 N N . GLY A 1 344 ? 19.698 5.347 -14.754 1.00 64.75 344 GLY A N 1
ATOM 2507 C CA . GLY A 1 344 ? 18.832 4.966 -13.630 1.00 64.75 344 GLY A CA 1
ATOM 2508 C C . GLY A 1 344 ? 17.326 5.076 -13.920 1.00 64.75 344 GLY A C 1
ATOM 2509 O O . GLY A 1 344 ? 16.556 4.247 -13.436 1.00 64.75 344 GLY A O 1
ATOM 2510 N N . CYS A 1 345 ? 16.907 6.050 -14.740 1.00 74.56 345 CYS A N 1
ATOM 2511 C CA . CYS A 1 345 ? 15.499 6.222 -15.128 1.00 74.56 345 CYS A CA 1
ATOM 2512 C C . CYS A 1 345 ? 15.069 5.205 -16.202 1.00 74.56 345 CYS A C 1
ATOM 2514 O O . CYS A 1 345 ? 13.947 4.695 -16.173 1.00 74.56 345 CYS A O 1
ATOM 2516 N N . ILE A 1 346 ? 15.990 4.851 -17.105 1.00 86.31 346 ILE A N 1
ATOM 2517 C CA . ILE A 1 346 ? 15.796 3.799 -18.116 1.00 86.31 346 ILE A CA 1
ATOM 2518 C C . ILE A 1 346 ? 15.587 2.442 -17.435 1.00 86.31 346 ILE A C 1
ATOM 2520 O O . ILE A 1 346 ? 14.669 1.707 -17.794 1.00 86.31 346 ILE A O 1
ATOM 2524 N N . VAL A 1 347 ? 16.367 2.144 -16.391 1.00 90.06 347 VAL A N 1
ATOM 2525 C CA . VAL A 1 347 ? 16.186 0.924 -15.590 1.00 90.06 347 VAL A CA 1
ATOM 2526 C C . VAL A 1 347 ? 14.804 0.894 -14.934 1.00 90.06 347 VAL A C 1
ATOM 2528 O O . VAL A 1 347 ? 14.125 -0.123 -15.020 1.00 90.06 347 VAL A O 1
ATOM 2531 N N . GLY A 1 348 ? 14.345 2.000 -14.334 1.00 91.00 348 GLY A N 1
ATOM 2532 C CA . GLY A 1 348 ? 12.995 2.079 -13.754 1.00 91.00 348 GLY A CA 1
ATOM 2533 C C . GLY A 1 348 ? 11.885 1.803 -14.777 1.00 91.00 348 GLY A C 1
ATOM 2534 O O . GLY A 1 348 ? 10.936 1.080 -14.480 1.00 91.00 348 GLY A O 1
ATOM 2535 N N . THR A 1 349 ? 12.054 2.313 -15.999 1.00 94.38 349 THR A N 1
ATOM 2536 C CA . THR A 1 349 ? 11.152 2.053 -17.135 1.00 94.38 349 THR A CA 1
ATOM 2537 C C . THR A 1 349 ? 11.125 0.573 -17.499 1.00 94.38 349 THR A C 1
ATOM 2539 O O . THR A 1 349 ? 10.052 -0.023 -17.564 1.00 94.38 349 THR A O 1
ATOM 2542 N N . SER A 1 350 ? 12.296 -0.042 -17.675 1.00 95.88 350 SER A N 1
ATOM 2543 C CA . SER A 1 350 ? 12.398 -1.468 -17.995 1.00 95.88 350 SER A CA 1
ATOM 2544 C C . SER A 1 350 ? 11.786 -2.344 -16.902 1.00 95.88 350 SER A C 1
ATOM 2546 O O . SER A 1 350 ? 10.981 -3.225 -17.186 1.00 95.88 350 SER A O 1
ATOM 2548 N N . VAL A 1 351 ? 12.077 -2.051 -15.631 1.00 95.62 351 VAL A N 1
ATOM 2549 C CA . VAL A 1 351 ? 11.474 -2.747 -14.486 1.00 95.62 351 VAL A CA 1
ATOM 2550 C C . VAL A 1 351 ? 9.947 -2.668 -14.539 1.00 95.62 351 VAL A C 1
ATOM 2552 O O . VAL A 1 351 ? 9.287 -3.690 -14.379 1.00 95.62 351 VAL A O 1
ATOM 2555 N N . ALA A 1 352 ? 9.369 -1.498 -14.829 1.00 96.62 352 ALA A N 1
ATOM 2556 C CA . ALA A 1 352 ? 7.919 -1.361 -14.964 1.00 96.62 352 ALA A CA 1
ATOM 2557 C C . ALA A 1 352 ? 7.344 -2.210 -16.108 1.00 96.62 352 ALA A C 1
ATOM 2559 O O . ALA A 1 352 ? 6.336 -2.890 -15.911 1.00 96.62 352 ALA A O 1
ATOM 2560 N N . VAL A 1 353 ? 8.009 -2.232 -17.268 1.00 98.00 353 VAL A N 1
ATOM 2561 C CA . VAL A 1 353 ? 7.608 -3.046 -18.427 1.00 98.00 353 VAL A CA 1
ATOM 2562 C C . VAL A 1 353 ? 7.621 -4.543 -18.092 1.00 98.00 353 VAL A C 1
ATOM 2564 O O . VAL A 1 353 ? 6.636 -5.245 -18.329 1.00 98.00 353 VAL A O 1
ATOM 2567 N N . PHE A 1 354 ? 8.701 -5.040 -17.488 1.00 97.38 354 PHE A N 1
ATOM 2568 C CA . PHE A 1 354 ? 8.821 -6.457 -17.135 1.00 97.38 354 PHE A CA 1
ATOM 2569 C C . PHE A 1 354 ? 7.906 -6.864 -15.976 1.00 97.38 354 PHE A C 1
ATOM 2571 O O . PHE A 1 354 ? 7.349 -7.960 -16.003 1.00 97.38 354 PHE A O 1
ATOM 2578 N N . CYS A 1 355 ? 7.670 -5.993 -14.991 1.00 95.50 355 CYS A N 1
ATOM 2579 C CA . CYS A 1 355 ? 6.664 -6.234 -13.954 1.00 95.50 355 CYS A CA 1
ATOM 2580 C C . CYS A 1 355 ? 5.240 -6.279 -14.529 1.00 95.50 355 CYS A C 1
ATOM 2582 O O . CYS A 1 355 ? 4.444 -7.104 -14.083 1.00 95.50 355 CYS A O 1
ATOM 2584 N N . ALA A 1 356 ? 4.914 -5.451 -15.531 1.00 96.56 356 ALA A N 1
ATOM 2585 C CA . ALA A 1 356 ? 3.628 -5.535 -16.228 1.00 96.56 356 ALA A CA 1
ATOM 2586 C C . ALA A 1 356 ? 3.446 -6.915 -16.881 1.00 96.56 356 ALA A C 1
ATOM 2588 O O . ALA A 1 356 ? 2.411 -7.554 -16.703 1.00 96.56 356 ALA A O 1
ATOM 2589 N N . ALA A 1 357 ? 4.476 -7.412 -17.572 1.00 96.06 357 ALA A N 1
ATOM 2590 C CA . ALA A 1 357 ? 4.454 -8.740 -18.177 1.00 96.06 357 ALA A CA 1
ATOM 2591 C C . ALA A 1 357 ? 4.390 -9.868 -17.140 1.00 96.06 357 ALA A C 1
ATOM 2593 O O . ALA A 1 357 ? 3.608 -10.800 -17.311 1.00 96.06 357 ALA A O 1
ATOM 2594 N N . ALA A 1 358 ? 5.134 -9.759 -16.036 1.00 92.88 358 ALA A N 1
ATOM 2595 C CA . ALA A 1 358 ? 5.060 -10.715 -14.934 1.00 92.88 358 ALA A CA 1
ATOM 2596 C C . ALA A 1 358 ? 3.639 -10.779 -14.353 1.00 92.88 358 ALA A C 1
ATOM 2598 O O . ALA A 1 358 ? 3.122 -11.861 -14.090 1.00 92.88 358 ALA A O 1
ATOM 2599 N N . ASN A 1 359 ? 2.972 -9.630 -14.210 1.00 91.88 359 ASN A N 1
ATOM 2600 C CA . ASN A 1 359 ? 1.589 -9.563 -13.743 1.00 91.88 359 ASN A CA 1
ATOM 2601 C C . ASN A 1 359 ? 0.594 -10.192 -14.733 1.00 91.88 359 ASN A C 1
ATOM 2603 O O . ASN A 1 359 ? -0.394 -10.778 -14.303 1.00 91.88 359 ASN A O 1
ATOM 2607 N N . LEU A 1 360 ? 0.852 -10.085 -16.042 1.00 91.50 360 LEU A N 1
ATOM 2608 C CA . LEU A 1 360 ? 0.020 -10.679 -17.097 1.00 91.50 360 LEU A CA 1
ATOM 2609 C C . LEU A 1 360 ? 0.101 -12.210 -17.140 1.00 91.50 360 LEU A C 1
ATOM 2611 O O . LEU A 1 360 ? -0.887 -12.849 -17.490 1.00 91.50 360 LEU A O 1
ATOM 2615 N N . VAL A 1 361 ? 1.261 -12.792 -16.818 1.00 88.94 361 VAL A N 1
ATOM 2616 C CA . VAL A 1 361 ? 1.454 -14.257 -16.793 1.00 88.94 361 VAL A CA 1
ATOM 2617 C C . VAL A 1 361 ? 1.102 -14.893 -15.447 1.00 88.94 361 VAL A C 1
ATOM 2619 O O . VAL A 1 361 ? 1.066 -16.114 -15.343 1.00 88.94 361 VAL A O 1
ATOM 2622 N N . GLY A 1 362 ? 0.868 -14.079 -14.418 1.00 81.44 362 GLY A N 1
ATOM 2623 C CA . GLY A 1 362 ? 0.499 -14.543 -13.087 1.00 81.44 362 GLY A CA 1
ATOM 2624 C C . GLY A 1 362 ? -0.901 -15.159 -13.035 1.00 81.44 362 GLY A C 1
ATOM 2625 O O . GLY A 1 362 ? -1.843 -14.644 -13.640 1.00 81.44 362 GLY A O 1
ATOM 2626 N N . GLU A 1 363 ? -1.052 -16.250 -12.286 1.00 69.19 363 GLU A N 1
ATOM 2627 C CA . GLU A 1 363 ? -2.336 -16.933 -12.113 1.00 69.19 363 GLU A CA 1
ATOM 2628 C C . GLU A 1 363 ? -3.308 -16.122 -11.232 1.00 69.19 363 GLU A C 1
ATOM 2630 O O . GLU A 1 363 ? -2.923 -15.386 -10.319 1.00 69.19 363 GLU A O 1
ATOM 2635 N N . ASN A 1 364 ? -4.611 -16.252 -11.505 1.00 55.28 364 ASN A N 1
ATOM 2636 C CA . ASN A 1 364 ? -5.664 -15.507 -10.805 1.00 55.28 364 ASN A CA 1
ATOM 2637 C C . ASN A 1 364 ? -5.938 -16.001 -9.372 1.00 55.28 364 ASN A C 1
ATOM 2639 O O . ASN A 1 364 ? -6.573 -15.267 -8.615 1.00 55.28 364 ASN A O 1
ATOM 2643 N N . ASP A 1 365 ? -5.432 -17.177 -8.984 1.00 50.75 365 ASP A N 1
ATOM 2644 C CA . ASP A 1 365 ? -5.703 -17.827 -7.685 1.00 50.75 365 ASP A CA 1
ATOM 2645 C C . ASP A 1 365 ? -5.057 -17.108 -6.485 1.00 50.75 365 ASP A C 1
ATOM 2647 O O . ASP A 1 365 ? -5.266 -17.432 -5.317 1.00 50.75 365 ASP A O 1
ATOM 2651 N N . ALA A 1 366 ? -4.317 -16.045 -6.767 1.00 52.56 366 ALA A N 1
ATOM 2652 C CA . ALA A 1 366 ? -3.659 -15.182 -5.816 1.00 52.56 366 ALA A CA 1
ATOM 2653 C C . ALA A 1 366 ? -4.611 -14.160 -5.147 1.00 52.56 366 ALA A C 1
ATOM 2655 O O . ALA A 1 366 ? -4.228 -13.000 -5.036 1.00 52.56 366 ALA A O 1
ATOM 2656 N N . GLU A 1 367 ? -5.829 -14.493 -4.687 1.00 54.84 367 GLU A N 1
ATOM 2657 C CA . GLU A 1 367 ? -6.677 -13.530 -3.922 1.00 54.84 367 GLU A CA 1
ATOM 2658 C C . GLU A 1 367 ? -5.954 -12.931 -2.695 1.00 54.84 367 GLU A C 1
ATOM 2660 O O . GLU A 1 367 ? -6.320 -11.869 -2.195 1.00 54.84 367 GLU A O 1
ATOM 2665 N N . GLN A 1 368 ? -4.873 -13.576 -2.254 1.00 55.53 368 GLN A N 1
ATOM 2666 C CA . GLN A 1 368 ? -4.041 -13.176 -1.122 1.00 55.53 368 GLN A CA 1
ATOM 2667 C C . GLN A 1 368 ? -2.961 -12.122 -1.457 1.00 55.53 368 GLN A C 1
ATOM 2669 O O . GLN A 1 368 ? -2.360 -11.564 -0.538 1.00 55.53 368 GLN A O 1
ATOM 2674 N N . TYR A 1 369 ? -2.703 -11.823 -2.738 1.00 65.88 369 TYR A N 1
ATOM 2675 C CA . TYR A 1 369 ? -1.584 -10.971 -3.169 1.00 65.88 369 TYR A CA 1
ATOM 2676 C C . TYR A 1 369 ? -2.049 -9.663 -3.820 1.00 65.88 369 TYR A C 1
ATOM 2678 O O . TYR A 1 369 ? -3.047 -9.620 -4.540 1.00 65.88 369 TYR A O 1
ATOM 2686 N N . LEU A 1 370 ? -1.291 -8.577 -3.629 1.00 72.38 370 LEU A N 1
ATOM 2687 C CA . LEU A 1 370 ? -1.628 -7.266 -4.205 1.00 72.38 370 LEU A CA 1
ATOM 2688 C C . LEU A 1 370 ? -1.584 -7.279 -5.743 1.00 72.38 370 LEU A C 1
ATOM 2690 O O . LEU A 1 370 ? -2.359 -6.582 -6.388 1.00 72.38 370 LEU A O 1
ATOM 2694 N N . VAL A 1 371 ? -0.707 -8.102 -6.314 1.00 82.06 371 VAL A N 1
ATOM 2695 C CA . VAL A 1 371 ? -0.481 -8.301 -7.754 1.00 82.06 371 VAL A CA 1
ATOM 2696 C C . VAL A 1 371 ? -0.438 -9.802 -8.057 1.00 82.06 371 VAL A C 1
ATOM 2698 O O . VAL A 1 371 ? -0.274 -10.601 -7.136 1.00 82.06 371 VAL A O 1
ATOM 2701 N N . LYS A 1 372 ? -0.632 -10.202 -9.316 1.00 82.75 372 LYS A N 1
ATOM 2702 C CA . LYS A 1 372 ? -0.833 -11.611 -9.711 1.00 82.75 372 LYS A CA 1
ATOM 2703 C C . LYS A 1 372 ? 0.463 -12.358 -10.048 1.00 82.75 372 LYS A C 1
ATOM 2705 O O . LYS A 1 372 ? 0.484 -13.580 -10.007 1.00 82.75 372 LYS A O 1
ATOM 2710 N N . GLY A 1 373 ? 1.536 -11.640 -10.381 1.00 82.88 373 GLY A N 1
ATOM 2711 C CA . GLY A 1 373 ? 2.809 -12.219 -10.828 1.00 82.88 373 GLY A CA 1
ATOM 2712 C C . GLY A 1 373 ? 3.974 -12.071 -9.850 1.00 82.88 373 GLY A C 1
ATOM 2713 O O . GLY A 1 373 ? 3.901 -11.325 -8.871 1.00 82.88 373 GLY A O 1
ATOM 2714 N N . ASP A 1 374 ? 5.092 -12.724 -10.174 1.00 86.44 374 ASP A N 1
ATOM 2715 C CA . ASP A 1 374 ? 6.351 -12.586 -9.438 1.00 86.44 374 ASP A CA 1
ATOM 2716 C C . ASP A 1 374 ? 7.053 -11.267 -9.807 1.00 86.44 374 ASP A C 1
ATOM 2718 O O . ASP A 1 374 ? 7.726 -11.135 -10.834 1.00 86.44 374 ASP A O 1
ATOM 2722 N N . MET A 1 375 ? 6.871 -10.257 -8.954 1.00 89.19 375 MET A N 1
ATOM 2723 C CA . MET A 1 375 ? 7.461 -8.933 -9.162 1.00 89.19 375 MET A CA 1
ATOM 2724 C C . MET A 1 375 ? 8.972 -8.916 -8.970 1.00 89.19 375 MET A C 1
ATOM 2726 O O . MET A 1 375 ? 9.629 -8.049 -9.541 1.00 89.19 375 MET A O 1
ATOM 2730 N N . PHE A 1 376 ? 9.531 -9.854 -8.200 1.00 86.88 376 PHE A N 1
ATOM 2731 C CA . PHE A 1 376 ? 10.975 -9.966 -8.041 1.00 86.88 376 PHE A CA 1
ATOM 2732 C C . PHE A 1 376 ? 11.607 -10.429 -9.354 1.00 86.88 376 PHE A C 1
ATOM 2734 O O . PHE A 1 376 ? 12.522 -9.778 -9.859 1.00 86.88 376 PHE A O 1
ATOM 2741 N N . VAL A 1 377 ? 11.056 -11.486 -9.960 1.00 88.50 377 VAL A N 1
ATOM 2742 C CA . VAL A 1 377 ? 11.483 -11.952 -11.287 1.00 88.50 377 VAL A CA 1
ATOM 2743 C C . VAL A 1 377 ? 11.276 -10.860 -12.333 1.00 88.50 377 VAL A C 1
ATOM 2745 O O . VAL A 1 377 ? 12.192 -10.602 -13.111 1.00 88.50 377 VAL A O 1
ATOM 2748 N N . GLY A 1 378 ? 10.132 -10.166 -12.324 1.00 92.44 378 GLY A N 1
ATOM 2749 C CA . GLY A 1 378 ? 9.893 -9.022 -13.210 1.00 92.44 378 GLY A CA 1
ATOM 2750 C C . GLY A 1 378 ? 10.956 -7.924 -13.064 1.00 92.44 378 GLY A C 1
ATOM 2751 O O . GLY A 1 378 ? 11.539 -7.486 -14.055 1.00 92.44 378 GLY A O 1
ATOM 2752 N N . ALA A 1 379 ? 11.280 -7.527 -11.832 1.00 92.12 379 ALA A N 1
ATOM 2753 C CA . ALA A 1 379 ? 12.268 -6.485 -11.574 1.00 92.12 379 ALA A CA 1
ATOM 2754 C C . ALA A 1 379 ? 13.684 -6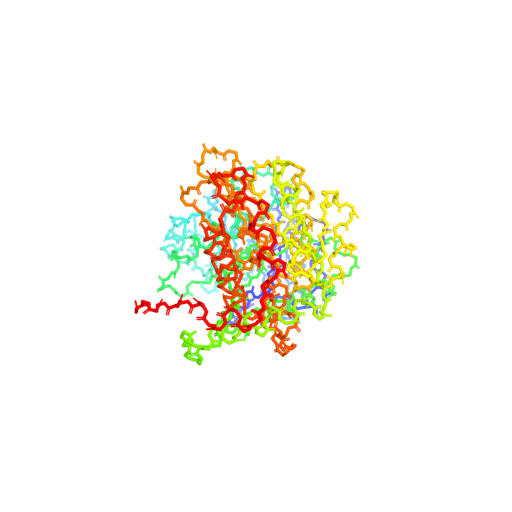.887 -12.008 1.00 92.12 379 ALA A C 1
ATOM 2756 O O . ALA A 1 379 ? 14.345 -6.127 -12.717 1.00 92.12 379 ALA A O 1
ATOM 2757 N N . ILE A 1 380 ? 14.140 -8.087 -11.637 1.00 90.25 380 ILE A N 1
ATOM 2758 C CA . ILE A 1 380 ? 15.463 -8.582 -12.038 1.00 90.25 380 ILE A CA 1
ATOM 2759 C C . ILE A 1 380 ? 15.546 -8.750 -13.557 1.00 90.25 380 ILE A C 1
ATOM 2761 O O . ILE A 1 380 ? 16.555 -8.374 -14.148 1.00 90.25 380 ILE A O 1
ATOM 2765 N N . SER A 1 381 ? 14.481 -9.226 -14.205 1.00 93.94 381 SER A N 1
ATOM 2766 C CA . SER A 1 381 ? 14.429 -9.363 -15.666 1.00 93.94 381 SER A CA 1
ATOM 2767 C C . SER A 1 381 ? 14.564 -8.014 -16.372 1.00 93.94 381 SER A C 1
ATOM 2769 O O . SER A 1 381 ? 15.329 -7.894 -17.327 1.00 93.94 381 SER A O 1
ATOM 2771 N N . GLY A 1 382 ? 13.887 -6.977 -15.867 1.00 94.50 382 GLY A N 1
ATOM 2772 C CA . GLY A 1 382 ? 14.004 -5.621 -16.402 1.00 94.50 382 GLY A CA 1
ATOM 2773 C C . GLY A 1 382 ? 15.406 -5.029 -16.241 1.00 94.50 382 GLY A C 1
ATOM 2774 O O . GLY A 1 382 ? 15.900 -4.376 -17.163 1.00 94.50 382 GLY A O 1
ATOM 2775 N N . ILE A 1 383 ? 16.071 -5.286 -15.110 1.00 92.56 383 ILE A N 1
ATOM 2776 C CA . ILE A 1 383 ? 17.471 -4.889 -14.893 1.00 92.56 383 ILE A CA 1
ATOM 2777 C C . ILE A 1 383 ? 18.382 -5.631 -15.876 1.00 92.56 383 ILE A C 1
ATOM 2779 O O . ILE A 1 383 ? 19.156 -4.999 -16.589 1.00 92.56 383 ILE A O 1
ATOM 2783 N N . LEU A 1 384 ? 18.244 -6.955 -15.959 1.00 92.69 384 LEU A N 1
ATOM 2784 C CA . LEU A 1 384 ? 19.067 -7.817 -16.798 1.00 92.69 384 LEU A CA 1
ATOM 2785 C C . LEU A 1 384 ? 18.984 -7.442 -18.282 1.00 92.69 384 LEU A C 1
ATOM 2787 O O . LEU A 1 384 ? 20.012 -7.349 -18.948 1.00 92.69 384 LEU A O 1
ATOM 2791 N N . ALA A 1 385 ? 17.777 -7.175 -18.786 1.00 94.81 385 ALA A N 1
ATOM 2792 C CA . ALA A 1 385 ? 17.566 -6.756 -20.168 1.00 94.81 385 ALA A CA 1
ATOM 2793 C C . ALA A 1 385 ? 18.312 -5.453 -20.500 1.00 94.81 385 ALA A C 1
ATOM 2795 O O . ALA A 1 385 ? 18.951 -5.357 -21.547 1.00 94.81 385 ALA A O 1
ATOM 2796 N N . ILE A 1 386 ? 18.280 -4.469 -19.592 1.00 94.00 386 ILE A N 1
ATOM 2797 C CA . ILE A 1 386 ? 19.015 -3.211 -19.773 1.00 94.00 386 ILE A CA 1
ATOM 2798 C C . ILE A 1 386 ? 20.521 -3.428 -19.674 1.00 94.00 386 ILE A C 1
ATOM 2800 O O . ILE A 1 386 ? 21.251 -2.832 -20.463 1.00 94.00 386 ILE A O 1
ATOM 2804 N N . THR A 1 387 ? 20.995 -4.280 -18.763 1.00 92.81 387 THR A N 1
ATOM 2805 C CA . THR A 1 387 ? 22.422 -4.613 -18.649 1.00 92.81 387 THR A CA 1
ATOM 2806 C C . THR A 1 387 ? 22.945 -5.231 -19.944 1.00 92.81 387 THR A C 1
ATOM 2808 O O . THR A 1 387 ? 23.893 -4.705 -20.521 1.00 92.81 387 THR A O 1
ATOM 2811 N N . VAL A 1 388 ? 22.274 -6.265 -20.466 1.00 95.19 388 VAL A N 1
ATOM 2812 C CA . VAL A 1 388 ? 22.666 -6.928 -21.722 1.00 95.19 388 VAL A CA 1
ATOM 2813 C C . VAL A 1 388 ? 22.651 -5.943 -22.895 1.00 95.19 388 VAL A C 1
ATOM 2815 O O . VAL A 1 388 ? 23.617 -5.873 -23.652 1.00 95.19 388 VAL A O 1
ATOM 2818 N N . ALA A 1 389 ? 21.592 -5.138 -23.036 1.00 95.69 389 ALA A N 1
ATOM 2819 C CA . ALA A 1 389 ? 21.523 -4.131 -24.096 1.00 95.69 389 ALA A CA 1
ATOM 2820 C C . ALA A 1 389 ? 22.617 -3.054 -23.959 1.00 95.69 389 ALA A C 1
ATOM 2822 O O . ALA A 1 389 ? 23.176 -2.609 -24.959 1.00 95.69 389 ALA A O 1
ATOM 2823 N N . SER A 1 390 ? 22.965 -2.664 -22.729 1.00 93.75 390 SER A N 1
ATOM 2824 C CA . SER A 1 390 ? 24.026 -1.686 -22.458 1.00 93.75 390 SER A CA 1
ATOM 2825 C C . SER A 1 390 ? 25.406 -2.217 -22.827 1.00 93.75 390 SER A C 1
ATOM 2827 O O . SER A 1 390 ? 26.196 -1.482 -23.415 1.00 93.75 390 SER A O 1
ATOM 2829 N N . GLU A 1 391 ? 25.693 -3.484 -22.525 1.00 94.31 391 GLU A N 1
ATOM 2830 C CA . GLU A 1 391 ? 26.944 -4.134 -22.925 1.00 94.31 391 GLU A CA 1
ATOM 2831 C C . GLU A 1 391 ? 27.068 -4.220 -24.447 1.00 94.31 391 GLU A C 1
ATOM 2833 O O . GLU A 1 391 ? 28.107 -3.865 -25.002 1.00 94.31 391 GLU A O 1
ATOM 2838 N N . LEU A 1 392 ? 25.995 -4.623 -25.137 1.00 95.50 392 LEU A N 1
ATOM 2839 C CA . LEU A 1 392 ? 25.964 -4.652 -26.600 1.00 95.50 392 LEU A CA 1
ATOM 2840 C C . LEU A 1 392 ? 26.209 -3.255 -27.182 1.00 95.50 392 LEU A C 1
ATOM 2842 O O . LEU A 1 392 ? 27.083 -3.093 -28.034 1.00 95.50 392 LEU A O 1
ATOM 2846 N N . ALA A 1 393 ? 25.521 -2.235 -26.664 1.00 95.31 393 ALA A N 1
ATOM 2847 C CA . ALA A 1 393 ? 25.671 -0.862 -27.130 1.00 95.31 393 ALA A CA 1
ATOM 2848 C C . ALA A 1 393 ? 27.097 -0.341 -26.909 1.00 95.31 393 ALA A C 1
ATOM 2850 O O . ALA A 1 393 ? 27.675 0.263 -27.808 1.00 95.31 393 ALA A O 1
ATOM 2851 N N . ALA A 1 394 ? 27.698 -0.623 -25.750 1.00 94.19 394 ALA A N 1
ATOM 2852 C CA . ALA A 1 394 ? 29.058 -0.198 -25.423 1.00 94.19 394 ALA A CA 1
ATOM 2853 C C . ALA A 1 394 ? 30.125 -0.792 -26.359 1.00 94.19 394 ALA A C 1
ATOM 2855 O O . ALA A 1 394 ? 31.186 -0.193 -26.525 1.00 94.19 394 ALA A O 1
ATOM 2856 N N . THR A 1 395 ? 29.853 -1.948 -26.974 1.00 95.56 395 THR A N 1
ATOM 2857 C CA . THR A 1 395 ? 30.774 -2.589 -27.926 1.00 95.56 395 THR A CA 1
ATOM 2858 C C . THR A 1 395 ? 30.650 -2.085 -29.363 1.00 95.56 395 THR A C 1
ATOM 2860 O O . THR A 1 395 ? 31.474 -2.454 -30.199 1.00 95.56 395 THR A O 1
ATOM 2863 N N . ARG A 1 396 ? 29.653 -1.248 -29.681 1.00 96.56 396 ARG A N 1
ATOM 2864 C CA . ARG A 1 396 ? 29.472 -0.745 -31.047 1.00 96.56 396 ARG A CA 1
ATOM 2865 C C . ARG A 1 396 ? 30.553 0.271 -31.419 1.00 96.56 396 ARG A C 1
ATOM 2867 O O . ARG A 1 396 ? 30.884 1.169 -30.647 1.00 96.56 396 ARG A O 1
ATOM 2874 N N . GLU A 1 397 ? 31.071 0.171 -32.643 1.00 96.12 397 GLU A N 1
ATOM 2875 C CA . GLU A 1 397 ? 32.151 1.040 -33.129 1.00 96.12 397 GLU A CA 1
ATOM 2876 C C . GLU A 1 397 ? 31.755 2.522 -33.210 1.00 96.12 397 GLU A C 1
ATOM 2878 O O . GLU A 1 397 ? 32.615 3.397 -33.069 1.00 96.12 397 GLU A O 1
ATOM 2883 N N . ASP A 1 398 ? 30.471 2.817 -33.425 1.00 95.62 398 ASP A N 1
ATOM 2884 C CA . ASP A 1 398 ? 29.909 4.168 -33.515 1.00 95.62 398 ASP A CA 1
ATOM 2885 C C . ASP A 1 398 ? 29.694 4.834 -32.142 1.00 95.62 398 ASP A C 1
ATOM 2887 O O . ASP A 1 398 ? 29.478 6.049 -32.066 1.00 95.62 398 ASP A O 1
ATOM 2891 N N . VAL A 1 399 ? 29.845 4.090 -31.042 1.00 95.75 399 VAL A N 1
ATOM 2892 C CA . VAL A 1 399 ? 29.781 4.634 -29.684 1.00 95.75 399 VAL A CA 1
ATOM 2893 C C . VAL A 1 399 ? 31.137 5.211 -29.280 1.00 95.75 399 VAL A C 1
ATOM 2895 O O . VAL A 1 399 ? 32.141 4.520 -29.137 1.00 95.75 399 VAL A O 1
ATOM 2898 N N . LYS A 1 400 ? 31.159 6.531 -29.087 1.00 94.25 400 LYS A N 1
ATOM 2899 C CA . LYS A 1 400 ? 32.355 7.331 -28.754 1.00 94.25 400 LYS A CA 1
ATOM 2900 C C . LYS A 1 400 ? 32.227 8.101 -27.435 1.00 94.25 400 LYS A C 1
ATOM 2902 O O . LYS A 1 400 ? 33.177 8.747 -27.008 1.00 94.25 400 LYS A O 1
ATOM 2907 N N . GLY A 1 401 ? 31.057 8.067 -26.801 1.00 90.19 401 GLY A N 1
ATOM 2908 C CA . GLY A 1 401 ? 30.773 8.765 -25.550 1.00 90.19 401 GLY A CA 1
ATOM 2909 C C . GLY A 1 401 ? 29.294 8.689 -25.177 1.00 90.19 401 GLY A C 1
ATOM 2910 O O . GLY A 1 401 ? 28.505 8.045 -25.864 1.00 90.19 401 GLY A O 1
ATOM 2911 N N . SER A 1 402 ? 28.891 9.377 -24.107 1.00 85.50 402 SER A N 1
ATOM 2912 C CA . SER A 1 402 ? 27.519 9.312 -23.572 1.00 85.50 402 SER A CA 1
ATOM 2913 C C . SER A 1 402 ? 26.436 9.742 -24.572 1.00 85.50 402 SER A C 1
ATOM 2915 O O . SER A 1 402 ? 25.352 9.161 -24.588 1.00 85.50 402 SER A O 1
ATOM 2917 N N . GLY A 1 403 ? 26.733 10.724 -25.428 1.00 86.75 403 GLY A N 1
ATOM 2918 C CA . GLY A 1 403 ? 25.800 11.215 -26.444 1.00 86.75 403 GLY A CA 1
ATOM 2919 C C . GLY A 1 403 ? 25.491 10.200 -27.548 1.00 86.75 403 GLY A C 1
ATOM 2920 O O . GLY A 1 403 ? 24.351 10.133 -27.992 1.00 86.75 403 GLY A O 1
ATOM 2921 N N . THR A 1 404 ? 26.473 9.393 -27.965 1.00 93.19 404 THR A N 1
ATOM 2922 C CA . THR A 1 404 ? 26.289 8.321 -28.964 1.00 93.19 404 THR A CA 1
ATOM 2923 C C . THR A 1 404 ? 25.878 6.995 -28.329 1.00 93.19 404 THR A C 1
ATOM 2925 O O . THR A 1 404 ? 25.189 6.204 -28.964 1.00 93.19 404 THR A O 1
ATOM 2928 N N . PHE A 1 405 ? 26.212 6.784 -27.054 1.00 93.94 405 PHE A N 1
ATOM 2929 C CA . PHE A 1 405 ? 25.799 5.606 -26.297 1.00 93.94 405 PHE A CA 1
ATOM 2930 C C . PHE A 1 405 ? 24.283 5.528 -26.106 1.00 93.94 405 PHE A C 1
ATOM 2932 O O . PHE A 1 405 ? 23.715 4.454 -26.243 1.00 93.94 405 PHE A O 1
ATOM 2939 N N . LEU A 1 406 ? 23.607 6.637 -25.790 1.00 90.81 406 LEU A N 1
ATOM 2940 C CA . LEU A 1 406 ? 22.170 6.595 -25.505 1.00 90.81 406 LEU A CA 1
ATOM 2941 C C . LEU A 1 406 ? 21.317 6.164 -26.721 1.00 90.81 406 LEU A C 1
ATOM 2943 O O . LEU A 1 406 ? 20.486 5.275 -26.544 1.00 90.81 406 LEU A O 1
ATOM 2947 N N . PRO A 1 407 ? 21.493 6.728 -27.933 1.00 93.38 407 PRO A N 1
ATOM 2948 C CA . PRO A 1 407 ? 20.833 6.208 -29.131 1.00 93.38 407 PRO A CA 1
ATOM 2949 C C . PRO A 1 407 ? 21.158 4.732 -29.381 1.00 93.38 407 PRO A C 1
ATOM 2951 O O . PRO A 1 407 ? 20.245 3.935 -29.569 1.00 93.38 407 PRO A O 1
ATOM 2954 N N . ALA A 1 408 ? 22.437 4.355 -29.273 1.00 95.88 408 ALA A N 1
ATOM 2955 C CA . ALA A 1 408 ? 22.872 2.972 -29.441 1.00 95.88 408 ALA A CA 1
ATOM 2956 C C . ALA A 1 408 ? 22.220 2.016 -28.427 1.00 95.88 408 ALA A C 1
ATOM 2958 O O . ALA A 1 408 ? 21.825 0.913 -28.787 1.00 95.88 408 ALA A O 1
ATOM 2959 N N . LEU A 1 409 ? 22.048 2.439 -27.172 1.00 95.06 409 LEU A N 1
ATOM 2960 C CA . LEU A 1 409 ? 21.339 1.675 -26.149 1.00 95.06 409 LEU A CA 1
ATOM 2961 C C . LEU A 1 409 ? 19.874 1.455 -26.535 1.00 95.06 409 LEU A C 1
ATOM 2963 O O . LEU A 1 409 ? 19.376 0.344 -26.397 1.00 95.06 409 LEU A O 1
ATOM 2967 N N . ILE A 1 410 ? 19.179 2.487 -27.018 1.00 95.44 410 ILE A N 1
ATOM 2968 C CA . ILE A 1 410 ? 17.777 2.359 -27.443 1.00 95.44 410 ILE A CA 1
ATOM 2969 C C . ILE A 1 410 ? 17.664 1.381 -28.623 1.00 95.44 410 ILE A C 1
ATOM 2971 O O . ILE A 1 410 ? 16.781 0.521 -28.608 1.00 95.44 410 ILE A O 1
ATOM 2975 N N . ASP A 1 411 ? 18.585 1.450 -29.587 1.00 97.25 411 ASP A N 1
ATOM 2976 C CA . ASP A 1 411 ? 18.653 0.496 -30.699 1.00 97.25 411 ASP A CA 1
ATOM 2977 C C . ASP A 1 411 ? 18.888 -0.940 -30.207 1.00 97.25 411 ASP A C 1
ATOM 2979 O O . ASP A 1 411 ? 18.228 -1.870 -30.667 1.00 97.25 411 ASP A O 1
ATOM 2983 N N . GLU A 1 412 ? 19.813 -1.151 -29.264 1.00 97.56 412 GLU A N 1
ATOM 2984 C CA . GLU A 1 412 ? 20.090 -2.489 -28.732 1.00 97.56 412 GLU A CA 1
ATOM 2985 C C . GLU A 1 412 ? 18.949 -3.033 -27.869 1.00 97.56 412 GLU A C 1
ATOM 2987 O O . GLU A 1 412 ? 18.708 -4.238 -27.882 1.00 97.56 412 GLU A O 1
ATOM 2992 N N . ILE A 1 413 ? 18.195 -2.173 -27.177 1.00 97.50 413 ILE A N 1
ATOM 2993 C CA . ILE A 1 413 ? 16.952 -2.567 -26.496 1.00 97.50 413 ILE A CA 1
ATOM 2994 C C . ILE A 1 413 ? 15.922 -3.044 -27.527 1.00 97.50 413 ILE A C 1
ATOM 2996 O O . ILE A 1 413 ? 15.320 -4.105 -27.351 1.00 97.50 413 ILE A O 1
ATOM 3000 N N . TYR A 1 414 ? 15.747 -2.299 -28.622 1.00 98.00 414 TYR A N 1
ATOM 3001 C CA . TYR A 1 414 ? 14.846 -2.683 -29.710 1.00 98.00 414 TYR A CA 1
ATOM 3002 C C . TYR A 1 414 ? 15.269 -4.009 -30.357 1.00 98.00 414 TYR A C 1
ATOM 3004 O O . TYR A 1 414 ? 14.450 -4.902 -30.572 1.00 98.00 414 TYR A O 1
ATOM 3012 N N . ASN A 1 415 ? 16.569 -4.186 -30.588 1.00 97.69 415 ASN A N 1
ATOM 3013 C CA . ASN A 1 415 ? 17.142 -5.383 -31.198 1.00 97.69 415 ASN A CA 1
ATOM 3014 C C . ASN A 1 415 ? 17.383 -6.534 -30.210 1.00 97.69 415 ASN A C 1
ATOM 3016 O O . ASN A 1 415 ? 17.940 -7.567 -30.606 1.00 97.69 415 ASN A O 1
ATOM 3020 N N . LEU A 1 416 ? 17.023 -6.382 -28.933 1.00 97.00 416 LEU A N 1
ATOM 3021 C CA . LEU A 1 416 ? 17.172 -7.439 -27.938 1.00 97.00 416 LEU A CA 1
ATOM 3022 C C . LEU A 1 416 ? 16.276 -8.624 -28.321 1.00 97.00 416 LEU A C 1
ATOM 3024 O O . LEU A 1 416 ? 15.193 -8.439 -28.874 1.00 97.00 416 LEU A O 1
ATOM 3028 N N . THR A 1 417 ? 16.701 -9.853 -28.056 1.00 97.31 417 THR A N 1
ATOM 3029 C CA . THR A 1 417 ? 15.876 -11.048 -28.285 1.00 97.31 417 THR A CA 1
ATOM 3030 C C . THR A 1 417 ? 15.937 -11.961 -27.063 1.00 97.31 417 THR A C 1
ATOM 3032 O O . THR A 1 417 ? 16.878 -11.838 -26.271 1.00 97.31 417 THR A O 1
ATOM 3035 N N . PRO A 1 418 ? 14.957 -12.865 -26.878 1.00 96.69 418 PRO A N 1
ATOM 3036 C CA . PRO A 1 418 ? 15.022 -13.884 -25.832 1.00 96.69 418 PRO A CA 1
ATOM 3037 C C . PRO A 1 418 ? 16.347 -14.662 -25.852 1.00 96.69 418 PRO A C 1
ATOM 3039 O O . PRO A 1 418 ? 16.947 -14.875 -24.803 1.00 96.69 418 PRO A O 1
ATOM 3042 N N . GLU A 1 419 ? 16.855 -14.997 -27.040 1.00 96.88 419 GLU A N 1
ATOM 3043 C CA . GLU A 1 419 ? 18.124 -15.710 -27.233 1.00 96.88 419 GLU A CA 1
ATOM 3044 C C . GLU A 1 419 ? 19.312 -14.860 -26.777 1.00 96.88 419 GLU A C 1
ATOM 3046 O O . GLU A 1 419 ? 20.138 -15.329 -26.001 1.00 96.88 419 GLU A O 1
ATOM 3051 N N . LYS A 1 420 ? 19.356 -13.573 -27.157 1.00 96.25 420 LYS A N 1
ATOM 3052 C CA . LYS A 1 420 ? 20.404 -12.652 -26.686 1.00 96.25 420 LYS A CA 1
ATOM 3053 C C . LYS A 1 420 ? 20.426 -12.534 -25.161 1.00 96.25 420 LYS A C 1
ATOM 3055 O O . LYS A 1 420 ? 21.510 -12.436 -24.592 1.00 96.25 420 LYS A O 1
ATOM 3060 N N . ILE A 1 421 ? 19.261 -12.530 -24.501 1.00 94.19 421 ILE A N 1
ATOM 3061 C CA . ILE A 1 421 ? 19.193 -12.552 -23.032 1.00 94.19 421 ILE A CA 1
ATOM 3062 C C . ILE A 1 421 ? 19.793 -13.856 -22.510 1.00 94.19 421 ILE A C 1
ATOM 3064 O O . ILE A 1 421 ? 20.659 -13.799 -21.647 1.00 94.19 421 ILE A O 1
ATOM 3068 N N . ILE A 1 422 ? 19.379 -15.010 -23.038 1.00 95.00 422 ILE A N 1
ATOM 3069 C CA . ILE A 1 422 ? 19.869 -16.321 -22.585 1.00 95.00 422 ILE A CA 1
ATOM 3070 C C . ILE A 1 422 ? 21.390 -16.442 -22.732 1.00 95.00 422 ILE A C 1
ATOM 3072 O O . ILE A 1 422 ? 22.052 -16.905 -21.806 1.00 95.00 422 ILE A O 1
ATOM 3076 N N . ASP A 1 423 ? 21.937 -15.990 -23.859 1.00 94.69 423 ASP A N 1
ATOM 3077 C CA . ASP A 1 423 ? 23.352 -16.157 -24.193 1.00 94.69 423 ASP A CA 1
ATOM 3078 C C . ASP A 1 423 ? 24.278 -15.203 -23.425 1.00 94.69 423 ASP A C 1
ATOM 3080 O O . ASP A 1 423 ? 25.441 -15.527 -23.180 1.00 94.69 423 ASP A O 1
ATOM 3084 N N . ARG A 1 424 ? 23.798 -14.000 -23.083 1.00 94.12 424 ARG A N 1
ATOM 3085 C CA . ARG A 1 424 ? 24.626 -12.933 -22.488 1.00 94.12 424 ARG A CA 1
ATOM 3086 C C . ARG A 1 424 ? 24.386 -12.726 -20.999 1.00 94.12 424 ARG A C 1
ATOM 3088 O O . ARG A 1 424 ? 25.268 -12.212 -20.320 1.00 94.12 424 ARG A O 1
ATOM 3095 N N . ALA A 1 425 ? 23.210 -13.079 -20.489 1.00 90.88 425 ALA A N 1
ATOM 3096 C CA . ALA A 1 425 ? 22.862 -12.829 -19.102 1.00 90.88 425 ALA A CA 1
ATOM 3097 C C . ALA A 1 425 ? 23.759 -13.595 -18.128 1.00 90.88 425 ALA A C 1
ATOM 3099 O O . ALA A 1 425 ? 23.931 -14.808 -18.232 1.00 90.88 425 ALA A O 1
ATOM 3100 N N . GLN A 1 426 ? 24.247 -12.891 -17.109 1.00 88.88 426 GLN A N 1
ATOM 3101 C CA . GLN A 1 426 ? 24.979 -13.487 -15.998 1.00 88.88 426 GLN A CA 1
ATOM 3102 C C . GLN A 1 426 ? 24.310 -13.102 -14.682 1.00 88.88 426 GLN A C 1
ATOM 3104 O O . GLN A 1 426 ? 24.036 -11.930 -14.429 1.00 88.88 426 GLN A O 1
ATOM 3109 N N . ILE A 1 427 ? 24.022 -14.104 -13.851 1.00 87.06 427 ILE A N 1
ATOM 3110 C CA . ILE A 1 427 ? 23.443 -13.922 -12.520 1.00 87.06 427 ILE A CA 1
ATOM 3111 C C . ILE A 1 427 ? 24.264 -14.741 -11.535 1.00 87.06 427 ILE A C 1
ATOM 3113 O O . ILE A 1 427 ? 24.356 -15.963 -11.662 1.00 87.06 427 ILE A O 1
ATOM 3117 N N . GLU A 1 428 ? 24.803 -14.063 -10.529 1.00 85.69 428 GLU A N 1
ATOM 3118 C CA . GLU A 1 428 ? 25.416 -14.682 -9.362 1.00 85.69 428 GLU A CA 1
ATOM 3119 C C . GLU A 1 428 ? 24.457 -14.560 -8.175 1.00 85.69 428 GLU A C 1
ATOM 3121 O O . GLU A 1 428 ? 23.895 -13.496 -7.915 1.00 85.69 428 GLU A O 1
ATOM 3126 N N . LEU A 1 429 ? 24.224 -15.671 -7.477 1.00 81.06 429 LEU A N 1
ATOM 3127 C CA . LEU A 1 429 ? 23.384 -15.699 -6.284 1.00 81.06 429 LEU A CA 1
ATOM 3128 C C . LEU A 1 429 ? 24.293 -15.684 -5.061 1.00 81.06 429 LEU A C 1
ATOM 3130 O O . LEU A 1 429 ? 25.074 -16.614 -4.862 1.00 81.06 429 LEU A O 1
ATOM 3134 N N . HIS A 1 430 ? 24.169 -14.645 -4.241 1.00 76.38 430 HIS A N 1
ATOM 3135 C CA . HIS A 1 430 ? 24.849 -14.582 -2.954 1.00 76.38 430 HIS A CA 1
ATOM 3136 C C . HIS A 1 430 ? 23.954 -15.194 -1.860 1.00 76.38 430 HIS A C 1
ATOM 3138 O O . HIS A 1 430 ? 22.742 -14.959 -1.889 1.00 76.38 430 HIS A O 1
ATOM 3144 N N . PRO A 1 431 ? 24.524 -16.010 -0.955 1.00 59.53 431 PRO A N 1
ATOM 3145 C CA . PRO A 1 431 ? 23.787 -16.717 0.092 1.00 59.53 431 PRO A CA 1
ATOM 3146 C C . PRO A 1 431 ? 23.203 -15.806 1.176 1.00 59.53 431 PRO A C 1
ATOM 3148 O O . PRO A 1 431 ? 23.774 -14.718 1.426 1.00 59.53 431 PRO A O 1
#